Protein AF-Q2FW46-F1 (afdb_monomer_lite)

pLDDT: mean 72.94, std 15.77, range [39.5, 97.38]

Foldseek 3Di:
DPFFFAFEKEKEKDPWAFPVNLVVVLVVCVVVPDFDLFWKKFKWKFFDWDWDDDPLQWIWIARPVVRDIWIFRVNVVCCVPFVVPCLQLVPPDCDSQQWDWDDDPQKIWIFGGDPSQVSLVVLVVVFDDLVVLCCVQAVVVCCVLQVVDPVSVVLVVVPCPDPLVVVVVVVLVVVLVVCLVPDDDSLVSNVVSVVVVCVSSVPDDDPCVVSVVVSNVVVVVVCVVVVVVSVVSVSSSSNNVSCCPQQVPPQDDPDVNIGIRDMDGNCCCLWFPVRQVRIPDNPRSFIEMETADMDTQADPVRPGGNSRQVVVPPPLLVVCVVPPDPRIGIIMMTIRMDGDGDGDGPDDPDVSVVVVVVSVVDDDDPVLVSVQVRLQCCCQQVRNSPPPSVPDQQCRDPDPVSNVVLVVRQWYKYQQPSPGTAYWYHHPRDIDTVVLRIDIDTNDPVVVPDDPVVVVVVVVVVVVVVVD

Structure (mmCIF, N/CA/C/O backbone):
data_AF-Q2FW46-F1
#
_entry.id   AF-Q2FW46-F1
#
loop_
_atom_site.group_PDB
_atom_site.id
_atom_site.type_symbol
_atom_site.label_atom_id
_atom_site.label_alt_id
_atom_site.label_comp_id
_atom_site.label_asym_id
_atom_site.label_entity_id
_atom_site.label_seq_id
_atom_site.pdbx_PDB_ins_code
_atom_site.Cartn_x
_atom_site.Cartn_y
_atom_site.Cartn_z
_atom_site.occupancy
_atom_site.B_iso_or_equiv
_atom_site.auth_seq_id
_atom_site.auth_comp_id
_atom_site.auth_asym_id
_atom_site.auth_atom_id
_atom_site.pdbx_PDB_model_num
ATOM 1 N N . MET A 1 1 ? 21.355 32.956 -3.086 1.00 48.62 1 MET A N 1
ATOM 2 C CA . MET A 1 1 ? 21.110 31.818 -3.995 1.00 48.62 1 MET A CA 1
ATOM 3 C C . MET A 1 1 ? 21.136 32.332 -5.432 1.00 48.62 1 MET A C 1
ATOM 5 O O . MET A 1 1 ? 20.708 33.456 -5.668 1.00 48.62 1 MET A O 1
ATOM 9 N N . ASN A 1 2 ? 21.659 31.565 -6.387 1.00 55.03 2 ASN A N 1
ATOM 10 C CA . ASN A 1 2 ? 21.314 31.800 -7.791 1.00 55.03 2 ASN A CA 1
ATOM 11 C C . ASN A 1 2 ? 19.899 31.246 -8.007 1.00 55.03 2 ASN A C 1
ATOM 13 O O . ASN A 1 2 ? 19.581 30.172 -7.496 1.00 55.03 2 ASN A O 1
ATOM 17 N N . ASN A 1 3 ? 19.041 32.002 -8.694 1.00 60.53 3 ASN A N 1
ATOM 18 C CA . ASN A 1 3 ? 17.645 31.627 -8.936 1.00 60.53 3 ASN A CA 1
ATOM 19 C C . ASN A 1 3 ? 17.564 30.222 -9.537 1.00 60.53 3 ASN A C 1
ATOM 21 O O . ASN A 1 3 ? 18.096 30.024 -10.624 1.00 60.53 3 ASN A O 1
ATOM 25 N N . SER A 1 4 ? 16.887 29.292 -8.858 1.00 67.12 4 SER A N 1
ATOM 26 C CA . SER A 1 4 ? 16.686 27.923 -9.345 1.00 67.12 4 SER A CA 1
ATOM 27 C C . SER A 1 4 ? 15.192 27.590 -9.407 1.00 67.12 4 SER A C 1
ATOM 29 O O . SER A 1 4 ? 14.457 27.850 -8.460 1.00 67.12 4 SER A O 1
ATOM 31 N N . ASN A 1 5 ? 14.736 27.046 -10.528 1.00 73.56 5 ASN A N 1
ATOM 32 C CA . ASN A 1 5 ? 13.360 26.718 -10.859 1.00 73.56 5 ASN A CA 1
ATOM 33 C C . ASN A 1 5 ? 13.197 25.199 -10.971 1.00 73.56 5 ASN A C 1
ATOM 35 O O . ASN A 1 5 ? 13.668 24.596 -11.932 1.00 73.56 5 ASN A O 1
ATOM 39 N N . PHE A 1 6 ? 12.517 24.584 -10.010 1.00 77.50 6 PHE A N 1
ATOM 40 C CA . PHE A 1 6 ? 12.273 23.145 -10.018 1.00 77.50 6 PHE A CA 1
ATOM 41 C C . PHE A 1 6 ? 10.820 22.855 -10.369 1.00 77.50 6 PHE A C 1
ATOM 43 O O . PHE A 1 6 ? 9.907 23.440 -9.794 1.00 77.50 6 PHE A O 1
ATOM 50 N N . LEU A 1 7 ? 10.604 21.902 -11.271 1.00 80.81 7 LEU A N 1
ATOM 51 C CA . LEU A 1 7 ? 9.301 21.256 -11.393 1.00 80.81 7 LEU A CA 1
ATOM 52 C C . LEU A 1 7 ? 9.073 20.388 -10.155 1.00 80.81 7 LEU A C 1
ATOM 54 O O . LEU A 1 7 ? 10.030 19.865 -9.586 1.00 80.81 7 LEU A O 1
ATOM 58 N N . ASN A 1 8 ? 7.824 20.203 -9.745 1.00 81.00 8 ASN A N 1
ATOM 59 C CA . ASN A 1 8 ? 7.509 19.290 -8.657 1.00 81.00 8 ASN A CA 1
ATOM 60 C C . ASN A 1 8 ? 6.342 18.366 -9.018 1.00 81.00 8 ASN A C 1
ATOM 62 O O . ASN A 1 8 ? 5.413 18.723 -9.747 1.00 81.00 8 ASN A O 1
ATOM 66 N N . VAL A 1 9 ? 6.454 17.129 -8.554 1.00 85.38 9 VAL A N 1
ATOM 67 C CA . VAL A 1 9 ? 5.496 16.063 -8.807 1.00 85.38 9 VAL A CA 1
ATOM 68 C C . VAL A 1 9 ? 5.369 15.228 -7.550 1.00 85.38 9 VAL A C 1
ATOM 70 O O . VAL A 1 9 ? 6.363 14.739 -7.023 1.00 85.38 9 VAL A O 1
ATOM 73 N N . GLU A 1 10 ? 4.140 14.999 -7.111 1.00 85.62 10 GLU A N 1
ATOM 74 C CA . GLU A 1 10 ? 3.841 13.935 -6.169 1.00 85.62 10 GLU A CA 1
ATOM 75 C C . GLU A 1 10 ? 3.539 12.640 -6.936 1.00 85.62 10 GLU A C 1
ATOM 77 O O . GLU A 1 10 ? 2.654 12.578 -7.794 1.00 85.62 10 GLU A O 1
ATOM 82 N N . LEU A 1 11 ? 4.298 11.593 -6.628 1.00 86.88 11 LEU A N 1
ATOM 83 C CA . LEU A 1 11 ? 4.065 10.227 -7.065 1.00 86.88 11 LEU A CA 1
ATOM 84 C C . LEU A 1 11 ? 3.508 9.424 -5.896 1.00 86.88 11 LEU A C 1
ATOM 86 O O . LEU A 1 11 ? 4.218 9.133 -4.936 1.00 86.88 11 LEU A O 1
ATOM 90 N N . ILE A 1 12 ? 2.246 9.026 -6.002 1.00 85.06 12 ILE A N 1
ATOM 91 C CA . ILE A 1 12 ? 1.580 8.208 -4.990 1.00 85.06 12 ILE A CA 1
ATOM 92 C C . ILE A 1 12 ? 1.699 6.753 -5.425 1.00 85.06 12 ILE A C 1
ATOM 94 O O . ILE A 1 12 ? 1.102 6.356 -6.430 1.00 85.06 12 ILE A O 1
ATOM 98 N N . GLY A 1 13 ? 2.496 5.978 -4.691 1.00 84.56 13 GLY A N 1
ATOM 99 C CA . GLY A 1 13 ? 2.651 4.547 -4.928 1.00 84.56 13 GLY A CA 1
ATOM 100 C C . GLY A 1 13 ? 1.456 3.755 -4.398 1.00 84.56 13 GLY A C 1
ATOM 101 O O . GLY A 1 13 ? 0.916 4.064 -3.337 1.00 84.56 13 GLY A O 1
ATOM 102 N N . THR A 1 14 ? 1.050 2.712 -5.117 1.00 85.56 14 THR A N 1
ATOM 103 C CA . THR A 1 14 ? 0.140 1.696 -4.578 1.00 85.56 14 THR A CA 1
ATOM 104 C C . THR A 1 14 ? 0.854 0.820 -3.552 1.00 85.56 14 THR A C 1
ATOM 106 O O . THR A 1 14 ? 2.085 0.828 -3.450 1.00 85.56 14 THR A O 1
ATOM 109 N N . LYS A 1 15 ? 0.084 -0.017 -2.845 1.00 84.19 15 LYS A N 1
ATOM 110 C CA . LYS A 1 15 ? 0.647 -1.199 -2.188 1.00 84.19 15 LYS A CA 1
ATOM 111 C C . LYS A 1 15 ? 1.382 -2.090 -3.191 1.00 84.19 15 LYS A C 1
ATOM 113 O O . LYS A 1 15 ? 1.201 -1.954 -4.407 1.00 84.19 15 LYS A O 1
ATOM 118 N N . ILE A 1 16 ? 2.184 -3.006 -2.663 1.00 90.12 16 ILE A N 1
ATOM 119 C CA . ILE A 1 16 ? 2.774 -4.081 -3.455 1.00 90.12 16 ILE A CA 1
ATOM 120 C C . ILE A 1 16 ? 1.643 -4.930 -4.031 1.00 90.12 16 ILE A C 1
ATOM 122 O O . ILE A 1 16 ? 0.715 -5.312 -3.325 1.00 90.12 16 ILE A O 1
ATOM 126 N N . ILE A 1 17 ? 1.724 -5.206 -5.326 1.00 90.50 17 ILE A N 1
ATOM 127 C CA . ILE A 1 17 ? 0.765 -6.045 -6.036 1.00 90.50 17 ILE A CA 1
ATOM 128 C C . ILE A 1 17 ? 1.509 -7.295 -6.479 1.00 90.50 17 ILE A C 1
ATOM 130 O O . ILE A 1 17 ? 2.480 -7.219 -7.239 1.00 90.50 17 ILE A O 1
ATOM 134 N N . THR A 1 18 ? 1.077 -8.452 -5.984 1.00 90.75 18 THR A N 1
ATOM 135 C CA . THR A 1 18 ? 1.628 -9.730 -6.432 1.00 90.75 18 THR A CA 1
ATOM 136 C C . THR A 1 18 ? 1.185 -10.023 -7.865 1.00 90.75 18 THR A C 1
ATOM 138 O O . THR A 1 18 ? 0.214 -9.456 -8.370 1.00 90.75 18 THR A O 1
ATOM 141 N N . MET A 1 19 ? 1.881 -10.933 -8.546 1.00 91.12 19 MET A N 1
ATOM 142 C CA . MET A 1 19 ? 1.450 -11.351 -9.882 1.00 91.12 19 MET A CA 1
ATOM 143 C C . MET A 1 19 ? 0.062 -12.002 -9.871 1.00 91.12 19 MET A C 1
ATOM 145 O O . MET A 1 19 ? -0.709 -11.789 -10.802 1.00 91.12 19 MET A O 1
ATOM 149 N N . GLU A 1 20 ? -0.267 -12.753 -8.819 1.00 88.69 20 GLU A N 1
ATOM 150 C CA . GLU A 1 20 ? -1.589 -13.359 -8.637 1.00 88.69 20 GLU A CA 1
ATOM 151 C C . GLU A 1 20 ? -2.677 -12.284 -8.507 1.00 88.69 20 GLU A C 1
ATOM 153 O O . GLU A 1 20 ? -3.655 -12.305 -9.258 1.00 88.69 20 GLU A O 1
ATOM 158 N N . ASP A 1 21 ? -2.457 -11.286 -7.644 1.00 87.62 21 ASP A N 1
ATOM 159 C CA . ASP A 1 21 ? -3.390 -10.169 -7.466 1.00 87.62 21 ASP A CA 1
ATOM 160 C C . ASP A 1 21 ? -3.562 -9.368 -8.753 1.00 87.62 21 ASP A C 1
ATOM 162 O O . ASP A 1 21 ? -4.678 -9.007 -9.115 1.00 87.62 21 ASP A O 1
ATOM 166 N N . PHE A 1 22 ? -2.475 -9.124 -9.488 1.00 90.00 22 PHE A N 1
ATOM 167 C CA . PHE A 1 22 ? -2.538 -8.424 -10.765 1.00 90.00 22 PHE A CA 1
ATOM 168 C C . PHE A 1 22 ? -3.428 -9.150 -11.783 1.00 90.00 22 PHE A C 1
ATOM 170 O O . PHE A 1 22 ? -4.243 -8.515 -12.456 1.00 90.00 22 PHE A O 1
ATOM 177 N N . TYR A 1 23 ? -3.291 -10.472 -11.915 1.00 88.31 23 TYR A N 1
ATOM 178 C CA . TYR A 1 23 ? -4.117 -11.232 -12.855 1.00 88.31 23 TYR A CA 1
ATOM 179 C C . TYR A 1 23 ? -5.578 -11.297 -12.414 1.00 88.31 23 TYR A C 1
ATOM 181 O O . TYR A 1 23 ? -6.461 -11.172 -13.261 1.00 88.31 23 TYR A O 1
ATOM 189 N N . LYS A 1 24 ? -5.842 -11.366 -11.108 1.00 85.25 24 LYS A N 1
ATOM 190 C CA . LYS A 1 24 ? -7.198 -11.243 -10.571 1.00 85.25 24 LYS A CA 1
ATOM 191 C C . LYS A 1 24 ? -7.805 -9.864 -10.850 1.00 85.25 24 LYS A C 1
ATOM 193 O O . LYS A 1 24 ? -8.920 -9.776 -11.353 1.00 85.25 24 LYS A O 1
ATOM 198 N N . MET A 1 25 ? -7.049 -8.786 -10.627 1.00 83.25 25 MET A N 1
ATOM 199 C CA . MET A 1 25 ? -7.464 -7.423 -10.980 1.00 83.25 25 MET A CA 1
ATOM 200 C C . MET A 1 25 ? -7.760 -7.292 -12.474 1.00 83.25 25 MET A C 1
ATOM 202 O O . MET A 1 25 ? -8.692 -6.596 -12.851 1.00 83.25 25 MET A O 1
ATOM 206 N N . LYS A 1 26 ? -6.990 -7.958 -13.339 1.00 79.75 26 LYS A N 1
ATOM 207 C CA . LYS A 1 26 ? -7.230 -7.965 -14.787 1.00 79.75 26 LYS A CA 1
ATOM 208 C C . LYS A 1 26 ? -8.549 -8.652 -15.155 1.00 79.75 26 LYS A C 1
ATOM 210 O O . LYS A 1 26 ? -9.232 -8.194 -16.070 1.00 79.75 26 LYS A O 1
ATOM 215 N N . GLU A 1 27 ? -8.900 -9.739 -14.473 1.00 78.69 27 GLU A N 1
ATOM 216 C CA . GLU A 1 27 ? -10.193 -10.410 -14.645 1.00 78.69 27 GLU A CA 1
ATOM 217 C C . GLU A 1 27 ? -11.355 -9.546 -14.131 1.00 78.69 27 GLU A C 1
ATOM 219 O O . GLU A 1 27 ? -12.399 -9.479 -14.776 1.00 78.69 27 GLU A O 1
ATOM 224 N N . GLU A 1 28 ? -11.164 -8.834 -13.017 1.00 72.56 28 GLU A N 1
ATOM 225 C CA . GLU A 1 28 ? -12.172 -7.954 -12.410 1.00 72.56 28 GLU A CA 1
ATOM 226 C C . GLU A 1 28 ? -12.348 -6.617 -13.165 1.00 72.56 28 GLU A C 1
ATOM 228 O O . GLU A 1 28 ? -13.476 -6.177 -13.389 1.00 72.56 28 GLU A O 1
ATOM 233 N N . GLU A 1 29 ? -11.270 -5.968 -13.622 1.00 64.94 29 GLU A N 1
ATOM 234 C CA . GLU A 1 29 ? -11.326 -4.706 -14.385 1.00 64.94 29 GLU A CA 1
ATOM 235 C C . GLU A 1 29 ? -11.968 -4.905 -15.767 1.00 64.94 29 GLU A C 1
ATOM 237 O O . GLU A 1 29 ? -12.545 -3.965 -16.311 1.00 64.94 29 GLU A O 1
ATOM 242 N N . PHE A 1 30 ? -12.002 -6.135 -16.303 1.00 54.00 30 PHE A N 1
ATOM 243 C CA . PHE A 1 30 ? -12.842 -6.453 -17.466 1.00 54.00 30 PHE A CA 1
ATOM 244 C C . PHE A 1 30 ? -14.306 -6.000 -17.265 1.00 54.00 30 PHE A C 1
ATOM 246 O O . PHE A 1 30 ? -14.994 -5.673 -18.235 1.00 54.00 30 PHE A O 1
ATOM 253 N N . PHE A 1 31 ? -14.767 -5.901 -16.012 1.00 46.69 31 PHE A N 1
ATOM 254 C CA . PHE A 1 31 ? -16.094 -5.409 -15.646 1.00 46.69 31 PHE A CA 1
ATOM 255 C C . PHE A 1 31 ? -16.160 -3.894 -15.361 1.00 46.69 31 PHE A C 1
ATOM 257 O O . PHE A 1 31 ? -17.248 -3.316 -15.422 1.00 46.69 31 PHE A O 1
ATOM 264 N N . LEU A 1 32 ? -15.035 -3.212 -15.112 1.00 51.41 32 LEU A N 1
ATOM 265 C CA . LEU A 1 32 ? -14.975 -1.787 -14.756 1.00 51.41 32 LEU A CA 1
ATOM 266 C C . LEU A 1 32 ? -14.379 -0.957 -15.905 1.00 51.41 32 LEU A C 1
ATOM 268 O O . LEU A 1 32 ? -13.173 -0.839 -16.067 1.00 51.41 32 LEU A O 1
ATOM 272 N N . LYS A 1 33 ? -15.235 -0.295 -16.695 1.00 47.53 33 LYS A N 1
ATOM 273 C CA . LYS A 1 33 ? -14.821 0.547 -17.844 1.00 47.53 33 LYS A CA 1
ATOM 274 C C . LYS A 1 33 ? -14.035 1.826 -17.484 1.00 47.53 33 LYS A C 1
ATOM 276 O O . LYS A 1 33 ? -13.694 2.597 -18.383 1.00 47.53 33 LYS A O 1
ATOM 281 N N . SER A 1 34 ? -13.788 2.120 -16.209 1.00 55.03 34 SER A N 1
ATOM 282 C CA . SER A 1 34 ? -13.106 3.349 -15.786 1.00 55.03 34 SER A CA 1
ATOM 283 C C . SER A 1 34 ? -11.586 3.200 -15.857 1.00 55.03 34 SER A C 1
ATOM 285 O O . SER A 1 34 ? -11.022 2.337 -15.194 1.00 55.03 34 SER A O 1
ATOM 287 N N . LYS A 1 35 ? -10.901 4.091 -16.588 1.00 61.75 35 LYS A N 1
ATOM 288 C CA . LYS A 1 35 ? -9.431 4.170 -16.565 1.00 61.75 35 LYS A CA 1
ATOM 289 C C . LYS A 1 35 ? -8.961 4.579 -15.164 1.00 61.75 35 LYS A C 1
ATOM 291 O O . LYS A 1 35 ? -9.152 5.729 -14.770 1.00 61.75 35 LYS A O 1
ATOM 296 N N . LEU A 1 36 ? -8.322 3.666 -14.435 1.00 68.56 36 LEU A N 1
ATOM 297 C CA . LEU A 1 36 ? -7.626 4.002 -13.193 1.00 68.56 36 LEU A CA 1
ATOM 298 C C . LEU A 1 36 ? -6.498 5.016 -13.490 1.00 68.56 36 LEU A C 1
ATOM 300 O O . LEU A 1 36 ? -5.758 4.822 -14.460 1.00 68.56 36 LEU A O 1
ATOM 304 N N . PRO A 1 37 ? -6.326 6.086 -12.688 1.00 75.25 37 PRO A N 1
ATOM 305 C CA . PRO A 1 37 ? -5.307 7.120 -12.901 1.00 75.25 37 PRO A CA 1
ATOM 306 C C . PRO A 1 37 ? -3.907 6.648 -12.459 1.00 75.25 37 PRO A C 1
ATOM 308 O O . PRO A 1 37 ? -3.243 7.289 -11.645 1.00 75.25 37 PRO A O 1
ATOM 311 N N . LEU A 1 38 ? -3.472 5.501 -12.979 1.00 85.00 38 LEU A N 1
ATOM 312 C CA . LEU A 1 38 ? -2.159 4.900 -12.765 1.00 85.00 38 LEU A CA 1
ATOM 313 C C . LEU A 1 38 ? -1.325 5.162 -14.019 1.00 85.00 38 LEU A C 1
ATOM 315 O O . LEU A 1 38 ? -1.654 4.672 -15.098 1.00 85.00 38 LEU A O 1
ATOM 319 N N . TYR A 1 39 ? -0.283 5.985 -13.898 1.00 86.88 39 TYR A N 1
ATOM 320 C CA . TYR A 1 39 ? 0.458 6.494 -15.055 1.00 86.88 39 TYR A CA 1
ATOM 321 C C . TYR A 1 39 ? 1.838 5.879 -15.213 1.00 86.88 39 TYR A C 1
ATOM 323 O O . TYR A 1 39 ? 2.291 5.762 -16.346 1.00 86.88 39 TYR A O 1
ATOM 331 N N . LEU A 1 40 ? 2.472 5.428 -14.131 1.00 91.81 40 LEU A N 1
ATOM 332 C CA . LEU A 1 40 ? 3.725 4.670 -14.175 1.00 91.81 40 LEU A CA 1
ATOM 333 C C . LEU A 1 40 ? 3.558 3.353 -13.422 1.00 91.81 40 LEU A C 1
ATOM 335 O O . LEU A 1 40 ? 2.684 3.219 -12.564 1.00 91.81 40 LEU A O 1
ATOM 339 N N . TYR A 1 41 ? 4.427 2.400 -13.718 1.00 93.31 41 TYR A N 1
ATOM 340 C CA . TYR A 1 41 ? 4.562 1.158 -12.978 1.00 93.31 41 TYR A CA 1
ATOM 341 C C . TYR A 1 41 ? 6.029 0.785 -12.836 1.00 93.31 41 TYR A C 1
ATOM 343 O O . TYR A 1 41 ? 6.872 1.198 -13.634 1.00 93.31 41 TYR A O 1
ATOM 351 N N . SER A 1 42 ? 6.322 -0.037 -11.837 1.00 95.38 42 SER A N 1
ATOM 352 C CA . SER A 1 42 ? 7.613 -0.682 -11.691 1.00 95.38 42 SER A CA 1
ATOM 353 C C . SER A 1 42 ? 7.477 -2.184 -11.494 1.00 95.38 42 SER A C 1
ATOM 355 O O . SER A 1 42 ? 6.524 -2.662 -10.875 1.00 95.38 42 SER A O 1
ATOM 357 N N . PHE A 1 43 ? 8.446 -2.921 -12.034 1.00 97.06 43 PHE A N 1
ATOM 358 C CA . PHE A 1 43 ? 8.636 -4.341 -11.758 1.00 97.06 43 PHE A CA 1
ATOM 359 C C . PHE A 1 43 ? 9.780 -4.485 -10.781 1.00 97.06 43 PHE A C 1
ATOM 361 O O . PHE A 1 43 ? 10.831 -3.854 -10.936 1.00 97.06 43 PHE A O 1
ATOM 368 N N . ASN A 1 44 ? 9.561 -5.299 -9.762 1.00 97.38 44 ASN A N 1
ATOM 369 C CA . ASN A 1 44 ? 10.469 -5.380 -8.642 1.00 97.38 44 ASN A CA 1
ATOM 370 C C . ASN A 1 44 ? 10.602 -6.822 -8.170 1.00 97.38 44 ASN A C 1
ATOM 372 O O . ASN A 1 44 ? 9.675 -7.616 -8.319 1.00 97.38 44 ASN A O 1
ATOM 376 N N . TYR A 1 45 ? 11.723 -7.127 -7.526 1.00 97.25 45 TYR A N 1
ATOM 377 C CA . TYR A 1 45 ? 11.800 -8.274 -6.636 1.00 97.25 45 TYR A CA 1
ATOM 378 C C . TYR A 1 45 ? 11.629 -7.849 -5.192 1.00 97.25 45 TYR A C 1
ATOM 380 O O . TYR A 1 45 ? 12.256 -6.897 -4.741 1.00 97.25 45 TYR A O 1
ATOM 388 N N . VAL A 1 46 ? 10.870 -8.625 -4.441 1.00 95.75 46 VAL A N 1
ATOM 389 C CA . VAL A 1 46 ? 10.846 -8.574 -2.982 1.00 95.75 46 VAL A CA 1
ATOM 390 C C . VAL A 1 46 ? 11.352 -9.904 -2.437 1.00 95.75 46 VAL A C 1
ATOM 392 O O . VAL A 1 46 ? 11.229 -10.930 -3.108 1.00 95.75 46 VAL A O 1
ATOM 395 N N . ASP A 1 47 ? 11.965 -9.893 -1.257 1.00 94.75 47 ASP A N 1
ATOM 396 C CA . ASP A 1 47 ? 12.366 -11.133 -0.593 1.00 94.75 47 ASP A CA 1
ATOM 397 C C . ASP A 1 47 ? 11.128 -12.002 -0.308 1.00 94.75 47 ASP A C 1
ATOM 399 O O . ASP A 1 47 ? 10.029 -11.498 -0.044 1.00 94.75 47 ASP A O 1
ATOM 403 N N . GLU A 1 48 ? 11.293 -13.318 -0.411 1.00 94.19 48 GLU A N 1
ATOM 404 C CA . GLU A 1 48 ? 10.235 -14.261 -0.073 1.00 94.19 48 GLU A CA 1
ATOM 405 C C . GLU A 1 48 ? 10.167 -14.477 1.442 1.00 94.19 48 GLU A C 1
ATOM 407 O O . GLU A 1 48 ? 11.183 -14.584 2.135 1.00 94.19 48 GLU A O 1
ATOM 412 N N . TYR A 1 49 ? 8.938 -14.546 1.949 1.00 93.44 49 TYR A N 1
ATOM 413 C CA . TYR A 1 49 ? 8.656 -14.772 3.356 1.00 93.44 49 TYR A CA 1
ATOM 414 C C . TYR A 1 49 ? 7.768 -15.995 3.525 1.00 93.44 49 TYR A C 1
ATOM 416 O O . TYR A 1 49 ? 6.867 -16.248 2.724 1.00 93.44 49 TYR A O 1
ATOM 424 N N . THR A 1 50 ? 8.001 -16.728 4.607 1.00 93.88 50 THR A N 1
ATOM 425 C CA . THR A 1 50 ? 7.119 -17.809 5.050 1.00 93.88 50 THR A CA 1
ATOM 426 C C . THR A 1 50 ? 6.537 -17.457 6.407 1.00 93.88 50 THR A C 1
ATOM 428 O O . THR A 1 50 ? 7.211 -16.853 7.241 1.00 93.88 50 THR A O 1
ATOM 431 N N . MET A 1 51 ? 5.274 -17.819 6.618 1.00 95.31 51 MET A N 1
ATOM 432 C CA . MET A 1 51 ? 4.584 -17.591 7.881 1.00 95.31 51 MET A CA 1
ATOM 433 C C . MET A 1 51 ? 4.302 -18.917 8.572 1.00 95.31 51 MET A C 1
ATOM 435 O O . MET A 1 51 ? 3.873 -19.885 7.942 1.00 95.31 51 MET A O 1
ATOM 439 N N . LYS A 1 52 ? 4.486 -18.943 9.890 1.00 95.38 52 LYS A N 1
ATOM 440 C CA . LYS A 1 52 ? 4.090 -20.057 10.745 1.00 95.38 52 LYS A CA 1
ATOM 441 C C . LYS A 1 52 ? 3.261 -19.538 11.907 1.00 95.38 52 LYS A C 1
ATOM 443 O O . LYS A 1 52 ? 3.718 -18.693 12.675 1.00 95.38 52 LYS A O 1
ATOM 448 N N . LEU A 1 53 ? 2.058 -20.088 12.052 1.00 94.50 53 LEU A N 1
ATOM 449 C CA . LEU A 1 53 ? 1.214 -19.814 13.205 1.00 94.50 53 LEU A CA 1
ATOM 450 C C . LEU A 1 53 ? 1.862 -20.446 14.442 1.00 94.50 53 LEU A C 1
ATOM 452 O O . LEU A 1 53 ? 2.184 -21.638 14.446 1.00 94.50 53 LEU A O 1
ATOM 456 N N . LEU A 1 54 ? 2.092 -19.624 15.457 1.00 92.50 54 LEU A N 1
ATOM 457 C CA . LEU A 1 54 ? 2.525 -20.048 16.780 1.00 92.50 54 LEU A CA 1
ATOM 458 C C . LEU A 1 54 ? 1.277 -20.192 17.671 1.00 92.50 54 LEU A C 1
ATOM 460 O O . LEU A 1 54 ? 0.211 -20.595 17.212 1.00 92.50 54 LEU A O 1
ATOM 464 N N . ASP A 1 55 ? 1.395 -19.882 18.954 1.00 87.25 55 ASP A N 1
ATOM 465 C CA . ASP A 1 55 ? 0.295 -19.835 19.909 1.00 87.25 55 ASP A CA 1
ATOM 466 C C . ASP A 1 55 ? -0.344 -18.437 19.994 1.00 87.25 55 ASP A C 1
ATOM 468 O O . ASP A 1 55 ? 0.326 -17.415 19.828 1.00 87.25 55 ASP A O 1
ATOM 472 N N . ARG A 1 56 ? -1.651 -18.403 20.295 1.00 82.00 56 ARG A N 1
ATOM 473 C CA . ARG A 1 56 ? -2.416 -17.190 20.655 1.00 82.00 56 ARG A CA 1
ATOM 474 C C . ARG A 1 56 ? -2.314 -16.038 19.645 1.00 82.00 56 ARG A C 1
ATOM 476 O O . ARG A 1 56 ? -2.104 -14.891 20.019 1.00 82.00 56 ARG A O 1
ATOM 483 N N . GLY A 1 57 ? -2.414 -16.345 18.350 1.00 87.62 57 GLY A N 1
ATOM 484 C CA . GLY A 1 57 ? -2.335 -15.325 17.300 1.00 87.62 57 GLY A CA 1
ATOM 485 C C . GLY A 1 57 ? -0.951 -14.680 17.167 1.00 87.62 57 GLY A C 1
ATOM 486 O O . GLY A 1 57 ? -0.830 -13.589 16.623 1.00 87.62 57 GLY A O 1
ATOM 487 N N . ARG A 1 58 ? 0.114 -15.330 17.641 1.00 93.31 58 ARG A N 1
ATOM 488 C CA . ARG A 1 58 ? 1.481 -14.956 17.269 1.00 93.31 58 ARG A CA 1
ATOM 489 C C . ARG A 1 58 ? 1.880 -15.675 15.991 1.00 93.31 58 ARG A C 1
ATOM 491 O O . ARG A 1 58 ? 1.581 -16.856 15.810 1.00 93.31 58 ARG A O 1
ATOM 498 N N . ILE A 1 59 ? 2.570 -14.971 15.105 1.00 94.56 59 ILE A N 1
ATOM 499 C CA . ILE A 1 59 ? 3.004 -15.495 13.811 1.00 94.56 59 ILE A CA 1
ATOM 500 C C . ILE A 1 59 ? 4.500 -15.270 13.688 1.00 94.56 59 ILE A C 1
ATOM 502 O O . ILE A 1 59 ? 4.967 -14.142 13.807 1.00 94.56 59 ILE A O 1
ATOM 506 N N . SER A 1 60 ? 5.248 -16.340 13.441 1.00 94.12 60 SER A N 1
ATOM 507 C CA . SER A 1 60 ? 6.642 -16.232 13.018 1.00 94.12 60 SER A CA 1
ATOM 508 C C . SER A 1 60 ? 6.674 -15.961 11.517 1.00 94.12 60 SER A C 1
ATOM 510 O O . SER A 1 60 ? 6.061 -16.704 10.747 1.00 94.12 60 SER A O 1
ATOM 512 N N . ILE A 1 61 ? 7.361 -14.895 11.117 1.00 94.50 61 ILE A N 1
ATOM 513 C CA . ILE A 1 61 ? 7.586 -14.502 9.729 1.00 94.50 61 ILE A CA 1
ATOM 514 C C . ILE A 1 61 ? 9.082 -14.652 9.452 1.00 94.50 61 ILE A C 1
ATOM 516 O O . ILE A 1 61 ? 9.893 -13.918 10.011 1.00 94.50 61 ILE A O 1
ATOM 520 N N . LEU A 1 62 ? 9.450 -15.608 8.602 1.00 93.19 62 LEU A N 1
ATOM 521 C CA . LEU A 1 62 ? 10.836 -15.908 8.239 1.00 93.19 62 LEU A CA 1
ATOM 522 C C . LEU A 1 62 ? 11.139 -15.362 6.843 1.00 93.19 62 LEU A C 1
ATOM 524 O O . LEU A 1 62 ? 10.505 -15.782 5.874 1.00 93.19 62 LEU A O 1
ATOM 528 N N . ASN A 1 63 ? 12.141 -14.487 6.728 1.00 93.25 63 ASN A N 1
ATOM 529 C CA . ASN A 1 63 ? 12.727 -14.104 5.443 1.00 93.25 63 ASN A CA 1
ATOM 530 C C . ASN A 1 63 ? 13.606 -15.258 4.931 1.00 93.25 63 ASN A C 1
ATOM 532 O O . ASN A 1 63 ? 14.633 -15.581 5.534 1.00 93.25 63 ASN A O 1
ATOM 536 N N . THR A 1 64 ? 13.228 -15.873 3.811 1.00 93.31 64 THR A N 1
ATOM 537 C CA . THR A 1 64 ? 13.892 -17.084 3.295 1.00 93.31 64 THR A CA 1
ATOM 538 C C . THR A 1 64 ? 15.286 -16.814 2.732 1.00 93.31 64 THR A C 1
ATOM 540 O O . THR A 1 64 ? 16.120 -17.715 2.668 1.00 93.31 64 THR A O 1
ATOM 543 N N . LYS A 1 65 ? 15.578 -15.569 2.350 1.00 92.06 65 LYS A N 1
ATOM 544 C CA . LYS A 1 65 ? 16.877 -15.160 1.812 1.00 92.06 65 LYS A CA 1
ATOM 545 C C . LYS A 1 65 ? 17.893 -14.855 2.906 1.00 92.06 65 LYS A C 1
ATOM 547 O O . LYS A 1 65 ? 19.067 -15.175 2.740 1.00 92.06 65 LYS A O 1
ATOM 552 N N . THR A 1 66 ? 17.479 -14.193 3.984 1.00 91.38 66 THR A N 1
ATOM 553 C CA . THR A 1 66 ? 18.382 -13.810 5.086 1.00 91.38 66 THR A CA 1
ATOM 554 C C . THR A 1 66 ? 18.386 -14.818 6.230 1.00 91.38 66 THR A C 1
ATOM 556 O O . THR A 1 66 ? 19.273 -14.752 7.081 1.00 91.38 66 THR A O 1
ATOM 559 N N . ASN A 1 67 ? 17.417 -15.740 6.247 1.00 90.75 67 ASN A N 1
ATOM 560 C CA . ASN A 1 67 ? 17.163 -16.690 7.327 1.00 90.75 67 ASN A CA 1
ATOM 561 C C . ASN A 1 67 ? 16.958 -16.005 8.692 1.00 90.75 67 ASN A C 1
ATOM 563 O O . ASN A 1 67 ? 17.327 -16.544 9.735 1.00 90.75 67 ASN A O 1
ATOM 567 N N . LYS A 1 68 ? 16.408 -14.787 8.670 1.00 91.12 68 LYS A N 1
ATOM 568 C CA . LYS A 1 68 ? 16.020 -14.028 9.861 1.00 91.12 68 LYS A CA 1
ATOM 569 C C . LYS A 1 68 ? 14.517 -14.095 10.043 1.00 91.12 68 LYS A C 1
ATOM 571 O O . LYS A 1 68 ? 13.774 -13.929 9.073 1.00 91.12 68 LYS A O 1
ATOM 576 N N . ASP A 1 69 ? 14.087 -14.296 11.277 1.00 90.31 69 ASP A N 1
ATOM 577 C CA . ASP A 1 69 ? 12.686 -14.326 11.652 1.00 90.31 69 ASP A CA 1
ATOM 578 C C . ASP A 1 69 ? 12.296 -13.149 12.551 1.00 90.31 69 ASP A C 1
ATOM 580 O O . ASP A 1 69 ? 13.093 -12.589 13.308 1.00 90.31 69 ASP A O 1
ATOM 584 N N . CYS A 1 70 ? 11.027 -12.774 12.465 1.00 92.38 70 CYS A N 1
ATOM 585 C CA . CYS A 1 70 ? 10.379 -11.874 13.404 1.00 92.38 70 CYS A CA 1
ATOM 586 C C . CYS A 1 70 ? 9.043 -12.471 13.854 1.00 92.38 70 CYS A C 1
ATOM 588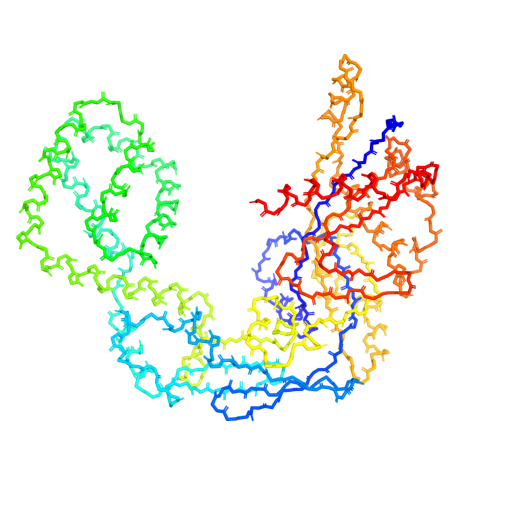 O O . CYS A 1 70 ? 8.472 -13.338 13.192 1.00 92.38 70 CYS A O 1
ATOM 590 N N . ILE A 1 71 ? 8.551 -12.027 15.010 1.00 93.88 71 ILE A N 1
ATOM 591 C CA . ILE A 1 71 ? 7.254 -12.454 15.537 1.00 93.88 71 ILE A CA 1
ATOM 592 C C . ILE A 1 71 ? 6.298 -11.272 15.459 1.00 93.88 71 ILE A C 1
ATOM 594 O O . ILE A 1 71 ? 6.572 -10.225 16.048 1.00 93.88 71 ILE A O 1
ATOM 598 N N . PHE A 1 72 ? 5.194 -11.463 14.743 1.00 94.19 72 PHE A N 1
ATOM 599 C CA . PHE A 1 72 ? 4.076 -10.535 14.631 1.00 94.19 72 PHE A CA 1
ATOM 600 C C . PHE A 1 72 ? 2.931 -10.991 15.542 1.00 94.19 72 PHE A C 1
ATOM 602 O O . PHE A 1 72 ? 2.452 -12.124 15.430 1.00 94.19 72 PHE A O 1
ATOM 609 N N . ASP A 1 73 ? 2.500 -10.123 16.453 1.00 93.69 73 ASP A N 1
ATOM 610 C CA . ASP A 1 73 ? 1.351 -10.349 17.330 1.00 93.69 73 ASP A CA 1
ATOM 611 C C . ASP A 1 73 ? 0.071 -9.833 16.659 1.00 93.69 73 ASP A C 1
ATOM 613 O O . ASP A 1 73 ? -0.355 -8.689 16.855 1.00 93.69 73 ASP A O 1
ATOM 617 N N . ILE A 1 74 ? -0.539 -10.688 15.830 1.00 92.56 74 ILE A N 1
ATOM 618 C CA . ILE A 1 74 ? -1.789 -10.334 15.157 1.00 92.56 74 ILE A CA 1
ATOM 619 C C . ILE A 1 74 ? -2.947 -10.249 16.152 1.00 92.56 74 ILE A C 1
ATOM 621 O O . ILE A 1 74 ? -3.855 -9.452 15.946 1.00 92.56 74 ILE A O 1
ATOM 625 N N . SER A 1 75 ? -2.922 -11.022 17.243 1.00 89.25 75 SER A N 1
ATOM 626 C CA . SER A 1 75 ? -3.977 -10.977 18.260 1.00 89.25 75 SER A CA 1
ATOM 627 C C . SER A 1 75 ? -4.079 -9.585 18.873 1.00 89.25 75 SER A C 1
ATOM 629 O O . SER A 1 75 ? -5.154 -8.984 18.875 1.00 89.25 75 SER A O 1
ATOM 631 N N . LYS A 1 76 ? -2.937 -9.019 19.278 1.00 88.75 76 LYS A N 1
ATOM 632 C CA . LYS A 1 76 ? -2.866 -7.653 19.792 1.00 88.75 76 LYS A CA 1
ATOM 633 C C . LYS A 1 76 ? -3.360 -6.625 18.768 1.00 88.75 76 LYS A C 1
ATOM 635 O O . LYS A 1 76 ? -4.160 -5.767 19.131 1.00 88.75 76 LYS A O 1
ATOM 640 N N . TYR A 1 77 ? -2.950 -6.734 17.500 1.00 89.38 77 TYR A N 1
ATOM 641 C CA . TYR A 1 77 ? -3.414 -5.829 16.437 1.00 89.38 77 TYR A CA 1
ATOM 642 C C . TYR A 1 77 ? -4.934 -5.877 16.253 1.00 89.38 77 TYR A C 1
ATOM 644 O O . TYR A 1 77 ? -5.592 -4.835 16.236 1.00 89.38 77 TYR A O 1
ATOM 652 N N . ILE A 1 78 ? -5.483 -7.086 16.129 1.00 86.38 78 ILE A N 1
ATOM 653 C CA . ILE A 1 78 ? -6.912 -7.338 15.930 1.00 86.38 78 ILE A CA 1
ATOM 654 C C . ILE A 1 78 ? -7.707 -6.813 17.115 1.00 86.38 78 ILE A C 1
ATOM 656 O O . ILE A 1 78 ? -8.721 -6.146 16.918 1.00 86.38 78 ILE A O 1
ATOM 660 N N . HIS A 1 79 ? -7.234 -7.080 18.332 1.00 80.62 79 HIS A N 1
ATOM 661 C CA . HIS A 1 79 ? -7.831 -6.537 19.534 1.00 80.62 79 HIS A CA 1
ATOM 662 C C . HIS A 1 79 ? -7.810 -5.008 19.449 1.00 80.62 79 HIS A C 1
ATOM 664 O O . HIS A 1 79 ? -8.860 -4.422 19.259 1.00 80.62 79 HIS A O 1
ATOM 670 N N . GLU A 1 80 ? -6.653 -4.350 19.446 1.00 82.12 80 GLU A N 1
ATOM 671 C CA . GLU A 1 80 ? -6.552 -2.885 19.549 1.00 82.12 80 GLU A CA 1
ATOM 672 C C . GLU A 1 80 ? -7.219 -2.097 18.404 1.00 82.12 80 GLU A C 1
ATOM 674 O O . GLU A 1 80 ? -7.737 -1.008 18.651 1.00 82.12 80 GLU A O 1
ATOM 679 N N . ASN A 1 81 ? -7.249 -2.629 17.175 1.00 79.94 81 ASN A N 1
ATOM 680 C CA . ASN A 1 81 ? -7.652 -1.857 15.989 1.00 79.94 81 ASN A CA 1
ATOM 681 C C . ASN A 1 81 ? -8.957 -2.310 15.333 1.00 79.94 81 ASN A C 1
ATOM 683 O O . ASN A 1 81 ? -9.545 -1.532 14.584 1.00 79.94 81 ASN A O 1
ATOM 687 N N . ILE A 1 82 ? -9.394 -3.554 15.555 1.00 75.88 82 ILE A N 1
ATOM 688 C CA . ILE A 1 82 ? -10.546 -4.126 14.839 1.00 75.88 82 ILE A CA 1
ATOM 689 C C . ILE A 1 82 ? -11.682 -4.443 15.807 1.00 75.88 82 ILE A C 1
ATOM 691 O O . ILE A 1 82 ? -12.812 -4.011 15.587 1.00 75.88 82 ILE A O 1
ATOM 695 N N . ILE A 1 83 ? -11.398 -5.173 16.888 1.00 69.94 83 ILE A N 1
ATOM 696 C CA . ILE A 1 83 ? -12.441 -5.719 17.768 1.00 69.94 83 ILE A CA 1
ATOM 697 C C . ILE A 1 83 ? -12.581 -4.922 19.068 1.00 69.94 83 ILE A C 1
ATOM 699 O O . ILE A 1 83 ? -13.651 -4.954 19.672 1.00 69.94 83 ILE A O 1
ATOM 703 N N . PHE A 1 84 ? -11.564 -4.168 19.509 1.00 59.44 84 PHE A N 1
ATOM 704 C CA . PHE A 1 84 ? -11.621 -3.389 20.751 1.00 59.44 84 PHE A CA 1
ATOM 705 C C . PHE A 1 84 ? -12.613 -2.228 20.642 1.00 59.44 84 PHE A C 1
ATOM 707 O O . PHE A 1 84 ? -12.292 -1.076 20.348 1.00 59.44 84 PHE A O 1
ATOM 714 N N . ARG A 1 85 ? -13.858 -2.583 20.936 1.00 60.88 85 ARG A N 1
ATOM 715 C CA . ARG A 1 85 ? -15.006 -1.739 21.235 1.00 60.88 85 ARG A CA 1
ATOM 716 C C . ARG A 1 85 ? -15.800 -2.454 22.326 1.00 60.88 85 ARG A C 1
ATOM 718 O O . ARG A 1 85 ? -16.861 -3.027 22.074 1.00 60.88 85 ARG A O 1
ATOM 725 N N . ARG A 1 86 ? -15.220 -2.491 23.536 1.00 52.25 86 ARG A N 1
ATOM 726 C CA . ARG A 1 86 ? -15.799 -3.137 24.737 1.00 52.25 86 ARG A CA 1
ATOM 727 C C . ARG A 1 86 ? -17.249 -2.711 24.987 1.00 52.25 86 ARG A C 1
ATOM 729 O O . ARG A 1 86 ? -18.059 -3.498 25.455 1.00 52.25 86 ARG A O 1
ATOM 736 N N . ASP A 1 87 ? -17.568 -1.470 24.640 1.00 56.06 87 ASP A N 1
ATOM 737 C CA . ASP A 1 87 ? -18.880 -0.850 24.770 1.00 56.06 87 ASP A CA 1
ATOM 738 C C . ASP A 1 87 ? -19.922 -1.359 23.759 1.00 56.06 87 ASP A C 1
ATOM 740 O O . ASP A 1 87 ? -21.115 -1.279 24.030 1.00 56.06 87 ASP A O 1
ATOM 744 N N . ILE A 1 88 ? -19.505 -1.894 22.609 1.00 59.06 88 ILE A N 1
ATOM 745 C CA . ILE A 1 88 ? -20.411 -2.234 21.499 1.00 59.06 88 ILE A CA 1
ATOM 746 C C . ILE A 1 88 ? -20.861 -3.690 21.547 1.00 59.06 88 ILE A C 1
ATOM 748 O O . ILE A 1 88 ? -22.049 -3.973 21.388 1.00 59.06 88 ILE A O 1
ATOM 752 N N . PHE A 1 89 ? -19.929 -4.617 21.765 1.00 60.41 89 PHE A N 1
ATOM 753 C CA . PHE A 1 89 ? -20.247 -6.048 21.787 1.00 60.41 89 PHE A CA 1
ATOM 754 C C . PHE A 1 89 ? -20.720 -6.548 23.149 1.00 60.41 89 PHE A C 1
ATOM 756 O O . PHE A 1 89 ? -21.089 -7.713 23.248 1.00 60.41 89 PHE A O 1
ATOM 763 N N . GLU A 1 90 ? -20.690 -5.701 24.188 1.00 58.38 90 GLU A N 1
ATOM 764 C CA . GLU A 1 90 ? -20.986 -6.092 25.579 1.00 58.38 90 GLU A CA 1
ATOM 765 C C . GLU A 1 90 ? -20.155 -7.303 26.050 1.00 58.38 90 GLU A C 1
ATOM 767 O O . GLU A 1 90 ? -20.488 -7.979 27.022 1.00 58.38 90 GLU A O 1
ATOM 772 N N . LEU A 1 91 ? -19.044 -7.583 25.362 1.00 55.47 91 LEU A N 1
ATOM 773 C CA . LEU A 1 91 ? -18.110 -8.624 25.742 1.00 55.47 91 LEU A CA 1
ATOM 774 C C . LEU A 1 91 ? -17.291 -8.107 26.918 1.00 55.47 91 LEU A C 1
ATOM 776 O O . LEU A 1 91 ? -16.527 -7.150 26.778 1.00 55.47 91 LEU A O 1
ATOM 780 N N . ASN A 1 92 ? -17.449 -8.760 28.073 1.00 56.56 92 ASN A N 1
ATOM 781 C CA . ASN A 1 92 ? -16.660 -8.456 29.268 1.00 56.56 92 ASN A CA 1
ATOM 782 C C . ASN A 1 92 ? -15.155 -8.566 28.981 1.00 56.56 92 ASN A C 1
ATOM 784 O O . ASN A 1 92 ? -14.401 -7.732 29.463 1.00 56.56 92 ASN A O 1
ATOM 788 N N . ASP A 1 93 ? -14.758 -9.538 28.151 1.00 62.28 93 ASP A N 1
ATOM 789 C CA . ASP A 1 93 ? -13.445 -9.662 27.515 1.00 62.28 93 ASP A CA 1
ATOM 790 C C . ASP A 1 93 ? -13.581 -10.540 26.255 1.00 62.28 93 ASP A C 1
ATOM 792 O O . ASP A 1 93 ? -14.344 -11.509 26.261 1.00 62.28 93 ASP A O 1
ATOM 796 N N . ILE A 1 94 ? -12.839 -10.222 25.188 1.00 65.94 94 ILE A N 1
ATOM 797 C CA . ILE A 1 94 ? -12.667 -11.123 24.034 1.00 65.94 94 ILE A CA 1
ATOM 798 C C . ILE A 1 94 ? -11.716 -12.236 24.476 1.00 65.94 94 ILE A C 1
ATOM 800 O O . ILE A 1 94 ? -10.621 -11.949 24.965 1.00 65.94 94 ILE A O 1
ATOM 804 N N . ARG A 1 95 ? -12.124 -13.497 24.333 1.00 71.88 95 ARG A N 1
ATOM 805 C CA . ARG A 1 95 ? -11.308 -14.656 24.713 1.00 71.88 95 ARG A CA 1
ATOM 806 C C . ARG A 1 95 ? -10.454 -15.122 23.540 1.00 71.88 95 ARG A C 1
ATOM 808 O O . ARG A 1 95 ? -10.813 -14.930 22.385 1.00 71.88 95 ARG A O 1
ATOM 815 N N . ASP A 1 96 ? -9.362 -15.824 23.837 1.00 69.50 96 ASP A N 1
ATOM 816 C CA . ASP A 1 96 ? -8.503 -16.429 22.806 1.00 69.50 96 ASP A CA 1
ATOM 817 C C . ASP A 1 96 ? -9.295 -17.361 21.858 1.00 69.50 96 ASP A C 1
ATOM 819 O O . ASP A 1 96 ? -9.016 -17.405 20.663 1.00 69.50 96 ASP A O 1
ATOM 823 N N . ASP A 1 97 ? -10.318 -18.061 22.369 1.00 79.88 97 ASP A N 1
ATOM 824 C CA . ASP A 1 97 ? -11.189 -18.956 21.586 1.00 79.88 97 ASP A CA 1
ATOM 825 C C . ASP A 1 97 ? -12.190 -18.214 20.675 1.00 79.88 97 ASP A C 1
ATOM 827 O O . ASP A 1 97 ? -12.840 -18.835 19.826 1.00 79.88 97 ASP A O 1
ATOM 831 N N . ASP A 1 98 ? -12.335 -16.896 20.828 1.00 85.81 98 ASP A N 1
ATOM 832 C CA . ASP A 1 98 ? -13.216 -16.075 19.990 1.00 85.81 98 ASP A CA 1
ATOM 833 C C . ASP A 1 98 ? -12.578 -15.712 18.643 1.00 85.81 98 ASP A C 1
ATOM 835 O O . ASP A 1 98 ? -13.252 -15.155 17.771 1.00 85.81 98 ASP A O 1
ATOM 839 N N . LEU A 1 99 ? -11.294 -16.040 18.451 1.00 88.56 99 LEU A N 1
ATOM 840 C CA . LEU A 1 99 ? -10.565 -15.802 17.212 1.00 88.56 99 LEU A CA 1
ATOM 841 C C . LEU A 1 99 ? -9.916 -17.073 16.676 1.00 88.56 99 LEU A C 1
ATOM 843 O O . LEU A 1 99 ? -9.211 -17.808 17.366 1.00 88.56 99 LEU A O 1
ATOM 847 N N . LYS A 1 100 ? -10.083 -17.283 15.372 1.00 90.62 100 LYS A N 1
ATOM 848 C CA . LYS A 1 100 ? -9.434 -18.355 14.628 1.00 90.62 100 LYS A CA 1
ATOM 849 C C . LYS A 1 100 ? -8.508 -17.777 13.572 1.00 90.62 100 LYS A C 1
ATOM 851 O O . LYS A 1 100 ? -8.931 -17.023 12.702 1.00 90.62 100 LYS A O 1
ATOM 856 N N . TYR A 1 101 ? -7.257 -18.211 13.604 1.00 91.62 101 TYR A N 1
ATOM 857 C CA . TYR A 1 101 ? -6.209 -17.764 12.691 1.00 91.62 101 TYR A CA 1
ATOM 858 C C . TYR A 1 101 ? -5.924 -18.846 11.647 1.00 91.62 101 TYR A C 1
ATOM 860 O O . TYR A 1 101 ? -5.804 -20.027 11.987 1.00 91.62 101 TYR A O 1
ATOM 868 N N . LYS A 1 102 ? -5.804 -18.464 10.374 1.00 92.31 102 LYS A N 1
ATOM 869 C CA . LYS A 1 102 ? -5.413 -19.362 9.279 1.00 92.31 102 LYS A CA 1
ATOM 870 C C . LYS A 1 102 ? -4.393 -18.685 8.377 1.00 92.31 102 LYS A C 1
ATOM 872 O O . LYS A 1 102 ? -4.592 -17.551 7.964 1.00 92.31 102 LYS A O 1
ATOM 877 N N . ILE A 1 103 ? -3.340 -19.412 8.023 1.00 94.00 103 ILE A N 1
ATOM 878 C CA . ILE A 1 103 ? -2.391 -18.989 6.991 1.00 94.00 103 ILE A CA 1
ATOM 879 C C . ILE A 1 103 ? -2.803 -19.655 5.680 1.00 94.00 103 ILE A C 1
ATOM 881 O O . ILE A 1 103 ? -2.923 -20.880 5.627 1.00 94.00 103 ILE A O 1
ATOM 885 N N . ASN A 1 104 ? -3.020 -18.853 4.642 1.00 89.69 104 ASN A N 1
ATOM 886 C CA . ASN A 1 104 ? -3.326 -19.311 3.293 1.00 89.69 104 ASN A CA 1
ATOM 887 C C . ASN A 1 104 ? -2.313 -18.712 2.308 1.00 89.69 104 ASN A C 1
ATOM 889 O O . ASN A 1 104 ? -2.420 -17.549 1.916 1.00 89.69 104 ASN A O 1
ATOM 893 N N . GLY A 1 105 ? -1.294 -19.494 1.945 1.00 88.75 105 GLY A N 1
ATOM 894 C CA . GLY A 1 105 ? -0.169 -19.000 1.150 1.00 88.75 105 GLY A CA 1
ATOM 895 C C . GLY A 1 105 ? 0.544 -17.846 1.860 1.00 88.75 105 GLY A C 1
ATOM 896 O O . GLY 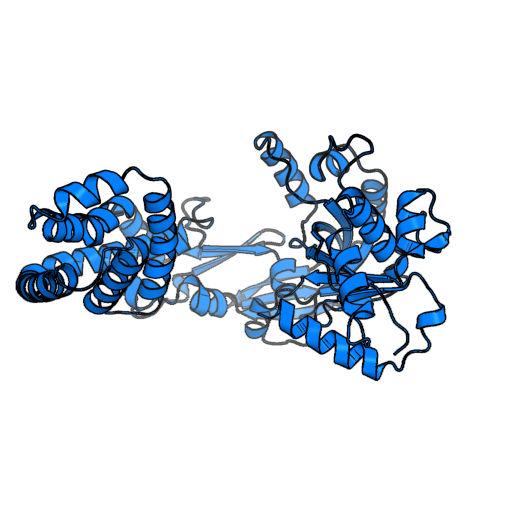A 1 105 ? 1.038 -18.010 2.975 1.00 88.75 105 GLY A O 1
ATOM 897 N N . TYR A 1 106 ? 0.566 -16.676 1.221 1.00 91.62 106 TYR A N 1
ATOM 898 C CA . TYR A 1 106 ? 1.166 -15.452 1.765 1.00 91.62 106 TYR A CA 1
ATOM 899 C C . TYR A 1 106 ? 0.207 -14.614 2.614 1.00 91.62 106 TYR A C 1
ATOM 901 O O . TYR A 1 106 ? 0.628 -13.591 3.143 1.00 91.62 106 TYR A O 1
ATOM 909 N N . ASN A 1 107 ? -1.054 -15.029 2.754 1.00 92.50 107 ASN A N 1
ATOM 910 C CA . ASN A 1 107 ? -2.058 -14.301 3.518 1.00 92.50 107 ASN A CA 1
ATOM 911 C C . ASN A 1 107 ? -2.229 -14.892 4.914 1.00 92.50 107 ASN A C 1
ATOM 913 O O . ASN A 1 107 ? -2.322 -16.112 5.084 1.00 92.50 107 ASN A O 1
ATOM 917 N N . ILE A 1 108 ? -2.332 -14.016 5.908 1.00 93.62 108 ILE A N 1
ATOM 918 C CA . ILE A 1 108 ? -2.913 -14.358 7.201 1.00 93.62 108 ILE A CA 1
ATOM 919 C C . ILE A 1 108 ? -4.366 -13.907 7.212 1.00 93.62 108 ILE A C 1
ATOM 921 O O . ILE A 1 108 ? -4.692 -12.771 6.878 1.00 93.62 108 ILE A O 1
ATOM 925 N N . GLU A 1 109 ? -5.236 -14.812 7.630 1.00 91.88 109 GLU A N 1
ATOM 926 C CA . GLU A 1 109 ? -6.662 -14.581 7.749 1.00 91.88 109 GLU A CA 1
ATOM 927 C C . GLU A 1 109 ? -7.092 -14.806 9.196 1.00 91.88 109 GLU A C 1
ATOM 929 O O . GLU A 1 109 ? -6.734 -15.811 9.823 1.00 91.88 109 GLU A O 1
ATOM 934 N N . VAL A 1 110 ? -7.882 -13.875 9.722 1.00 90.50 110 VAL A N 1
ATOM 935 C CA . VAL A 1 110 ? -8.478 -13.975 11.056 1.00 90.50 110 VAL A CA 1
ATOM 936 C C . VAL A 1 110 ? -9.977 -14.081 10.897 1.00 90.50 110 VAL A C 1
ATOM 938 O O . VAL A 1 110 ? -10.575 -13.343 10.117 1.00 90.50 110 VAL A O 1
ATOM 941 N N . TYR A 1 111 ? -10.574 -14.996 11.643 1.00 88.50 111 TYR A N 1
ATOM 942 C CA . TYR A 1 111 ? -11.999 -15.263 11.648 1.00 88.50 111 TYR A CA 1
ATOM 943 C C . TYR A 1 111 ? -12.543 -15.151 13.065 1.00 88.50 111 TYR A C 1
ATOM 945 O O . TYR A 1 111 ? -11.843 -15.494 14.018 1.00 88.50 111 TYR A O 1
ATOM 953 N N . LEU A 1 112 ? -13.800 -14.736 13.192 1.00 86.38 112 LEU A N 1
ATOM 954 C CA . LEU A 1 112 ? -14.527 -14.882 14.448 1.00 86.38 112 LEU A CA 1
ATOM 955 C C . LEU A 1 112 ? -14.823 -16.356 14.709 1.00 86.38 112 LEU A C 1
ATOM 957 O O . LEU A 1 112 ? -15.161 -17.106 13.788 1.00 86.38 112 LEU A O 1
ATOM 961 N N . SER A 1 113 ? -14.734 -16.738 15.973 1.00 88.06 113 SER A N 1
ATOM 962 C CA . SER A 1 113 ? -15.169 -18.025 16.501 1.00 88.06 113 SER A CA 1
ATOM 963 C C . SER A 1 113 ? -15.861 -17.841 17.854 1.00 88.06 113 SER A C 1
ATOM 965 O O . SER A 1 113 ? -16.084 -16.720 18.314 1.00 88.06 113 SER A O 1
ATOM 967 N N . GLY A 1 114 ? -16.261 -18.948 18.477 1.00 86.44 114 GLY A N 1
ATOM 968 C CA . GLY A 1 114 ? -16.692 -18.941 19.871 1.00 86.44 114 GLY A CA 1
ATOM 969 C C . GLY A 1 114 ? -18.001 -18.190 20.125 1.00 86.44 114 GLY A C 1
ATOM 970 O O . GLY A 1 114 ? -19.006 -18.390 19.435 1.00 86.44 114 GLY A O 1
ATOM 971 N N . GLU A 1 115 ? -18.012 -17.399 21.194 1.00 83.06 115 GLU A N 1
ATOM 972 C CA . GLU A 1 115 ? -19.172 -16.615 21.625 1.00 83.06 115 GLU A CA 1
ATOM 973 C C . GLU A 1 115 ? -19.329 -15.363 20.759 1.00 83.06 115 GLU A C 1
ATOM 975 O O . GLU A 1 115 ? -20.443 -15.033 20.343 1.00 83.06 115 GLU A O 1
ATOM 980 N N . LEU A 1 116 ? -18.207 -14.738 20.395 1.00 81.06 116 LEU A N 1
ATOM 981 C CA . LEU A 1 116 ? -18.182 -13.554 19.542 1.00 81.06 116 LEU A CA 1
ATOM 982 C C . LEU A 1 116 ? -18.802 -13.821 18.162 1.00 81.06 116 LEU A C 1
ATOM 984 O O . LEU A 1 116 ? -19.624 -13.031 17.700 1.00 81.06 116 LEU A O 1
ATOM 988 N N . GLU A 1 117 ? -18.491 -14.955 17.524 1.00 84.19 117 GLU A N 1
ATOM 989 C CA . GLU A 1 117 ? -19.117 -15.340 16.249 1.00 84.19 117 GLU A CA 1
ATOM 990 C C . GLU A 1 117 ? -20.648 -15.417 16.361 1.00 84.19 117 GLU A C 1
ATOM 992 O O . GLU A 1 117 ? -21.360 -14.939 15.477 1.00 84.19 117 GLU A O 1
ATOM 997 N N . LYS A 1 118 ? -21.167 -15.987 17.457 1.00 83.44 118 LYS A N 1
ATOM 998 C CA . LYS A 1 118 ? -22.614 -16.123 17.689 1.00 83.44 118 LYS A CA 1
ATOM 999 C C . LYS A 1 118 ? -23.282 -14.769 17.901 1.00 83.44 118 LYS A C 1
ATOM 1001 O O . LYS A 1 118 ? -24.327 -14.523 17.304 1.00 83.44 118 LYS A O 1
ATOM 1006 N N . ILE A 1 119 ? -22.679 -13.901 18.717 1.00 78.06 119 ILE A N 1
ATOM 1007 C CA . ILE A 1 119 ? -23.182 -12.544 18.971 1.00 78.06 119 ILE A CA 1
ATOM 1008 C C . ILE A 1 119 ? -23.232 -11.759 17.665 1.00 78.06 119 ILE A C 1
ATOM 1010 O O . ILE A 1 119 ? -24.261 -11.176 17.336 1.00 78.06 119 ILE A O 1
ATOM 1014 N N . VAL A 1 120 ? -22.151 -11.788 16.885 1.00 76.94 120 VAL A N 1
ATOM 1015 C CA . VAL A 1 120 ? -22.083 -11.058 15.619 1.00 76.94 120 VAL A CA 1
ATOM 1016 C C . VAL A 1 120 ? -23.107 -11.602 14.622 1.00 76.94 120 VAL A C 1
ATOM 1018 O O . VAL A 1 120 ? -23.859 -10.809 14.061 1.00 76.94 120 VAL A O 1
ATOM 1021 N N . LYS A 1 121 ? -23.228 -12.929 14.451 1.00 78.81 121 LYS A N 1
ATOM 1022 C CA . LYS A 1 121 ? -24.282 -13.534 13.609 1.00 78.81 121 LYS A CA 1
ATOM 1023 C C . LYS A 1 121 ? -25.683 -13.087 14.033 1.00 78.81 121 LYS A C 1
ATOM 1025 O O . LYS A 1 121 ? -26.461 -12.662 13.185 1.00 78.81 121 LYS A O 1
ATOM 1030 N N . HIS A 1 122 ? -25.973 -13.102 15.332 1.00 77.25 122 HIS A N 1
ATOM 1031 C CA . HIS A 1 122 ? -27.256 -12.645 15.862 1.00 77.25 122 HIS A CA 1
ATOM 1032 C C . HIS A 1 122 ? -27.516 -11.156 15.587 1.00 77.25 122 HIS A C 1
ATOM 1034 O O . HIS A 1 122 ? -28.626 -10.786 15.209 1.00 77.25 122 HIS A O 1
ATOM 1040 N N . LEU A 1 123 ? -26.509 -10.292 15.751 1.00 71.75 123 LEU A N 1
ATOM 1041 C CA . LEU A 1 123 ? -26.644 -8.866 15.451 1.00 71.75 123 LEU A CA 1
ATOM 1042 C C . LEU A 1 123 ? -26.889 -8.616 13.957 1.00 71.75 123 LEU A C 1
ATOM 1044 O O . LEU A 1 123 ? -27.694 -7.753 13.620 1.00 71.75 123 LEU A O 1
ATOM 1048 N N . PHE A 1 124 ? -26.258 -9.394 13.072 1.00 69.69 124 PHE A N 1
ATOM 1049 C CA . PHE A 1 124 ? -26.515 -9.331 11.630 1.00 69.69 124 PHE A CA 1
ATOM 1050 C C . PHE A 1 124 ? -27.928 -9.792 11.260 1.00 69.69 124 PHE A C 1
ATOM 1052 O O . PHE A 1 124 ? -28.589 -9.137 10.458 1.00 69.69 124 PHE A O 1
ATOM 1059 N N . GLU A 1 125 ? -28.419 -10.883 11.854 1.00 70.06 125 GLU A N 1
ATOM 1060 C CA . GLU A 1 125 ? -29.798 -11.353 11.649 1.00 70.06 125 GLU A CA 1
ATOM 1061 C C . GLU A 1 125 ? -30.838 -10.328 12.131 1.00 70.06 125 GLU A C 1
ATOM 1063 O O . GLU A 1 125 ? -31.913 -10.215 11.546 1.00 70.06 125 GLU A O 1
ATOM 1068 N N . ASN A 1 126 ? -30.504 -9.547 13.163 1.00 65.75 126 ASN A N 1
ATOM 1069 C CA . ASN A 1 126 ? -31.351 -8.494 13.728 1.00 65.75 126 ASN A CA 1
ATOM 1070 C C . ASN A 1 126 ? -30.898 -7.085 13.315 1.00 65.75 126 ASN A C 1
ATOM 1072 O O . ASN A 1 126 ? -31.127 -6.117 14.052 1.00 65.75 126 ASN A O 1
ATOM 1076 N N . LYS A 1 127 ? -30.233 -6.962 12.157 1.00 62.03 127 LYS A N 1
ATOM 1077 C CA . LYS A 1 127 ? -29.712 -5.685 11.672 1.00 62.03 127 LYS A CA 1
ATOM 1078 C C . LYS A 1 127 ? -30.850 -4.672 11.564 1.00 62.03 127 LYS A C 1
ATOM 1080 O O . LYS A 1 127 ? -31.812 -4.857 10.821 1.00 62.03 127 LYS A O 1
ATOM 1085 N N . PHE A 1 128 ? -30.718 -3.576 12.303 1.00 59.53 128 PHE A N 1
ATOM 1086 C CA . PHE A 1 128 ? -31.528 -2.388 12.079 1.00 59.53 128 PHE A CA 1
ATOM 1087 C C . PHE A 1 128 ? -30.959 -1.673 10.858 1.00 59.53 128 PHE A C 1
ATOM 1089 O O . PHE A 1 128 ? -29.742 -1.498 10.759 1.00 59.53 128 PHE A O 1
ATOM 1096 N N . ASP A 1 129 ? -31.821 -1.275 9.931 1.00 62.97 129 ASP A N 1
ATOM 1097 C CA . ASP A 1 129 ? -31.408 -0.481 8.780 1.00 62.97 129 ASP A CA 1
ATOM 1098 C C . ASP A 1 129 ? -30.774 0.833 9.278 1.00 62.97 129 ASP A C 1
ATOM 1100 O O . ASP A 1 129 ? -31.397 1.608 10.007 1.00 62.97 129 ASP A O 1
ATOM 1104 N N . VAL A 1 130 ? -29.499 1.044 8.938 1.00 63.00 130 VAL A N 1
ATOM 1105 C CA . VAL A 1 130 ? -28.727 2.220 9.352 1.00 63.00 130 VAL A CA 1
ATOM 1106 C C . VAL A 1 130 ? -29.314 3.483 8.721 1.00 63.00 130 VAL A C 1
ATOM 1108 O O . VAL A 1 130 ? -29.464 4.487 9.411 1.00 63.00 130 VAL A O 1
ATOM 1111 N N . GLU A 1 131 ? -29.738 3.450 7.458 1.00 59.53 131 GLU A N 1
ATOM 1112 C CA . GLU A 1 131 ? -30.382 4.606 6.823 1.00 59.53 131 GLU A CA 1
ATOM 1113 C C . GLU A 1 131 ? -31.694 4.947 7.537 1.00 59.53 131 GLU A C 1
ATOM 1115 O O . GLU A 1 131 ? -31.962 6.106 7.872 1.00 59.53 131 GLU A O 1
ATOM 1120 N N . TYR A 1 132 ? -32.483 3.920 7.856 1.00 61.41 132 TYR A N 1
ATOM 1121 C CA . TYR A 1 132 ? -33.724 4.079 8.608 1.00 61.41 132 TYR A CA 1
ATOM 1122 C C . TYR A 1 132 ? -33.486 4.602 10.031 1.00 61.41 132 TYR A C 1
ATOM 1124 O O . TYR A 1 132 ? -34.213 5.474 10.518 1.00 61.41 132 TYR A O 1
ATOM 1132 N N . GLY A 1 133 ? -32.450 4.106 10.704 1.00 63.97 133 GLY A N 1
ATOM 1133 C CA . GLY A 1 133 ? -32.074 4.550 12.036 1.00 63.97 133 GLY A CA 1
ATOM 1134 C C . GLY A 1 133 ? -31.596 5.987 12.069 1.00 63.97 133 GLY A C 1
ATOM 1135 O O . GLY A 1 133 ? -32.049 6.759 12.914 1.00 63.97 133 GLY A O 1
ATOM 1136 N N . PHE A 1 134 ? -30.765 6.373 11.105 1.00 65.00 134 PHE A N 1
ATOM 1137 C CA . PHE A 1 134 ? -30.352 7.755 10.921 1.00 65.00 134 PHE A CA 1
ATOM 1138 C C . PHE A 1 134 ? -31.567 8.662 10.693 1.00 65.00 134 PHE A C 1
ATOM 1140 O O . PHE A 1 134 ? -31.707 9.711 11.332 1.00 65.00 134 PHE A O 1
ATOM 1147 N N . TYR A 1 135 ? -32.497 8.220 9.843 1.00 59.78 135 TYR A N 1
ATOM 1148 C CA . TYR A 1 135 ? -33.735 8.939 9.595 1.00 59.78 135 TYR A CA 1
ATOM 1149 C C . TYR A 1 135 ? -34.557 9.140 10.877 1.00 59.78 135 TYR A C 1
ATOM 1151 O O . TYR A 1 135 ? -34.951 10.266 11.171 1.00 59.78 135 TYR A O 1
ATOM 1159 N N . ILE A 1 136 ? -34.792 8.094 11.676 1.00 62.09 136 ILE A N 1
ATOM 1160 C CA . ILE A 1 136 ? -35.575 8.201 12.921 1.00 62.09 136 ILE A CA 1
ATOM 1161 C C . ILE A 1 136 ? -34.872 9.051 13.981 1.00 62.09 136 ILE A C 1
ATOM 1163 O O . ILE A 1 136 ? -35.543 9.791 14.698 1.00 62.09 136 ILE A O 1
ATOM 1167 N N . LEU A 1 137 ? -33.554 8.916 14.128 1.00 64.81 137 LEU A N 1
ATOM 1168 C CA . LEU A 1 137 ? -32.805 9.526 15.229 1.00 64.81 137 LEU A CA 1
ATOM 1169 C C . LEU A 1 137 ? -32.449 10.991 14.971 1.00 64.81 137 LEU A C 1
ATOM 1171 O O . LEU A 1 137 ? -32.420 11.790 15.907 1.00 64.81 137 LEU A O 1
ATOM 1175 N N . PHE A 1 138 ? -32.174 11.350 13.718 1.00 65.00 138 PHE A N 1
ATOM 1176 C CA . PHE A 1 138 ? -31.604 12.654 13.382 1.00 65.00 138 PHE A CA 1
ATOM 1177 C C . PHE A 1 138 ? -32.505 13.460 12.456 1.00 65.00 138 PHE A C 1
ATOM 1179 O O . PHE A 1 138 ? -32.770 14.629 12.730 1.00 65.00 138 PHE A O 1
ATOM 1186 N N . ILE A 1 139 ? -33.032 12.842 11.398 1.00 60.72 139 ILE A N 1
ATOM 1187 C CA . ILE A 1 139 ? -33.817 13.564 10.391 1.00 60.72 139 ILE A CA 1
ATOM 1188 C C . ILE A 1 139 ? -35.230 13.851 10.891 1.00 60.72 139 ILE A C 1
ATOM 1190 O O . ILE A 1 139 ? -35.636 15.008 10.957 1.00 60.72 139 ILE A O 1
ATOM 1194 N N . LYS A 1 140 ? -35.981 12.831 11.300 1.00 62.12 140 LYS A N 1
ATOM 1195 C CA . LYS A 1 140 ? -37.373 12.970 11.736 1.00 62.12 140 LYS A CA 1
ATOM 1196 C C . LYS A 1 140 ? -37.536 13.978 12.890 1.00 62.12 140 LYS A C 1
ATOM 1198 O O . LYS A 1 140 ? -38.390 14.851 12.746 1.00 62.12 140 LYS A O 1
ATOM 1203 N N . PRO A 1 141 ? -36.715 13.972 13.961 1.00 61.56 141 PRO A N 1
ATOM 1204 C CA . PRO A 1 141 ? -36.798 14.973 15.026 1.00 61.56 141 PRO A CA 1
ATOM 1205 C C . PRO A 1 141 ? -36.537 16.396 14.531 1.00 61.56 141 PRO A C 1
ATOM 1207 O O . PRO A 1 141 ? -37.242 17.322 14.924 1.00 61.56 141 PRO A O 1
ATOM 1210 N N . ILE A 1 142 ? -35.563 16.584 13.631 1.00 60.50 142 ILE A N 1
ATOM 1211 C CA . ILE A 1 142 ? -35.305 17.892 13.016 1.00 60.50 142 ILE A CA 1
ATOM 1212 C C . ILE A 1 142 ? -36.508 18.345 12.213 1.00 60.50 142 ILE A C 1
ATOM 1214 O O . ILE A 1 142 ? -36.925 19.488 12.359 1.00 60.50 142 ILE A O 1
ATOM 1218 N N . PHE A 1 143 ? -37.085 17.464 11.398 1.00 57.34 143 PHE A N 1
ATOM 1219 C CA . PHE A 1 143 ? -38.293 17.780 10.651 1.00 57.34 143 PHE A CA 1
ATOM 1220 C C . PHE A 1 143 ? -39.436 18.154 11.611 1.00 57.34 143 PHE A C 1
ATOM 1222 O O . PHE A 1 143 ? -40.059 19.199 11.450 1.00 57.34 143 PHE A O 1
ATOM 1229 N N . GLU A 1 144 ? -39.680 17.388 12.669 1.00 59.16 144 GLU A N 1
ATOM 1230 C CA . GLU A 1 144 ? -40.720 17.717 13.651 1.00 59.16 144 GLU A CA 1
ATOM 1231 C C . GLU A 1 144 ? -40.495 19.092 14.311 1.00 59.16 144 GLU A C 1
ATOM 1233 O O . GLU A 1 144 ? -41.439 19.872 14.452 1.00 59.16 144 GLU A O 1
ATOM 1238 N N . ILE A 1 145 ? -39.248 19.440 14.639 1.00 54.81 145 ILE A N 1
ATOM 1239 C CA . ILE A 1 145 ? -38.878 20.741 15.218 1.00 54.81 145 ILE A CA 1
ATOM 1240 C C . ILE A 1 145 ? -39.034 21.871 14.199 1.00 54.81 145 ILE A C 1
ATOM 1242 O O . ILE A 1 145 ? -39.666 22.888 14.485 1.00 54.81 145 ILE A O 1
ATOM 1246 N N . VAL A 1 146 ? -38.479 21.702 13.004 1.00 51.66 146 VAL A N 1
ATOM 1247 C CA . VAL A 1 146 ? -38.446 22.711 11.943 1.00 51.66 146 VAL A CA 1
ATOM 1248 C C . VAL A 1 146 ? -39.857 23.007 11.431 1.00 51.66 146 VAL A C 1
ATOM 1250 O O . VAL A 1 146 ? -40.267 24.171 11.376 1.00 51.66 146 VAL A O 1
ATOM 1253 N N . PHE A 1 147 ? -40.631 21.962 11.130 1.00 52.50 147 PHE A N 1
ATOM 1254 C CA . PHE A 1 147 ? -41.979 22.068 10.570 1.00 52.50 147 PHE A CA 1
ATOM 1255 C C . PHE A 1 147 ? -43.061 22.362 11.617 1.00 52.50 147 PHE A C 1
ATOM 1257 O O . PHE A 1 147 ? -44.179 22.704 11.235 1.00 52.50 147 PHE A O 1
ATOM 1264 N N . SER A 1 148 ? -42.743 22.328 12.919 1.00 54.62 148 SER A N 1
ATOM 1265 C CA . SER A 1 148 ? -43.601 22.948 13.943 1.00 54.62 148 SER A CA 1
ATOM 1266 C C . SER A 1 148 ? -43.684 24.475 13.793 1.00 54.62 148 SER A C 1
ATOM 1268 O O . SER A 1 148 ? -44.605 25.112 14.309 1.00 54.62 148 SER A O 1
ATOM 1270 N N . SER A 1 149 ? -42.751 25.078 13.047 1.00 54.38 149 SER A N 1
ATOM 1271 C CA . SER A 1 149 ? -42.777 26.493 12.701 1.00 54.38 149 SER A CA 1
ATOM 1272 C C . SER A 1 149 ? -43.211 26.694 11.242 1.00 54.38 149 SER A C 1
ATOM 1274 O O . SER A 1 149 ? -42.537 26.275 10.302 1.00 54.38 149 SER A O 1
ATOM 1276 N N . ASN A 1 150 ? -44.333 27.389 11.032 1.00 54.09 150 ASN A N 1
ATOM 1277 C CA . ASN A 1 150 ? -44.834 27.684 9.681 1.00 54.09 150 ASN A CA 1
ATOM 1278 C C . ASN A 1 150 ? -43.831 28.477 8.821 1.00 54.09 150 ASN A C 1
ATOM 1280 O O . ASN A 1 150 ? -43.848 28.349 7.606 1.00 54.09 150 ASN A O 1
ATOM 1284 N N . TYR A 1 151 ? -42.949 29.266 9.445 1.00 51.78 151 TYR A N 1
ATOM 1285 C CA . TYR A 1 151 ? -41.968 30.109 8.753 1.00 51.78 151 TYR A CA 1
ATOM 1286 C C . TYR A 1 151 ? -40.811 29.309 8.131 1.00 51.78 151 TYR A C 1
ATOM 1288 O O . TYR A 1 151 ? -40.374 29.621 7.032 1.00 51.78 151 TYR A O 1
ATOM 1296 N N . VAL A 1 152 ? -40.317 28.259 8.799 1.00 51.00 152 VAL A N 1
ATOM 1297 C CA . VAL A 1 152 ? -39.162 27.494 8.290 1.00 51.00 152 VAL A CA 1
ATOM 1298 C C . VAL A 1 152 ? -39.594 26.461 7.239 1.00 51.00 152 VAL A C 1
ATOM 1300 O O . VAL A 1 152 ? -38.815 26.118 6.357 1.00 51.00 152 VAL A O 1
ATOM 1303 N N . LYS A 1 153 ? -40.862 26.027 7.261 1.00 50.56 153 LYS A N 1
ATOM 1304 C CA . LYS A 1 153 ? -41.445 25.082 6.292 1.00 50.56 153 LYS A CA 1
ATOM 1305 C C . LYS A 1 153 ? -41.278 25.518 4.828 1.00 50.56 153 LYS A C 1
ATOM 1307 O O . LYS A 1 153 ? -40.984 24.671 3.989 1.00 50.56 153 LYS A O 1
ATOM 1312 N N . GLU A 1 154 ? -41.445 26.806 4.519 1.00 54.09 154 GLU A N 1
ATOM 1313 C CA . GLU A 1 154 ? -41.300 27.318 3.146 1.00 54.09 154 GLU A CA 1
ATOM 1314 C C . GLU A 1 154 ? -39.836 27.353 2.684 1.00 54.09 154 GLU A C 1
ATOM 1316 O O . GLU A 1 154 ? -39.529 26.840 1.612 1.00 54.09 154 GLU A O 1
ATOM 1321 N N . GLU A 1 155 ? -38.922 27.877 3.506 1.00 52.44 155 GLU A N 1
ATOM 1322 C CA . GLU A 1 155 ? -37.499 28.010 3.150 1.00 52.44 155 GLU A CA 1
ATOM 1323 C C . GLU A 1 155 ? -36.773 26.647 3.088 1.00 52.44 155 GLU A C 1
ATOM 1325 O O . GLU A 1 155 ? -35.864 26.437 2.279 1.00 52.44 155 GLU A O 1
ATOM 1330 N N . PHE A 1 156 ? -37.187 25.694 3.930 1.00 49.78 156 PHE A N 1
ATOM 1331 C CA . PHE A 1 156 ? -36.570 24.370 4.039 1.00 49.78 156 PHE A CA 1
ATOM 1332 C C . PHE A 1 156 ? -37.007 23.423 2.909 1.00 49.78 156 PHE A C 1
ATOM 1334 O O . PHE A 1 156 ? -36.166 22.722 2.343 1.00 49.78 156 PHE A O 1
ATOM 1341 N N . ASN A 1 157 ? -38.286 23.454 2.506 1.00 52.41 157 ASN A N 1
ATOM 1342 C CA . ASN A 1 157 ? -38.792 22.656 1.380 1.00 52.41 157 ASN A CA 1
ATOM 1343 C C . ASN A 1 157 ? -38.068 22.977 0.064 1.00 52.41 157 ASN A C 1
ATOM 1345 O O . ASN A 1 157 ? -37.813 22.074 -0.724 1.00 52.41 157 ASN A O 1
ATOM 1349 N N . THR A 1 158 ? -37.678 24.236 -0.156 1.00 54.66 158 THR A N 1
ATOM 1350 C CA . THR A 1 158 ? -36.923 24.630 -1.355 1.00 54.66 158 THR A CA 1
ATOM 1351 C C . THR A 1 158 ? -35.473 24.140 -1.380 1.00 54.66 158 THR A C 1
ATOM 1353 O O . THR A 1 158 ? -34.880 24.093 -2.453 1.00 54.66 158 THR A O 1
ATOM 1356 N N . LYS A 1 159 ? -34.880 23.783 -0.230 1.00 54.69 159 LYS A N 1
ATOM 1357 C CA . LYS A 1 159 ? -33.453 23.418 -0.126 1.00 54.69 159 LYS A CA 1
ATOM 1358 C C . LYS A 1 159 ? -33.190 21.910 -0.031 1.00 54.69 159 LYS A C 1
ATOM 1360 O O . LYS A 1 159 ? -32.124 21.489 -0.451 1.00 54.69 159 LYS A O 1
ATOM 1365 N N . ILE A 1 160 ? -34.118 21.089 0.476 1.00 48.19 160 ILE A N 1
ATOM 1366 C CA . ILE A 1 160 ? -33.896 19.629 0.625 1.00 48.19 160 ILE A CA 1
ATOM 1367 C C . ILE A 1 160 ? -33.626 18.933 -0.719 1.00 48.19 160 ILE A C 1
ATOM 1369 O O . ILE A 1 160 ? -32.853 17.978 -0.776 1.00 48.19 160 ILE A O 1
ATOM 1373 N N . GLU A 1 161 ? -34.246 19.399 -1.804 1.00 50.72 161 GLU A N 1
ATOM 1374 C CA . GLU A 1 161 ? -34.047 18.812 -3.136 1.00 50.72 161 GLU A CA 1
ATOM 1375 C C . GLU A 1 161 ? -32.744 19.261 -3.819 1.00 50.72 161 GLU A C 1
ATOM 1377 O O . GLU A 1 161 ? -32.418 18.765 -4.899 1.00 50.72 161 GLU A O 1
ATOM 1382 N N . SER A 1 162 ? -31.970 20.173 -3.219 1.00 53.84 162 SER A N 1
ATOM 1383 C CA . SER A 1 162 ? -30.726 20.644 -3.822 1.00 53.84 162 SER A CA 1
ATOM 1384 C C . SER A 1 162 ? -29.587 19.631 -3.652 1.00 53.84 162 SER A C 1
ATOM 1386 O O . SER A 1 162 ? -29.485 18.912 -2.654 1.00 53.84 162 SER A O 1
ATOM 1388 N N . SER A 1 163 ? -28.677 19.592 -4.630 1.00 49.31 163 SER A N 1
ATOM 1389 C CA . SER A 1 163 ? -27.429 18.822 -4.538 1.00 49.31 163 SER A CA 1
ATOM 1390 C C . SER A 1 163 ? -26.586 19.234 -3.327 1.00 49.31 163 SER A C 1
ATOM 1392 O O . SER A 1 163 ? -25.978 18.378 -2.690 1.00 49.31 163 SER A O 1
ATOM 1394 N N . GLU A 1 164 ? -26.624 20.519 -2.957 1.00 49.94 164 GLU A N 1
ATOM 1395 C CA . GLU A 1 164 ? -25.938 21.065 -1.779 1.00 49.94 164 GLU A CA 1
ATOM 1396 C C . GLU A 1 164 ? -26.404 20.393 -0.477 1.00 49.94 164 GLU A C 1
ATOM 1398 O O . GLU A 1 164 ? -25.593 20.152 0.415 1.00 49.94 164 GLU A O 1
ATOM 1403 N N . TYR A 1 165 ? -27.692 20.035 -0.357 1.00 49.62 165 TYR A N 1
ATOM 1404 C CA . TYR A 1 165 ? -28.201 19.325 0.818 1.00 49.62 165 TYR A CA 1
ATOM 1405 C C . TYR A 1 165 ? -27.680 17.882 0.895 1.00 49.62 165 TYR A C 1
ATOM 1407 O O . TYR A 1 165 ? -27.285 17.440 1.976 1.00 49.62 165 TYR A O 1
ATOM 1415 N N . ARG A 1 166 ? -27.603 17.159 -0.232 1.00 50.19 166 ARG A N 1
ATOM 1416 C CA . ARG A 1 166 ? -27.041 15.793 -0.267 1.00 50.19 166 ARG A CA 1
ATOM 1417 C C . ARG A 1 166 ? -25.549 15.769 0.065 1.00 50.19 166 ARG A C 1
ATOM 1419 O O . ARG A 1 166 ? -25.143 15.000 0.927 1.00 50.19 166 ARG A O 1
ATOM 1426 N N . GLU A 1 167 ? -24.757 16.661 -0.527 1.00 50.41 167 GLU A N 1
ATOM 1427 C CA . GLU A 1 167 ? -23.334 16.805 -0.170 1.00 50.41 167 GLU A CA 1
ATOM 1428 C C . GLU A 1 167 ? -23.159 17.184 1.304 1.00 50.41 167 GLU A C 1
ATOM 1430 O O . GLU A 1 167 ? -22.225 16.738 1.979 1.00 50.41 167 GLU A O 1
ATOM 1435 N N . SER A 1 168 ? -24.083 17.995 1.835 1.00 52.75 168 SER A N 1
ATOM 1436 C CA . SER A 1 168 ? -24.089 18.307 3.255 1.00 52.75 168 SER A CA 1
ATOM 1437 C C . SER A 1 168 ? -24.269 17.038 4.088 1.00 52.75 168 SER A C 1
ATOM 1439 O O . SER A 1 168 ? -23.461 16.841 4.991 1.00 52.75 168 SER A O 1
ATOM 1441 N N . LEU A 1 169 ? -25.241 16.178 3.745 1.00 50.28 169 LEU A N 1
ATOM 1442 C CA . LEU A 1 169 ? -25.551 14.903 4.405 1.00 50.28 169 LEU A CA 1
ATOM 1443 C C . LEU A 1 169 ? -24.364 13.936 4.418 1.00 50.28 169 LEU A C 1
ATOM 1445 O O . LEU A 1 169 ? -24.068 13.391 5.475 1.00 50.28 169 LEU A O 1
ATOM 1449 N N . ASP A 1 170 ? -23.644 13.775 3.307 1.00 53.22 170 ASP A N 1
ATOM 1450 C CA . ASP A 1 170 ? -22.467 12.893 3.251 1.00 53.22 170 ASP A CA 1
ATOM 1451 C C . ASP A 1 170 ? -21.335 13.403 4.152 1.00 53.22 170 ASP A C 1
ATOM 1453 O O . ASP A 1 170 ? -20.819 12.676 5.002 1.00 53.22 170 ASP A O 1
ATOM 1457 N N . SER A 1 171 ? -21.023 14.700 4.063 1.00 55.22 171 SER A N 1
ATOM 1458 C CA . SER A 1 171 ? -20.078 15.351 4.979 1.00 55.22 171 SER A CA 1
ATOM 1459 C C . SER A 1 171 ? -20.562 15.305 6.439 1.00 55.22 171 SER A C 1
ATOM 1461 O O . SER A 1 171 ? -19.755 15.306 7.368 1.00 55.22 171 SER A O 1
ATOM 1463 N N . PHE A 1 172 ? -21.876 15.249 6.674 1.00 54.84 172 PHE A N 1
ATOM 1464 C CA . PHE A 1 172 ? -22.447 15.086 8.008 1.00 54.84 172 PHE A CA 1
ATOM 1465 C C . PHE A 1 172 ? -22.352 13.658 8.519 1.00 54.84 172 PHE A C 1
ATOM 1467 O O . PHE A 1 172 ? -22.098 13.495 9.709 1.00 54.84 172 PHE A O 1
ATOM 1474 N N . ASN A 1 173 ? -22.505 12.648 7.660 1.00 55.72 173 ASN A N 1
ATOM 1475 C CA . ASN A 1 173 ? -22.230 11.263 8.014 1.00 55.72 173 ASN A CA 1
ATOM 1476 C C . ASN A 1 173 ? -20.787 11.152 8.511 1.00 55.72 173 ASN A C 1
ATOM 1478 O O . ASN A 1 173 ? -20.570 10.622 9.591 1.00 55.72 173 ASN A O 1
ATOM 1482 N N . GLU A 1 174 ? -19.809 11.764 7.839 1.00 58.62 174 GLU A N 1
ATOM 1483 C CA . GLU A 1 174 ? -18.421 11.791 8.328 1.00 58.62 174 GLU A CA 1
ATOM 1484 C C . GLU A 1 174 ? -18.275 12.434 9.722 1.00 58.62 174 GLU A C 1
ATOM 1486 O O . GLU A 1 174 ? -17.594 11.887 10.595 1.00 58.62 174 GLU A O 1
ATOM 1491 N N . ILE A 1 175 ? -18.933 13.575 9.963 1.00 56.59 175 ILE A N 1
ATOM 1492 C CA . ILE A 1 175 ? -18.901 14.283 11.255 1.00 56.59 175 ILE A CA 1
ATOM 1493 C C . ILE A 1 175 ? -19.582 13.459 12.356 1.00 56.59 175 ILE A C 1
ATOM 1495 O O . ILE A 1 175 ? -19.024 13.297 13.442 1.00 56.59 175 ILE A O 1
ATOM 1499 N N . LEU A 1 176 ? -20.776 12.927 12.083 1.00 57.47 176 LEU A N 1
ATOM 1500 C CA . LEU A 1 176 ? -21.522 12.080 13.006 1.00 57.47 176 LEU A CA 1
ATOM 1501 C C . LEU A 1 176 ? -20.705 10.836 13.352 1.00 57.47 176 LEU A C 1
ATOM 1503 O O . LEU A 1 176 ? -20.598 10.496 14.523 1.00 57.47 176 LEU A O 1
ATOM 1507 N N . MET A 1 177 ? -20.074 10.207 12.360 1.00 58.28 177 MET A N 1
ATOM 1508 C CA . MET A 1 177 ? -19.200 9.051 12.555 1.00 58.28 177 MET A CA 1
ATOM 1509 C C . MET A 1 177 ? -18.003 9.385 13.442 1.00 58.28 177 MET A C 1
ATOM 1511 O O . MET A 1 177 ? -17.715 8.643 14.378 1.00 58.28 177 MET A O 1
ATOM 1515 N N . LYS A 1 178 ? -17.357 10.535 13.223 1.00 60.47 178 LYS A N 1
ATOM 1516 C CA . LYS A 1 178 ? -16.265 11.016 14.080 1.00 60.47 178 LYS A CA 1
ATOM 1517 C C . LYS A 1 178 ? -16.704 11.193 15.537 1.00 60.47 178 LYS A C 1
ATOM 1519 O O . LYS A 1 178 ? -15.911 10.943 16.446 1.00 60.47 178 LYS A O 1
ATOM 1524 N N . TYR A 1 179 ? -17.944 11.627 15.766 1.00 57.34 179 TYR A N 1
ATOM 1525 C CA . TYR A 1 179 ? -18.498 11.751 17.112 1.00 57.34 179 TYR A CA 1
ATOM 1526 C C . TYR A 1 179 ? -18.933 10.404 17.694 1.00 57.34 179 TYR A C 1
ATOM 1528 O O . TYR A 1 179 ? -18.594 10.128 18.834 1.00 57.34 179 TYR A O 1
ATOM 1536 N N . LEU A 1 180 ? -19.583 9.526 16.928 1.00 55.31 180 LEU A N 1
ATOM 1537 C CA . LEU A 1 180 ? -19.945 8.172 17.375 1.00 55.31 180 LEU A CA 1
ATOM 1538 C C . LEU A 1 180 ? -18.721 7.334 17.777 1.00 55.31 180 LEU A C 1
ATOM 1540 O O . LEU A 1 180 ? -18.824 6.480 18.655 1.00 55.31 180 LEU A O 1
ATOM 1544 N N . GLU A 1 181 ? -17.564 7.581 17.159 1.00 53.97 181 GLU A N 1
ATOM 1545 C CA . GLU A 1 181 ? -16.296 6.932 17.507 1.00 53.97 181 GLU A CA 1
ATOM 1546 C C . GLU A 1 181 ? -15.691 7.407 18.835 1.00 53.97 181 GLU A C 1
ATOM 1548 O O . GLU A 1 181 ? -14.927 6.654 19.435 1.00 53.97 181 GLU A O 1
ATOM 1553 N N . ASN A 1 182 ? -16.006 8.627 19.288 1.00 54.97 182 ASN A N 1
ATOM 1554 C CA . ASN A 1 182 ? -15.306 9.288 20.398 1.00 54.97 182 ASN A CA 1
ATOM 1555 C C . ASN A 1 182 ? -16.224 9.786 21.533 1.00 54.97 182 ASN A C 1
ATOM 1557 O O . ASN A 1 182 ? -15.724 10.150 22.596 1.00 54.97 182 ASN A O 1
ATOM 1561 N N . GLU A 1 183 ? -17.543 9.841 21.334 1.00 51.53 183 GLU A N 1
ATOM 1562 C CA . GLU A 1 183 ? -18.492 10.512 22.229 1.00 51.53 183 GLU A CA 1
ATOM 1563 C C . GLU A 1 183 ? -19.684 9.617 22.585 1.00 51.53 183 GLU A C 1
ATOM 1565 O O . GLU A 1 183 ? -20.343 9.025 21.732 1.00 51.53 183 GLU A O 1
ATOM 1570 N N . ILE A 1 184 ? -19.962 9.533 23.889 1.00 54.62 184 ILE A N 1
ATOM 1571 C CA . ILE A 1 184 ? -20.918 8.585 24.486 1.00 54.62 184 ILE A CA 1
ATOM 1572 C C . ILE A 1 184 ? -22.331 9.186 24.578 1.00 54.62 184 ILE A C 1
ATOM 1574 O O . ILE A 1 184 ? -23.315 8.460 24.685 1.00 54.62 184 ILE A O 1
ATOM 1578 N N . ASN A 1 185 ? -22.469 10.514 24.538 1.00 62.72 185 ASN A N 1
ATOM 1579 C CA . ASN A 1 185 ? -23.735 11.163 24.857 1.00 62.72 185 ASN A CA 1
ATOM 1580 C C . ASN A 1 185 ? -24.496 11.609 23.601 1.00 62.72 185 ASN A C 1
ATOM 1582 O O . ASN A 1 185 ? -24.126 12.604 22.975 1.00 62.72 185 ASN A O 1
ATOM 1586 N N . PHE A 1 186 ? -25.619 10.939 23.302 1.00 58.19 186 PHE A N 1
ATOM 1587 C CA . PHE A 1 186 ? -26.561 11.325 22.240 1.00 58.19 186 PHE A CA 1
ATOM 1588 C C . PHE A 1 186 ? -26.849 12.832 22.233 1.00 58.19 186 PHE A C 1
ATOM 1590 O O . PHE A 1 186 ? -26.851 13.449 21.174 1.00 58.19 186 PHE A O 1
ATOM 1597 N N . LYS A 1 187 ? -27.011 13.451 23.410 1.00 59.59 187 LYS A N 1
ATOM 1598 C CA . LYS A 1 187 ? -27.301 14.882 23.539 1.00 59.59 187 LYS A CA 1
ATOM 1599 C C . LYS A 1 187 ? -26.182 15.773 22.991 1.00 59.59 187 LYS A C 1
ATOM 1601 O O . LYS A 1 187 ? -26.470 16.782 22.351 1.00 59.59 187 LYS A O 1
ATOM 1606 N N . GLU A 1 188 ? -24.919 15.428 23.235 1.00 63.03 188 GLU A N 1
ATOM 1607 C CA . GLU A 1 188 ? -23.775 16.212 22.748 1.00 63.03 188 GLU A CA 1
ATOM 1608 C C . GLU A 1 188 ? -23.606 16.074 21.238 1.00 63.03 188 GLU A C 1
ATOM 1610 O O . GLU A 1 188 ? -23.453 17.082 20.543 1.00 63.03 188 GLU A O 1
ATOM 1615 N N . VAL A 1 189 ? -23.716 14.842 20.735 1.00 63.56 189 VAL A N 1
ATOM 1616 C CA . VAL A 1 189 ? -23.680 14.537 19.301 1.00 63.56 189 VAL A CA 1
ATOM 1617 C C . VAL A 1 189 ? -24.794 15.285 18.572 1.00 63.56 189 VAL A C 1
ATOM 1619 O O . VAL A 1 189 ? -24.549 15.967 17.578 1.00 63.56 189 VAL A O 1
ATOM 1622 N N . TRP A 1 190 ? -26.015 15.216 19.105 1.00 60.84 190 TRP A N 1
ATOM 1623 C CA . TRP A 1 190 ? -27.186 15.861 18.529 1.00 60.84 190 TRP A CA 1
ATOM 1624 C C . TRP A 1 190 ? -27.049 17.388 18.531 1.00 60.84 190 TRP A C 1
ATOM 1626 O O . TRP A 1 190 ? -27.278 18.020 17.505 1.00 60.84 190 TRP A O 1
ATOM 1636 N N . LYS A 1 191 ? -26.569 17.995 19.627 1.00 64.62 191 LYS A N 1
ATOM 1637 C CA . LYS A 1 191 ? -26.299 19.441 19.682 1.00 64.62 191 LYS A CA 1
ATOM 1638 C C . LYS A 1 191 ? -25.296 19.885 18.610 1.00 64.62 191 LYS A C 1
ATOM 1640 O O . LYS A 1 191 ? -25.560 20.847 17.895 1.00 64.62 191 LYS A O 1
ATOM 1645 N N . LYS A 1 192 ? -24.173 19.174 18.464 1.00 66.44 192 LYS A N 1
ATOM 1646 C CA . LYS A 1 192 ? -23.146 19.494 17.455 1.00 66.44 192 LYS A CA 1
ATOM 1647 C C . LYS A 1 192 ? -23.665 19.321 16.030 1.00 66.44 192 LYS A C 1
ATOM 1649 O O . LYS A 1 192 ? -23.389 20.161 15.176 1.00 66.44 192 LYS A O 1
ATOM 1654 N N . TYR A 1 193 ? -24.442 18.265 15.786 1.00 65.56 193 TYR A N 1
ATOM 1655 C CA . TYR A 1 193 ? -25.098 18.025 14.502 1.00 65.56 193 TYR A CA 1
ATOM 1656 C C . TYR A 1 193 ? -26.026 19.184 14.117 1.00 65.56 193 TYR A C 1
ATOM 1658 O O . TYR A 1 193 ? -25.938 19.711 13.009 1.00 65.56 193 TYR A O 1
ATOM 1666 N N . ILE A 1 194 ? -26.857 19.634 15.058 1.00 62.72 194 ILE A N 1
ATOM 1667 C CA . ILE A 1 194 ? -27.766 20.766 14.875 1.00 62.72 194 ILE A CA 1
ATOM 1668 C C . ILE A 1 194 ? -26.996 22.069 14.592 1.00 62.72 194 ILE A C 1
ATOM 1670 O O . ILE A 1 194 ? -27.337 22.791 13.651 1.00 62.72 194 ILE A O 1
ATOM 1674 N N . ASP A 1 195 ? -25.939 22.357 15.358 1.00 64.94 195 ASP A N 1
ATOM 1675 C CA . ASP A 1 195 ? -25.116 23.561 15.184 1.00 64.94 195 ASP A CA 1
ATOM 1676 C C . ASP A 1 195 ? -24.471 23.627 13.787 1.00 64.94 195 ASP A C 1
ATOM 1678 O O . ASP A 1 195 ? -24.495 24.675 13.133 1.00 64.94 195 ASP A O 1
ATOM 1682 N N . GLU A 1 196 ? -23.914 22.518 13.296 1.00 65.06 196 GLU A N 1
ATOM 1683 C CA . GLU A 1 196 ? -23.295 22.458 11.968 1.00 65.06 196 GLU A CA 1
ATOM 1684 C C . GLU A 1 196 ? -24.330 22.479 10.826 1.00 65.06 196 GLU A C 1
ATOM 1686 O O . GLU A 1 196 ? -24.112 23.155 9.815 1.00 65.06 196 GLU A O 1
ATOM 1691 N N . LEU A 1 197 ? -25.490 21.826 10.992 1.00 63.00 197 LEU A N 1
ATOM 1692 C CA . LEU A 1 197 ? -26.605 21.908 10.038 1.00 63.00 197 LEU A CA 1
ATOM 1693 C C . LEU A 1 197 ? -27.059 23.363 9.845 1.00 63.00 197 LEU A C 1
ATOM 1695 O O . LEU A 1 197 ? -27.222 23.819 8.710 1.00 63.00 197 LEU A O 1
ATOM 1699 N N . PHE A 1 198 ? -27.182 24.135 10.931 1.00 61.97 198 PHE A N 1
ATOM 1700 C CA . PHE A 1 198 ? -27.542 25.553 10.839 1.00 61.97 198 PHE A CA 1
ATOM 1701 C C . PHE A 1 198 ? -26.471 26.418 10.183 1.00 61.97 198 PHE A C 1
ATOM 1703 O O . PHE A 1 198 ? -26.822 27.321 9.419 1.00 61.97 198 PHE A O 1
ATOM 1710 N N . LYS A 1 199 ? -25.184 26.148 10.441 1.00 62.25 199 LYS A N 1
ATOM 1711 C CA . LYS A 1 199 ? -24.088 26.843 9.749 1.00 62.25 199 LYS A CA 1
ATOM 1712 C C . LYS A 1 199 ? -24.158 26.617 8.240 1.00 62.25 199 LYS A C 1
ATOM 1714 O O . LYS A 1 199 ? -24.078 27.590 7.493 1.00 62.25 199 LYS A O 1
ATOM 1719 N N . LYS A 1 200 ? -24.340 25.367 7.791 1.00 58.56 200 LYS A N 1
ATOM 1720 C CA . LYS A 1 200 ? -24.382 25.031 6.355 1.00 58.56 200 LYS A CA 1
ATOM 1721 C C . LYS A 1 200 ? -25.620 25.576 5.643 1.00 58.56 200 LYS A C 1
ATOM 1723 O O . LYS A 1 200 ? -25.505 26.056 4.523 1.00 58.56 200 LYS A O 1
ATOM 1728 N N . LEU A 1 201 ? -26.791 25.566 6.284 1.00 57.00 201 LEU A N 1
ATOM 1729 C CA . LEU A 1 201 ? -28.031 26.062 5.667 1.00 57.00 201 LEU A CA 1
ATOM 1730 C C . LEU A 1 201 ? -28.075 27.591 5.472 1.00 57.00 201 LEU A C 1
ATOM 1732 O O . LEU A 1 201 ? -29.015 28.092 4.844 1.00 57.00 201 LEU A O 1
ATOM 1736 N N . ASN A 1 202 ? -27.078 28.327 5.985 1.00 56.34 202 ASN A N 1
ATOM 1737 C CA . ASN A 1 202 ? -26.974 29.788 5.928 1.00 56.34 202 ASN A CA 1
ATOM 1738 C C . ASN A 1 202 ? -28.260 30.496 6.405 1.00 56.34 202 ASN A C 1
ATOM 1740 O O . ASN A 1 202 ? -28.676 31.515 5.853 1.00 56.34 202 ASN A O 1
ATOM 1744 N N . VAL A 1 203 ? -28.928 29.920 7.413 1.00 53.56 203 VAL A N 1
ATOM 1745 C CA . VAL A 1 203 ? -30.176 30.460 7.966 1.00 53.56 203 VAL A CA 1
ATOM 1746 C C . VAL A 1 203 ? -29.847 31.765 8.687 1.00 53.56 203 VAL A C 1
ATOM 1748 O O . VAL A 1 203 ? -29.057 31.787 9.634 1.00 53.56 203 VAL A O 1
ATOM 1751 N N . GLN A 1 204 ? -30.424 32.876 8.228 1.00 44.88 204 GLN A N 1
ATOM 1752 C CA . GLN A 1 204 ? -30.126 34.201 8.763 1.00 44.88 204 GLN A CA 1
ATOM 1753 C C . GLN A 1 204 ? -30.387 34.284 10.283 1.00 44.88 204 GLN A C 1
ATOM 1755 O O . GLN A 1 204 ? -31.476 34.032 10.800 1.00 44.88 204 GLN A O 1
ATOM 1760 N N . LYS A 1 205 ? -29.306 34.642 10.982 1.00 42.16 205 LYS A N 1
ATOM 1761 C CA . LYS A 1 205 ? -29.114 34.866 12.422 1.00 42.16 205 LYS A CA 1
ATOM 1762 C C . LYS A 1 205 ? -30.264 35.618 13.118 1.00 42.16 205 LYS A C 1
ATOM 1764 O O . LYS A 1 205 ? -30.531 36.764 12.787 1.00 42.16 205 LYS A O 1
ATOM 1769 N N . LEU A 1 206 ? -30.850 34.980 14.142 1.00 43.59 206 LEU A N 1
ATOM 1770 C CA . LEU A 1 206 ? -31.152 35.448 15.523 1.00 43.59 206 LEU A CA 1
ATOM 1771 C C . LEU A 1 206 ? -32.512 34.944 16.036 1.00 43.59 206 LEU A C 1
ATOM 1773 O O . LEU A 1 206 ? -32.598 34.413 17.142 1.00 43.59 206 LEU A O 1
ATOM 1777 N N . LEU A 1 207 ? -33.577 35.111 15.248 1.00 45.16 207 LEU A N 1
ATOM 1778 C CA . LEU A 1 207 ? -34.949 34.781 15.670 1.00 45.16 207 LEU A CA 1
ATOM 1779 C C . LEU A 1 207 ? -35.207 33.275 15.678 1.00 45.16 207 LEU A C 1
ATOM 1781 O O . LEU A 1 207 ? -35.847 32.757 16.594 1.00 45.16 207 LEU A O 1
ATOM 1785 N N . ILE A 1 208 ? -34.647 32.581 14.689 1.00 46.88 208 ILE A N 1
ATOM 1786 C CA . ILE A 1 208 ? -34.694 31.126 14.607 1.00 46.88 208 ILE A CA 1
ATOM 1787 C C . ILE A 1 208 ? -33.857 30.529 15.738 1.00 46.88 208 ILE A C 1
ATOM 1789 O O . ILE A 1 208 ? -34.370 29.681 16.443 1.00 46.88 208 ILE A O 1
ATOM 1793 N N . HIS A 1 209 ? -32.657 31.042 16.034 1.00 45.44 209 HIS A N 1
ATOM 1794 C CA . HIS A 1 209 ? -31.807 30.482 17.094 1.00 45.44 209 HIS A CA 1
ATOM 1795 C C . HIS A 1 209 ? -32.467 30.513 18.481 1.00 45.44 209 HIS A C 1
ATOM 1797 O O . HIS A 1 209 ? -32.429 29.504 19.158 1.00 45.44 209 HIS A O 1
ATOM 1803 N N . LYS A 1 210 ? -33.168 31.587 18.885 1.00 50.50 210 LYS A N 1
ATOM 1804 C CA . LYS A 1 210 ? -33.875 31.613 20.188 1.00 50.50 210 LYS A CA 1
ATOM 1805 C C . LYS A 1 210 ? -35.106 30.710 20.238 1.00 50.50 210 LYS A C 1
ATOM 1807 O O . LYS A 1 210 ? -35.343 30.053 21.248 1.00 50.50 210 LYS A O 1
ATOM 1812 N N . LYS A 1 211 ? -35.911 30.682 19.167 1.00 49.84 211 LYS A N 1
ATOM 1813 C CA . LYS A 1 211 ? -37.053 29.757 19.075 1.00 49.84 211 LYS A CA 1
ATOM 1814 C C . LYS A 1 211 ? -36.582 28.315 19.004 1.00 49.84 211 LYS A C 1
ATOM 1816 O O . LYS A 1 211 ? -37.231 27.461 19.581 1.00 49.84 211 LYS A O 1
ATOM 1821 N N . ILE A 1 212 ? -35.463 28.064 18.335 1.00 46.91 212 ILE A N 1
ATOM 1822 C CA . ILE A 1 212 ? -34.824 26.762 18.241 1.00 46.91 212 ILE A CA 1
ATOM 1823 C C . ILE A 1 212 ? -34.137 26.395 19.544 1.00 46.91 212 ILE A C 1
ATOM 1825 O O . ILE A 1 212 ? -34.282 25.266 19.941 1.00 46.91 212 ILE A O 1
ATOM 1829 N N . GLU A 1 213 ? -33.502 27.296 20.284 1.00 51.03 213 GLU A N 1
ATOM 1830 C CA . GLU A 1 213 ? -33.009 27.019 21.637 1.00 51.03 213 GLU A CA 1
ATOM 1831 C C . GLU A 1 213 ? -34.164 26.709 22.586 1.00 51.03 213 GLU A C 1
ATOM 1833 O O . GLU A 1 213 ? -34.052 25.789 23.390 1.00 51.03 213 GLU A O 1
ATOM 1838 N N . SER A 1 214 ? -35.293 27.424 22.494 1.00 54.53 214 SER A N 1
ATOM 1839 C CA . SER A 1 214 ? -36.472 27.119 23.311 1.00 54.53 214 SER A CA 1
ATOM 1840 C C . SER A 1 214 ? -37.168 25.839 22.845 1.00 54.53 214 SER A C 1
ATOM 1842 O O . SER A 1 214 ? -37.667 25.101 23.688 1.00 54.53 214 SER A O 1
ATOM 1844 N N . LEU A 1 215 ? -37.167 25.542 21.540 1.00 48.59 215 LEU A N 1
ATOM 1845 C CA . LEU A 1 215 ? -37.613 24.268 20.976 1.00 48.59 215 LEU A CA 1
ATOM 1846 C C . LEU A 1 215 ? -36.688 23.146 21.424 1.00 48.59 215 LEU A C 1
ATOM 1848 O O . LEU A 1 215 ? -37.200 22.245 22.049 1.00 48.59 215 LEU A O 1
ATOM 1852 N N . ILE A 1 216 ? -35.372 23.233 21.239 1.00 48.62 216 ILE A N 1
ATOM 1853 C CA . ILE A 1 216 ? -34.333 22.334 21.766 1.00 48.62 216 ILE A CA 1
ATOM 1854 C C . ILE A 1 216 ? -34.484 22.188 23.271 1.00 48.62 216 ILE A C 1
ATOM 1856 O O . ILE A 1 216 ? -34.350 21.083 23.746 1.00 48.62 216 ILE A O 1
ATOM 1860 N N . SER A 1 217 ? -34.821 23.232 24.029 1.00 56.75 217 SER A N 1
ATOM 1861 C CA . SER A 1 217 ? -35.057 23.123 25.478 1.00 56.75 217 SER A CA 1
ATOM 1862 C C . SER A 1 217 ? -36.373 22.402 25.794 1.00 56.75 217 SER A C 1
ATOM 1864 O O . SER A 1 217 ? -36.445 21.589 26.711 1.00 56.75 217 SER A O 1
ATOM 1866 N N . SER A 1 218 ? -37.439 22.678 25.037 1.00 53.06 218 SER A N 1
ATOM 1867 C CA . SER A 1 218 ? -38.732 21.990 25.164 1.00 53.06 218 SER A CA 1
ATOM 1868 C C . SER A 1 218 ? -38.665 20.543 24.673 1.00 53.06 218 SER A C 1
ATOM 1870 O O . SER A 1 218 ? -39.344 19.673 25.206 1.00 53.06 218 SER A O 1
ATOM 1872 N N . TYR A 1 219 ? -37.800 20.290 23.698 1.00 46.91 219 TYR A N 1
ATOM 1873 C CA . TYR A 1 219 ? -37.519 19.012 23.081 1.00 46.91 219 TYR A CA 1
ATOM 1874 C C . TYR A 1 219 ? -36.511 18.250 23.935 1.00 46.91 219 TYR A C 1
ATOM 1876 O O . TYR A 1 219 ? -36.709 17.072 24.106 1.00 46.91 219 TYR A O 1
ATOM 1884 N N . ASP A 1 220 ? -35.555 18.894 24.605 1.00 45.97 220 ASP A N 1
ATOM 1885 C CA . ASP A 1 220 ? -34.728 18.341 25.692 1.00 45.97 220 ASP A CA 1
ATOM 1886 C C . ASP A 1 220 ? -35.631 17.836 26.819 1.00 45.97 220 ASP A C 1
ATOM 1888 O O . ASP A 1 220 ? -35.390 16.780 27.398 1.00 45.97 220 ASP A O 1
ATOM 1892 N N . LYS A 1 221 ? -36.700 18.583 27.119 1.00 50.62 221 LYS A N 1
ATOM 1893 C CA . LYS A 1 221 ? -37.690 18.206 28.129 1.00 50.62 221 LYS A CA 1
ATOM 1894 C C . LYS A 1 221 ? -38.614 17.076 27.659 1.00 50.62 221 LYS A C 1
ATOM 1896 O O . LYS A 1 221 ? -38.995 16.244 28.466 1.00 50.62 221 LYS A O 1
ATOM 1901 N N . LYS A 1 222 ? -38.947 17.017 26.366 1.00 48.88 222 LYS A N 1
ATOM 1902 C CA . LYS A 1 222 ? -39.748 15.934 25.766 1.00 48.88 222 LYS A CA 1
ATOM 1903 C C . LYS A 1 222 ? -38.919 14.655 25.552 1.00 48.88 222 LYS A C 1
ATOM 1905 O O . LYS A 1 222 ? -39.384 13.559 25.832 1.00 48.88 222 LYS A O 1
ATOM 1910 N N . ILE A 1 223 ? -37.660 14.814 25.145 1.00 42.69 223 ILE A N 1
ATOM 1911 C CA . ILE A 1 223 ? -36.621 13.786 25.065 1.00 42.69 223 ILE A CA 1
ATOM 1912 C C . ILE A 1 223 ? -36.329 13.252 26.459 1.00 42.69 223 ILE A C 1
ATOM 1914 O O . ILE A 1 223 ? -36.177 12.056 26.569 1.00 42.69 223 ILE A O 1
ATOM 1918 N N . SER A 1 224 ? -36.294 14.061 27.523 1.00 48.97 224 SER A N 1
ATOM 1919 C CA . SER A 1 224 ? -36.146 13.554 28.902 1.00 48.97 224 SER A CA 1
ATOM 1920 C C . SER A 1 224 ? -37.111 12.401 29.206 1.00 48.97 224 SER A C 1
ATOM 1922 O O . SER A 1 224 ? -36.697 11.397 29.785 1.00 48.97 224 SER A O 1
ATOM 1924 N N . ASP A 1 225 ? -38.359 12.509 28.747 1.00 49.47 225 ASP A N 1
ATOM 1925 C CA . ASP A 1 225 ? -39.407 11.535 29.049 1.00 49.47 225 ASP A CA 1
ATOM 1926 C C . ASP A 1 225 ? -39.425 10.365 28.034 1.00 49.47 225 ASP A C 1
ATOM 1928 O O . ASP A 1 225 ? -39.579 9.210 28.432 1.00 49.47 225 ASP A O 1
ATOM 1932 N N . ASP A 1 226 ? -39.148 10.622 26.746 1.00 48.41 226 ASP A N 1
ATOM 1933 C CA . ASP A 1 226 ? -39.036 9.595 25.682 1.00 48.41 226 ASP A CA 1
ATOM 1934 C C . ASP A 1 226 ? -37.610 9.002 25.522 1.00 48.41 226 ASP A C 1
ATOM 1936 O O . ASP A 1 226 ? -37.358 8.134 24.677 1.00 48.41 226 ASP A O 1
ATOM 1940 N N . CYS A 1 227 ? -36.656 9.441 26.350 1.00 42.47 227 CYS A N 1
ATOM 1941 C CA . CYS A 1 227 ? -35.217 9.167 26.234 1.00 42.47 227 CYS A CA 1
ATOM 1942 C C . CYS A 1 227 ? -34.911 7.678 26.280 1.00 42.47 227 CYS A C 1
ATOM 1944 O O . CYS A 1 227 ? -33.978 7.219 25.633 1.00 42.47 227 CYS A O 1
ATOM 1946 N N . SER A 1 228 ? -35.699 6.904 27.027 1.00 53.78 228 SER A N 1
ATOM 1947 C CA . SER A 1 228 ? -35.476 5.463 27.149 1.00 53.78 228 SER A CA 1
ATOM 1948 C C . SER A 1 228 ? -35.655 4.725 25.817 1.00 53.78 228 SER A C 1
ATOM 1950 O O . SER A 1 228 ? -34.922 3.773 25.546 1.00 53.78 228 SER A O 1
ATOM 1952 N N . MET A 1 229 ? -36.583 5.175 24.964 1.00 54.50 229 MET A N 1
ATOM 1953 C CA . MET A 1 229 ? -36.813 4.577 23.650 1.00 54.50 229 MET A CA 1
ATOM 1954 C C . MET A 1 229 ? -35.723 5.008 22.668 1.00 54.50 229 MET A C 1
ATOM 1956 O O . MET A 1 229 ? -35.092 4.152 22.051 1.00 54.50 229 MET A O 1
ATOM 1960 N N . TYR A 1 230 ? -35.448 6.314 22.568 1.00 58.81 230 TYR A N 1
ATOM 1961 C CA . TYR A 1 230 ? -34.412 6.827 21.667 1.00 58.81 230 TYR A CA 1
ATOM 1962 C C . TYR A 1 230 ? -33.013 6.365 22.061 1.00 58.81 230 TYR A C 1
ATOM 1964 O O . TYR A 1 230 ? -32.235 6.042 21.178 1.00 58.81 230 TYR A O 1
ATOM 1972 N N . SER A 1 231 ? -32.705 6.258 23.356 1.00 62.00 231 SER A N 1
ATOM 1973 C CA . SER A 1 231 ? -31.427 5.727 23.833 1.00 62.00 231 SER A CA 1
ATOM 1974 C C . SER A 1 231 ? -31.244 4.272 23.409 1.00 62.00 231 SER A C 1
ATOM 1976 O O . SER A 1 231 ? -30.205 3.948 22.851 1.00 62.00 231 SER A O 1
ATOM 1978 N N . LYS A 1 232 ? -32.260 3.408 23.549 1.00 66.12 232 LYS A N 1
ATOM 1979 C CA . LYS A 1 232 ? -32.177 2.016 23.065 1.00 66.12 232 LYS A CA 1
ATOM 1980 C C . LYS A 1 232 ? -32.003 1.930 21.550 1.00 66.12 232 LYS A C 1
ATOM 1982 O O . LYS A 1 232 ? -31.184 1.148 21.076 1.00 66.12 232 LYS A O 1
ATOM 1987 N N . VAL A 1 233 ? -32.762 2.727 20.794 1.00 65.38 233 VAL A N 1
ATOM 1988 C CA . VAL A 1 233 ? -32.635 2.787 19.327 1.00 65.38 233 VAL A CA 1
ATOM 1989 C C . VAL A 1 233 ? -31.264 3.334 18.928 1.00 65.38 233 VAL A C 1
ATOM 1991 O O . VAL A 1 233 ? -30.668 2.821 17.990 1.00 65.38 233 VAL A O 1
ATOM 1994 N N . PHE A 1 234 ? -30.737 4.323 19.651 1.00 65.88 234 PHE A N 1
ATOM 1995 C CA . PHE A 1 234 ? -29.416 4.905 19.430 1.00 65.88 234 PHE A CA 1
ATOM 1996 C C . PHE A 1 234 ? -28.289 3.917 19.739 1.00 65.88 234 PHE A C 1
ATOM 1998 O O . PHE A 1 234 ? -27.379 3.787 18.928 1.00 65.88 234 PHE A O 1
ATOM 2005 N N . GLU A 1 235 ? -28.370 3.167 20.841 1.00 68.44 235 GLU A N 1
ATOM 2006 C CA . GLU A 1 235 ? -27.413 2.097 21.148 1.00 68.44 235 GLU A CA 1
ATOM 2007 C C . GLU A 1 235 ? -27.438 1.009 20.067 1.00 68.44 235 GLU A C 1
ATOM 2009 O O . GLU A 1 235 ? -26.391 0.619 19.549 1.00 68.44 235 GLU A O 1
ATOM 2014 N N . GLN A 1 236 ? -28.628 0.565 19.643 1.00 67.69 236 GLN A N 1
ATOM 2015 C CA . GLN A 1 236 ? -28.760 -0.404 18.552 1.00 67.69 236 GLN A CA 1
ATOM 2016 C C . GLN A 1 236 ? -28.225 0.154 17.224 1.00 67.69 236 GLN A C 1
ATOM 2018 O O . GLN A 1 236 ? -27.534 -0.544 16.484 1.00 67.69 236 GLN A O 1
ATOM 2023 N N . TYR A 1 237 ? -28.504 1.422 16.922 1.00 67.12 237 TYR A N 1
ATOM 2024 C CA . TYR A 1 237 ? -27.984 2.121 15.750 1.00 67.12 237 TYR A CA 1
ATOM 2025 C C . TYR A 1 237 ? -26.454 2.215 15.781 1.00 67.12 237 TYR A C 1
ATOM 2027 O O . TYR A 1 237 ? -25.816 1.867 14.793 1.00 67.12 237 TYR A O 1
ATOM 2035 N N . LYS A 1 238 ? -25.850 2.584 16.918 1.00 67.50 238 LYS A N 1
ATOM 2036 C CA . LYS A 1 238 ? -24.392 2.623 17.111 1.00 67.50 238 LYS A CA 1
ATOM 2037 C C . LYS A 1 238 ? -23.760 1.256 16.847 1.00 67.50 238 LYS A C 1
ATOM 2039 O O . LYS A 1 238 ? -22.779 1.176 16.108 1.00 67.50 238 LYS A O 1
ATOM 2044 N N . LYS A 1 239 ? -24.343 0.181 17.395 1.00 68.19 239 LYS A N 1
ATOM 2045 C CA . LYS A 1 239 ? -23.891 -1.195 17.133 1.00 68.19 239 LYS A CA 1
ATOM 2046 C C . LYS A 1 239 ? -23.930 -1.520 15.640 1.00 68.19 239 LYS A C 1
ATOM 2048 O O . LYS A 1 239 ? -22.934 -1.992 15.103 1.00 68.19 239 LYS A O 1
ATOM 2053 N N . ASN A 1 240 ? -25.027 -1.200 14.953 1.00 67.38 240 ASN A N 1
ATOM 2054 C CA . ASN A 1 240 ? -25.187 -1.496 13.525 1.00 67.38 240 ASN A CA 1
ATOM 2055 C C . ASN A 1 240 ? -24.299 -0.649 12.615 1.00 67.38 240 ASN A C 1
ATOM 2057 O O . ASN A 1 240 ? -23.755 -1.171 11.653 1.00 67.38 240 ASN A O 1
ATOM 2061 N N . VAL A 1 241 ? -24.083 0.623 12.939 1.00 66.38 241 VAL A N 1
ATOM 2062 C CA . VAL A 1 241 ? -23.128 1.489 12.237 1.00 66.38 241 VAL A CA 1
ATOM 2063 C C . VAL A 1 241 ? -21.711 0.924 12.320 1.00 66.38 241 VAL A C 1
ATOM 2065 O O . VAL A 1 241 ? -20.979 0.929 11.331 1.00 66.38 241 VAL A O 1
ATOM 2068 N N . VAL A 1 242 ? -21.310 0.420 13.490 1.00 63.84 242 VAL A N 1
ATOM 2069 C CA . VAL A 1 242 ? -19.995 -0.209 13.653 1.00 63.84 242 VAL A CA 1
ATOM 2070 C C . VAL A 1 242 ? -19.923 -1.557 12.950 1.00 63.84 242 VAL A C 1
ATOM 2072 O O . VAL A 1 242 ? -18.914 -1.823 12.301 1.00 63.84 242 VAL A O 1
ATOM 2075 N N . LEU A 1 243 ? -20.980 -2.370 13.003 1.00 63.88 243 LEU A N 1
ATOM 2076 C CA . LEU A 1 243 ? -21.075 -3.587 12.191 1.00 63.88 243 LEU A CA 1
ATOM 2077 C C . LEU A 1 243 ? -20.916 -3.268 10.701 1.00 63.88 243 LEU A C 1
ATOM 2079 O O . LEU A 1 243 ? -20.110 -3.900 10.024 1.00 63.88 243 LEU A O 1
ATOM 2083 N N . ASP A 1 244 ? -21.586 -2.229 10.209 1.00 63.72 244 ASP A N 1
ATOM 2084 C CA . ASP A 1 244 ? -21.493 -1.819 8.811 1.00 63.72 244 ASP A CA 1
ATOM 2085 C C . ASP A 1 244 ? -20.098 -1.290 8.454 1.00 63.72 244 ASP A C 1
ATOM 2087 O O . ASP A 1 244 ? -19.493 -1.729 7.478 1.00 63.72 244 ASP A O 1
ATOM 2091 N N . LYS A 1 245 ? -19.509 -0.408 9.266 1.00 60.94 245 LYS A N 1
ATOM 2092 C CA . LYS A 1 245 ? -18.189 0.160 8.956 1.00 60.94 245 LYS A CA 1
ATOM 2093 C C . LYS A 1 245 ? -17.058 -0.865 9.074 1.00 60.94 245 LYS A C 1
ATOM 2095 O O . LYS A 1 245 ? -16.218 -0.958 8.176 1.00 60.94 245 LYS A O 1
ATOM 2100 N N . VAL A 1 246 ? -17.016 -1.595 10.189 1.00 58.38 246 VAL A N 1
ATOM 2101 C CA . VAL A 1 246 ? -15.905 -2.498 10.528 1.00 58.38 246 VAL A CA 1
ATOM 2102 C C . VAL A 1 246 ? -16.045 -3.838 9.814 1.00 58.38 246 VAL A C 1
ATOM 2104 O O . VAL A 1 246 ? -15.046 -4.377 9.349 1.00 58.38 246 VAL A O 1
ATOM 2107 N N . TYR A 1 247 ? -17.263 -4.371 9.688 1.00 59.75 247 TYR A N 1
ATOM 2108 C CA . TYR A 1 247 ? -17.468 -5.738 9.204 1.00 59.75 247 TYR A CA 1
ATOM 2109 C C . TYR A 1 247 ? -18.063 -5.813 7.790 1.00 59.75 247 TYR A C 1
ATOM 2111 O O . TYR A 1 247 ? -17.873 -6.836 7.136 1.00 59.75 247 TYR A O 1
ATOM 2119 N N . TYR A 1 248 ? -18.728 -4.769 7.275 1.00 55.72 248 TYR A N 1
ATOM 2120 C CA . TYR A 1 248 ? -19.382 -4.816 5.954 1.00 55.72 248 TYR A CA 1
ATOM 2121 C C . TYR A 1 248 ? -18.525 -4.268 4.800 1.00 55.72 248 TYR A C 1
ATOM 2123 O O . TYR A 1 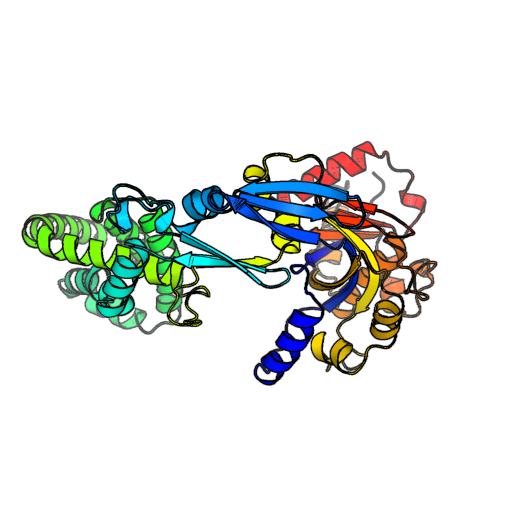248 ? -18.790 -4.614 3.652 1.00 55.72 248 TYR A O 1
ATOM 2131 N N . SER A 1 249 ? -17.489 -3.457 5.063 1.00 47.34 249 SER A N 1
ATOM 2132 C CA . SER A 1 249 ? -16.741 -2.785 3.983 1.00 47.34 249 SER A CA 1
ATOM 2133 C C . SER A 1 249 ? -15.936 -3.740 3.086 1.00 47.34 249 SER A C 1
ATOM 2135 O O . SER A 1 249 ? -16.035 -3.628 1.872 1.00 47.34 249 SER A O 1
ATOM 2137 N N . GLU A 1 250 ? -15.217 -4.726 3.629 1.00 45.94 250 GLU A N 1
ATOM 2138 C CA . GLU A 1 250 ? -14.552 -5.787 2.826 1.00 45.94 250 GLU A CA 1
ATOM 2139 C C . GLU A 1 250 ? -14.464 -7.146 3.539 1.00 45.94 250 GLU A C 1
ATOM 2141 O O . GLU A 1 250 ? -14.027 -8.160 2.989 1.00 45.94 250 GLU A O 1
ATOM 2146 N N . VAL A 1 251 ? -14.881 -7.161 4.797 1.00 49.62 251 VAL A N 1
ATOM 2147 C CA . VAL A 1 251 ? -14.551 -8.190 5.773 1.00 49.62 251 VAL A CA 1
ATOM 2148 C C . VAL A 1 251 ? -15.532 -9.374 5.696 1.00 49.62 251 VAL A C 1
ATOM 2150 O O . VAL A 1 251 ? -15.146 -10.537 5.836 1.00 49.62 251 VAL A O 1
ATOM 2153 N N . TYR A 1 252 ? -16.786 -9.105 5.329 1.00 50.34 252 TYR A N 1
ATOM 2154 C CA . TYR A 1 252 ? -17.825 -10.113 5.144 1.00 50.34 252 TYR A CA 1
ATOM 2155 C C . TYR A 1 252 ? -17.746 -10.814 3.776 1.00 50.34 252 TYR A C 1
ATOM 2157 O O . TYR A 1 252 ? -18.501 -10.540 2.846 1.00 50.34 252 TYR A O 1
ATOM 2165 N N . LYS A 1 253 ? -16.863 -11.808 3.662 1.00 53.03 253 LYS A N 1
ATOM 2166 C CA . LYS A 1 253 ? -17.107 -12.952 2.771 1.00 53.03 253 LYS A CA 1
ATOM 2167 C C . LYS A 1 253 ? -17.389 -14.162 3.643 1.00 53.03 253 LYS A C 1
ATOM 2169 O O . LYS A 1 253 ? -16.506 -14.596 4.379 1.00 53.03 253 LYS A O 1
ATOM 2174 N N . TYR A 1 254 ? -18.590 -14.731 3.536 1.00 51.84 254 TYR A N 1
ATOM 2175 C CA . TYR A 1 254 ? -18.811 -16.096 4.002 1.00 51.84 254 TYR A CA 1
ATOM 2176 C C . TYR A 1 254 ? -17.933 -17.020 3.155 1.00 51.84 254 TYR A C 1
ATOM 2178 O O . TYR A 1 254 ? -18.294 -17.394 2.043 1.00 51.84 254 TYR A O 1
ATOM 2186 N N . SER A 1 255 ? -16.760 -17.371 3.668 1.00 54.81 255 SER A N 1
ATOM 2187 C CA . SER A 1 255 ? -16.044 -18.567 3.238 1.00 54.81 255 SER A CA 1
ATOM 2188 C C . SER A 1 255 ? -16.328 -19.643 4.278 1.00 54.81 255 SER A C 1
ATOM 2190 O O . SER A 1 255 ? -16.013 -19.451 5.454 1.00 54.81 255 SER A O 1
ATOM 2192 N N . ASP A 1 256 ? -16.954 -20.744 3.870 1.00 61.25 256 ASP A N 1
ATOM 2193 C CA . ASP A 1 256 ? -17.219 -21.902 4.734 1.00 61.25 256 ASP A CA 1
ATOM 2194 C C . ASP A 1 256 ? -17.979 -21.572 6.040 1.00 61.25 256 ASP A C 1
ATOM 2196 O O . ASP A 1 256 ? -17.663 -22.112 7.099 1.00 61.25 256 ASP A O 1
ATOM 2200 N N . ASN A 1 257 ? -18.973 -20.672 5.993 1.00 70.00 257 ASN A N 1
ATOM 2201 C CA . ASN A 1 257 ? -19.768 -20.208 7.150 1.00 70.00 257 ASN A CA 1
ATOM 2202 C C . ASN A 1 257 ? -18.994 -19.470 8.263 1.00 70.00 257 ASN A C 1
ATOM 2204 O O . ASN A 1 257 ? -19.577 -19.191 9.318 1.00 70.00 257 ASN A O 1
ATOM 2208 N N . LEU A 1 258 ? -17.723 -19.125 8.038 1.00 77.31 258 LEU A N 1
ATOM 2209 C CA . LEU A 1 258 ? -16.904 -18.346 8.966 1.00 77.31 258 LEU A CA 1
ATOM 2210 C C . LEU A 1 258 ? -16.969 -16.852 8.627 1.00 77.31 258 LEU A C 1
ATOM 2212 O O . LEU A 1 258 ? -16.973 -16.476 7.454 1.00 77.31 258 LEU A O 1
ATOM 2216 N N . ILE A 1 259 ? -16.971 -16.004 9.657 1.00 80.06 259 ILE A N 1
ATOM 2217 C CA . ILE A 1 259 ? -16.870 -14.548 9.499 1.00 80.06 259 ILE A CA 1
ATOM 2218 C C . ILE A 1 259 ? -15.391 -14.185 9.498 1.00 80.06 259 ILE A C 1
ATOM 2220 O O . ILE A 1 259 ? -14.761 -14.201 10.554 1.00 80.06 259 ILE A O 1
ATOM 2224 N N . LYS A 1 260 ? -14.822 -13.880 8.330 1.00 84.56 260 LYS A N 1
ATOM 2225 C CA . LYS A 1 260 ? -13.478 -13.291 8.256 1.00 84.56 260 LYS A CA 1
ATOM 2226 C C . LYS A 1 260 ? -13.543 -11.882 8.847 1.00 84.56 260 LYS A C 1
ATOM 2228 O O . LYS A 1 260 ? -14.540 -11.211 8.642 1.00 84.56 260 LYS A O 1
ATOM 2233 N N . VAL A 1 261 ? -12.529 -11.466 9.605 1.00 80.81 261 VAL A N 1
ATOM 2234 C CA . VAL A 1 261 ? -12.389 -10.114 10.195 1.00 80.81 261 VAL A CA 1
ATOM 2235 C C . VAL A 1 261 ? -11.154 -9.368 9.727 1.00 80.81 261 VAL A C 1
ATOM 2237 O O . VAL A 1 261 ? -11.087 -8.147 9.809 1.00 80.81 261 VAL A O 1
ATOM 2240 N N . PHE A 1 262 ? -10.175 -10.106 9.218 1.00 86.81 262 PHE A N 1
ATOM 2241 C CA . PHE A 1 262 ? -8.928 -9.551 8.732 1.00 86.81 262 PHE A CA 1
ATOM 2242 C C . PHE A 1 262 ? -8.319 -10.483 7.696 1.00 86.81 262 PHE A C 1
ATOM 2244 O O . PHE A 1 262 ? -8.399 -11.707 7.828 1.00 86.81 262 PHE A O 1
ATOM 2251 N N . SER A 1 263 ? -7.705 -9.893 6.679 1.00 89.00 263 SER A N 1
ATOM 2252 C CA . SER A 1 263 ? -6.909 -10.584 5.675 1.00 89.00 263 SER A CA 1
ATOM 2253 C C . SER A 1 263 ? -5.810 -9.643 5.234 1.00 89.00 263 SER A C 1
ATOM 2255 O O . SER A 1 263 ? -6.110 -8.541 4.787 1.00 89.00 263 SER A O 1
ATOM 2257 N N . GLU A 1 264 ? -4.561 -10.068 5.331 1.00 90.69 264 GLU A N 1
ATOM 2258 C CA . GLU A 1 264 ? -3.435 -9.252 4.886 1.00 90.69 264 GLU A CA 1
ATOM 2259 C C . GLU A 1 264 ? -2.305 -10.158 4.408 1.00 90.69 264 GLU A C 1
ATOM 2261 O O . GLU A 1 264 ? -2.065 -11.224 4.989 1.00 90.69 264 GLU A O 1
ATOM 2266 N N . ASP A 1 265 ? -1.620 -9.741 3.346 1.00 91.75 265 ASP A N 1
ATOM 2267 C CA . ASP A 1 265 ? -0.450 -10.456 2.857 1.00 91.75 265 ASP A CA 1
ATOM 2268 C C . ASP A 1 265 ? 0.801 -10.106 3.675 1.00 91.75 265 ASP A C 1
ATOM 2270 O O . ASP A 1 265 ? 0.923 -9.043 4.294 1.00 91.75 265 ASP A O 1
ATOM 2274 N N . VAL A 1 266 ? 1.758 -11.029 3.673 1.00 93.50 266 VAL A N 1
ATOM 2275 C CA . VAL A 1 266 ? 2.997 -10.909 4.443 1.00 93.50 266 VAL A CA 1
ATOM 2276 C C . VAL A 1 266 ? 3.802 -9.657 4.082 1.00 93.50 266 VAL A C 1
ATOM 2278 O O . VAL A 1 266 ? 4.430 -9.068 4.960 1.00 93.50 266 VAL A O 1
ATOM 2281 N N . TRP A 1 267 ? 3.771 -9.196 2.828 1.00 92.75 267 TRP A N 1
ATOM 2282 C CA . TRP A 1 267 ? 4.526 -8.016 2.405 1.00 92.75 267 TRP A CA 1
ATOM 2283 C C . TRP A 1 267 ? 3.872 -6.721 2.866 1.00 92.75 267 TRP A C 1
ATOM 2285 O O . TRP A 1 267 ? 4.587 -5.788 3.217 1.00 92.75 267 TRP A O 1
ATOM 2295 N N . ASN A 1 268 ? 2.545 -6.659 2.945 1.00 90.56 268 ASN A N 1
ATOM 2296 C CA . ASN A 1 268 ? 1.850 -5.543 3.579 1.00 90.56 268 ASN A CA 1
ATOM 2297 C C . ASN A 1 268 ? 2.126 -5.515 5.088 1.00 90.56 268 ASN A C 1
ATOM 2299 O O . ASN A 1 268 ? 2.419 -4.447 5.628 1.00 90.56 268 ASN A O 1
ATOM 2303 N N . ILE A 1 269 ? 2.135 -6.669 5.763 1.00 92.56 269 ILE A N 1
ATOM 2304 C CA . ILE A 1 269 ? 2.490 -6.750 7.192 1.00 92.56 269 ILE A CA 1
ATOM 2305 C C . ILE A 1 269 ? 3.920 -6.260 7.441 1.00 92.56 269 ILE A C 1
ATOM 2307 O O . ILE A 1 269 ? 4.143 -5.410 8.300 1.00 92.56 269 ILE A O 1
ATOM 2311 N N . MET A 1 270 ? 4.883 -6.740 6.652 1.00 91.00 270 MET A N 1
ATOM 2312 C CA . MET A 1 270 ? 6.284 -6.303 6.719 1.00 91.00 270 MET A CA 1
ATOM 2313 C C . MET A 1 270 ? 6.498 -4.878 6.191 1.00 91.00 270 MET A C 1
ATOM 2315 O O . MET A 1 270 ? 7.538 -4.268 6.422 1.00 91.00 270 MET A O 1
ATOM 2319 N N . GLY A 1 271 ? 5.544 -4.371 5.418 1.00 89.81 271 GLY A N 1
ATOM 2320 C CA . GLY A 1 271 ? 5.682 -3.174 4.612 1.00 89.81 271 GLY A CA 1
ATOM 2321 C C . GLY A 1 271 ? 5.060 -1.933 5.220 1.00 89.81 271 GLY A C 1
ATOM 2322 O O . GLY A 1 271 ? 5.569 -0.844 4.979 1.00 89.81 271 GLY A O 1
ATOM 2323 N N . TYR A 1 272 ? 3.981 -2.051 5.991 1.00 89.88 272 TYR A N 1
ATOM 2324 C CA . TYR A 1 272 ? 3.289 -0.898 6.561 1.00 89.88 272 TYR A CA 1
ATOM 2325 C C . TYR A 1 272 ? 3.780 -0.555 7.967 1.00 89.88 272 TYR A C 1
ATOM 2327 O O . TYR A 1 272 ? 3.776 -1.382 8.876 1.00 89.88 272 TYR A O 1
ATOM 2335 N N . LYS A 1 273 ? 4.076 0.730 8.188 1.00 89.12 273 LYS A N 1
ATOM 2336 C CA . LYS A 1 273 ? 4.524 1.266 9.481 1.00 89.12 273 LYS A CA 1
ATOM 2337 C C . LYS A 1 273 ? 3.523 1.022 10.607 1.00 89.12 273 LYS A C 1
ATOM 2339 O O . LYS A 1 273 ? 3.952 0.855 11.746 1.00 89.12 273 LYS A O 1
ATOM 2344 N N . LYS A 1 274 ? 2.217 0.972 10.300 1.00 89.25 274 LYS A N 1
ATOM 2345 C CA . LYS A 1 274 ? 1.162 0.689 11.292 1.00 89.25 274 LYS A CA 1
ATOM 2346 C C . LYS A 1 274 ? 1.372 -0.652 12.002 1.00 89.25 274 LYS A C 1
ATOM 2348 O O . LYS A 1 274 ? 0.940 -0.794 13.132 1.00 89.25 274 LYS A O 1
ATOM 2353 N N . TYR A 1 275 ? 2.062 -1.614 11.382 1.00 92.25 275 TYR A N 1
ATOM 2354 C CA . TYR A 1 275 ? 2.308 -2.923 11.989 1.00 92.25 275 TYR A CA 1
ATOM 2355 C C . TYR A 1 275 ? 3.563 -2.979 12.871 1.00 92.25 275 TYR A C 1
ATOM 2357 O O . TYR A 1 275 ? 3.714 -3.911 13.659 1.00 92.25 275 TYR A O 1
ATOM 2365 N N . ASN A 1 276 ? 4.447 -1.977 12.801 1.00 90.88 276 ASN A N 1
ATOM 2366 C CA . ASN A 1 276 ? 5.756 -1.997 13.466 1.00 90.88 276 ASN A CA 1
ATOM 2367 C C . ASN A 1 276 ? 5.679 -2.180 14.992 1.00 90.88 276 ASN A C 1
ATOM 2369 O O . ASN A 1 276 ? 6.596 -2.733 15.601 1.00 90.88 276 ASN A O 1
ATOM 2373 N N . GLU A 1 277 ? 4.607 -1.706 15.628 1.00 91.62 277 GLU A N 1
ATOM 2374 C CA . GLU A 1 277 ? 4.421 -1.814 17.080 1.00 91.62 277 GLU A CA 1
ATOM 2375 C C . GLU A 1 277 ? 3.955 -3.200 17.556 1.00 91.62 277 GLU A C 1
ATOM 2377 O O . GLU A 1 277 ? 4.035 -3.487 18.752 1.00 91.62 277 GLU A O 1
ATOM 2382 N N . TYR A 1 278 ? 3.535 -4.065 16.630 1.00 93.50 278 TYR A N 1
ATOM 2383 C CA . TYR A 1 278 ? 3.078 -5.432 16.899 1.00 93.50 278 TYR A CA 1
ATOM 2384 C C . TYR A 1 278 ? 4.170 -6.478 16.638 1.00 93.50 278 TYR A C 1
ATOM 2386 O O . TYR A 1 278 ? 3.944 -7.671 16.830 1.00 93.50 278 TYR A O 1
ATOM 2394 N N . PHE A 1 279 ? 5.368 -6.049 16.228 1.00 93.31 279 PHE A N 1
ATOM 2395 C CA . PHE A 1 279 ? 6.540 -6.914 16.140 1.00 93.31 279 PHE A CA 1
ATOM 2396 C C . PHE A 1 279 ? 7.335 -6.917 17.447 1.00 93.31 279 PHE A C 1
ATOM 2398 O O . PHE A 1 279 ? 7.667 -5.855 17.982 1.00 93.31 279 PHE A O 1
ATOM 2405 N N . THR A 1 280 ? 7.715 -8.103 17.931 1.00 85.44 280 THR A N 1
ATOM 2406 C CA . THR A 1 280 ? 8.558 -8.227 19.137 1.00 85.44 280 THR A CA 1
ATOM 2407 C C . THR A 1 280 ? 10.034 -7.928 18.857 1.00 85.44 280 THR A C 1
ATOM 2409 O O . THR A 1 280 ? 10.710 -7.368 19.715 1.00 85.44 280 THR A O 1
ATOM 2412 N N . ASN A 1 281 ? 10.522 -8.251 17.651 1.00 77.56 281 ASN A N 1
ATOM 2413 C CA . ASN A 1 281 ? 11.898 -8.012 17.201 1.00 77.56 281 ASN A CA 1
ATOM 2414 C C . ASN A 1 281 ? 11.872 -7.090 15.973 1.00 77.56 281 ASN A C 1
ATOM 2416 O O . ASN A 1 281 ? 11.501 -7.518 14.881 1.00 77.56 281 ASN A O 1
ATOM 2420 N N . ARG A 1 282 ? 12.240 -5.815 16.150 1.00 70.62 282 ARG A N 1
ATOM 2421 C CA . ARG A 1 282 ? 12.085 -4.770 15.115 1.00 70.62 282 ARG A CA 1
ATOM 2422 C C . ARG A 1 282 ? 13.215 -4.713 14.084 1.00 70.62 282 ARG A C 1
ATOM 2424 O O . ARG A 1 282 ? 13.069 -4.002 13.089 1.00 70.62 282 ARG A O 1
ATOM 2431 N N . ASP A 1 283 ? 14.302 -5.449 14.314 1.00 67.44 283 ASP A N 1
ATOM 2432 C CA . ASP A 1 283 ? 15.588 -5.288 13.620 1.00 67.44 283 ASP A CA 1
ATOM 2433 C C . ASP A 1 283 ? 15.541 -5.533 12.095 1.00 67.44 283 ASP A C 1
ATOM 2435 O O . ASP A 1 283 ? 16.497 -5.188 11.402 1.00 67.44 283 ASP A O 1
ATOM 2439 N N . ASP A 1 284 ? 14.444 -6.081 11.552 1.00 70.50 284 ASP A N 1
ATOM 2440 C CA . ASP A 1 284 ? 14.259 -6.310 10.106 1.00 70.50 284 ASP A CA 1
ATOM 2441 C C . ASP A 1 284 ? 12.824 -6.008 9.615 1.00 70.50 284 ASP A C 1
ATOM 2443 O O . ASP A 1 284 ? 12.273 -6.707 8.769 1.00 70.50 284 ASP A O 1
ATOM 2447 N N . THR A 1 285 ? 12.188 -4.960 10.154 1.00 77.56 285 THR A N 1
ATOM 2448 C CA . THR A 1 285 ? 10.832 -4.514 9.738 1.00 77.56 285 THR A CA 1
ATOM 2449 C C . THR A 1 285 ? 10.828 -3.609 8.499 1.00 77.56 285 THR A C 1
ATOM 2451 O O . THR A 1 285 ? 9.802 -3.032 8.148 1.00 77.56 285 THR A O 1
ATOM 2454 N N . THR A 1 286 ? 11.974 -3.435 7.833 1.00 87.38 286 THR A N 1
ATOM 2455 C CA . THR A 1 286 ? 12.071 -2.667 6.584 1.00 87.38 286 THR A CA 1
ATOM 2456 C C . THR A 1 286 ? 12.005 -3.609 5.400 1.00 87.38 286 THR A C 1
ATOM 2458 O O . THR A 1 286 ? 12.893 -4.441 5.206 1.00 87.38 286 THR A O 1
ATOM 2461 N N . LEU A 1 287 ? 10.990 -3.436 4.560 1.00 92.00 287 LEU A N 1
ATOM 2462 C CA . LEU A 1 287 ? 10.817 -4.278 3.392 1.00 92.00 287 LEU A CA 1
ATOM 2463 C C . LEU A 1 287 ? 11.761 -3.846 2.264 1.00 92.00 287 LEU A C 1
ATOM 2465 O O . LEU A 1 287 ? 11.685 -2.725 1.752 1.00 92.00 287 LEU A O 1
ATOM 2469 N N . LYS A 1 288 ? 12.660 -4.751 1.872 1.00 93.06 288 LYS A N 1
ATOM 2470 C CA . LYS A 1 288 ? 13.639 -4.527 0.802 1.00 93.06 288 LYS A CA 1
ATOM 2471 C C . LYS A 1 288 ? 13.058 -4.935 -0.540 1.00 93.06 288 LYS A C 1
ATOM 2473 O O . LYS A 1 288 ? 12.686 -6.088 -0.740 1.00 93.06 288 LYS A O 1
ATOM 2478 N N . ILE A 1 289 ? 13.037 -3.991 -1.469 1.00 95.25 289 ILE A N 1
ATOM 2479 C CA . ILE A 1 289 ? 12.429 -4.146 -2.786 1.00 95.25 289 ILE A CA 1
ATOM 2480 C C . ILE A 1 289 ? 13.486 -3.777 -3.820 1.00 95.25 289 ILE A C 1
ATOM 2482 O O . ILE A 1 289 ? 13.953 -2.648 -3.859 1.00 95.25 289 ILE A O 1
ATOM 2486 N N . THR A 1 290 ? 13.902 -4.728 -4.646 1.00 96.69 290 THR A N 1
ATOM 2487 C CA . THR A 1 290 ? 14.832 -4.478 -5.750 1.00 96.69 290 THR A CA 1
ATOM 2488 C C . THR A 1 290 ? 14.056 -3.991 -6.964 1.00 96.69 290 THR A C 1
ATOM 2490 O O . THR A 1 290 ? 13.265 -4.752 -7.511 1.00 96.69 290 THR A O 1
ATOM 2493 N N . ASN A 1 291 ? 14.276 -2.756 -7.392 1.00 95.75 291 ASN A N 1
ATOM 2494 C CA . ASN A 1 291 ? 13.676 -2.193 -8.589 1.00 95.75 291 ASN A CA 1
ATOM 2495 C C . ASN A 1 291 ? 14.411 -2.686 -9.843 1.00 95.75 291 ASN A C 1
ATOM 2497 O O . ASN A 1 291 ? 15.623 -2.534 -9.958 1.00 95.75 291 ASN A O 1
ATOM 2501 N N . LEU A 1 292 ? 13.672 -3.307 -10.763 1.00 96.38 292 LEU A N 1
ATOM 2502 C CA . LEU A 1 292 ? 14.228 -3.956 -11.958 1.00 96.38 292 LEU A CA 1
ATOM 2503 C C . LEU A 1 292 ? 13.834 -3.237 -13.240 1.00 96.38 292 LEU A C 1
ATOM 2505 O O . LEU A 1 292 ? 14.596 -3.230 -14.203 1.00 96.38 292 LEU A O 1
ATOM 2509 N N . TYR A 1 293 ? 12.634 -2.660 -13.260 1.00 95.75 293 TYR A N 1
ATOM 2510 C CA . TYR A 1 293 ? 12.094 -1.967 -14.418 1.00 95.75 293 TYR A CA 1
ATOM 2511 C C . TYR A 1 293 ? 11.121 -0.870 -13.995 1.00 95.75 293 TYR A C 1
ATOM 2513 O O . TYR A 1 293 ? 10.394 -1.027 -13.014 1.00 95.75 293 TYR A O 1
ATOM 2521 N N . ILE A 1 294 ? 11.063 0.204 -14.774 1.00 94.31 294 ILE A N 1
ATOM 2522 C CA . ILE A 1 294 ? 10.097 1.298 -14.676 1.00 94.31 294 ILE A CA 1
ATOM 2523 C C . ILE A 1 294 ? 9.547 1.574 -16.076 1.00 94.31 294 ILE A C 1
ATOM 2525 O O . ILE A 1 294 ? 10.311 1.610 -17.044 1.00 94.31 294 ILE A O 1
ATOM 2529 N N . GLY A 1 295 ? 8.231 1.763 -16.185 1.00 91.62 295 GLY A N 1
ATOM 2530 C CA . GLY A 1 295 ? 7.570 2.066 -17.452 1.00 91.62 295 GLY A CA 1
ATOM 2531 C C . GLY A 1 295 ? 6.304 2.909 -17.303 1.00 91.62 295 GLY A C 1
ATOM 2532 O O . GLY A 1 295 ? 5.672 2.930 -16.245 1.0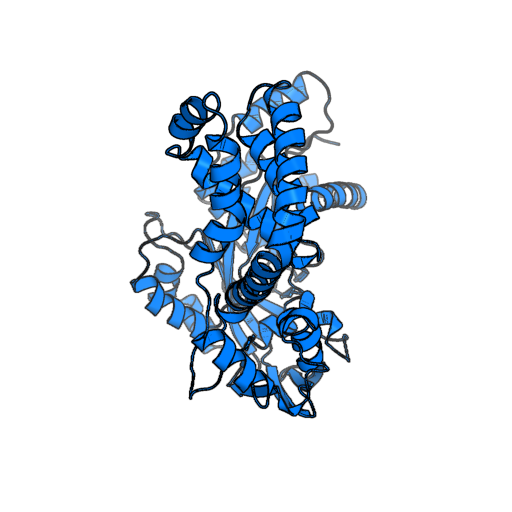0 91.62 295 GLY A O 1
ATOM 2533 N N . GLN A 1 296 ? 5.899 3.584 -18.381 1.00 89.38 296 GLN A N 1
ATOM 2534 C CA . GLN A 1 296 ? 4.606 4.284 -18.443 1.00 89.38 296 GLN A CA 1
ATOM 2535 C C . GLN A 1 296 ? 3.433 3.349 -18.685 1.00 89.38 296 GLN A C 1
ATOM 2537 O O . GLN A 1 296 ? 3.524 2.432 -19.482 1.00 89.38 296 GLN A O 1
ATOM 2542 N N . SER A 1 297 ? 2.267 3.660 -18.140 1.00 82.44 297 SER A N 1
ATOM 2543 C CA . SER A 1 297 ? 1.036 2.888 -18.338 1.00 82.44 297 SER A CA 1
ATOM 2544 C C . SER A 1 297 ? 0.363 3.154 -19.691 1.00 82.44 297 SER A C 1
ATOM 2546 O O . SER A 1 297 ? -0.246 2.254 -20.265 1.00 82.44 297 SER A O 1
ATOM 2548 N N . PHE A 1 298 ? 0.523 4.357 -20.253 1.00 71.81 298 PHE A N 1
ATOM 2549 C CA . PHE A 1 298 ? -0.137 4.770 -21.496 1.00 71.81 298 PHE A CA 1
ATOM 2550 C C . PHE A 1 298 ? 0.734 4.498 -22.729 1.00 71.81 298 PHE A C 1
ATOM 2552 O O . PHE A 1 298 ? 1.944 4.712 -22.717 1.00 71.81 298 PHE A O 1
ATOM 2559 N N . GLY A 1 299 ? 0.120 4.005 -23.809 1.00 63.34 299 GLY A N 1
ATOM 2560 C CA . GLY A 1 299 ? 0.757 3.929 -25.131 1.00 63.34 299 GLY A CA 1
ATOM 2561 C C . GLY A 1 299 ? 0.746 5.277 -25.865 1.00 63.34 299 GLY A C 1
ATOM 2562 O O . GLY A 1 299 ? 0.160 6.244 -25.382 1.00 63.34 299 GLY A O 1
ATOM 2563 N N . THR A 1 300 ? 1.320 5.321 -27.071 1.00 54.22 300 THR A N 1
ATOM 2564 C CA . THR A 1 300 ? 1.383 6.522 -27.933 1.00 54.22 300 THR A CA 1
ATOM 2565 C C . THR A 1 300 ? 0.023 7.186 -28.178 1.00 54.22 300 THR A C 1
ATOM 2567 O O . THR A 1 300 ? -0.047 8.407 -28.254 1.00 54.22 300 THR A O 1
ATOM 2570 N N . GLU A 1 301 ? -1.056 6.402 -28.251 1.00 55.06 301 GLU A N 1
ATOM 2571 C CA . GLU A 1 301 ? -2.424 6.894 -28.477 1.00 55.06 301 GLU A CA 1
ATOM 2572 C C . GLU A 1 301 ? -3.216 7.194 -27.185 1.00 55.06 301 GLU A C 1
ATOM 2574 O O . GLU A 1 301 ? -4.392 7.533 -27.257 1.00 55.06 301 GLU A O 1
ATOM 2579 N N . GLY A 1 302 ? -2.642 7.016 -25.985 1.00 59.66 302 GLY A N 1
ATOM 2580 C CA . GLY A 1 302 ? -3.341 7.271 -24.707 1.00 59.66 302 GLY A CA 1
ATOM 2581 C C . GLY A 1 302 ? -4.526 6.332 -24.394 1.00 59.66 302 GLY A C 1
ATOM 2582 O O . GLY A 1 302 ? -5.237 6.504 -23.398 1.00 59.66 302 GLY A O 1
ATOM 2583 N N . ASN A 1 303 ? -4.751 5.318 -25.233 1.00 60.19 303 ASN A N 1
ATOM 2584 C CA . ASN A 1 303 ? -5.931 4.453 -25.169 1.00 60.19 303 ASN A CA 1
ATOM 2585 C C . ASN A 1 303 ? -5.800 3.257 -24.217 1.00 60.19 303 ASN A C 1
ATOM 2587 O O . ASN A 1 303 ? -6.822 2.696 -23.840 1.00 60.19 303 ASN A O 1
ATOM 2591 N N . ARG A 1 304 ? -4.582 2.891 -23.803 1.00 66.81 304 ARG A N 1
ATOM 2592 C CA . ARG A 1 304 ? -4.318 1.739 -22.920 1.00 66.81 304 ARG A CA 1
ATOM 2593 C C . ARG A 1 304 ? -4.072 2.196 -21.486 1.00 66.81 304 ARG A C 1
ATOM 2595 O O . ARG A 1 304 ? -3.371 3.189 -21.295 1.00 66.81 304 ARG A O 1
ATOM 2602 N N . ASN A 1 305 ? -4.631 1.478 -20.516 1.00 77.31 305 ASN A N 1
ATOM 2603 C CA . ASN A 1 305 ? -4.300 1.619 -19.096 1.00 77.31 305 ASN A CA 1
ATOM 2604 C C . ASN A 1 305 ? -3.146 0.661 -18.709 1.00 77.31 305 ASN A C 1
ATOM 2606 O O . ASN A 1 305 ? -2.623 -0.090 -19.541 1.00 77.31 305 ASN A O 1
ATOM 2610 N N . VAL A 1 306 ? -2.745 0.684 -17.434 1.00 81.88 306 VAL A N 1
ATOM 2611 C CA . VAL A 1 306 ? -1.660 -0.163 -16.906 1.00 81.88 306 VAL A CA 1
ATOM 2612 C C . VAL A 1 306 ? -1.953 -1.663 -17.050 1.00 81.88 306 VAL A C 1
ATOM 2614 O O . VAL A 1 306 ? -1.067 -2.437 -17.419 1.00 81.88 306 VAL A O 1
ATOM 2617 N N . ILE A 1 307 ? -3.208 -2.068 -16.839 1.00 82.88 307 ILE A N 1
ATOM 2618 C CA . ILE A 1 307 ? -3.650 -3.463 -16.895 1.00 82.88 307 ILE A CA 1
ATOM 2619 C C . ILE A 1 307 ? -3.595 -3.996 -18.331 1.00 82.88 307 ILE A C 1
ATOM 2621 O O . ILE A 1 307 ? -3.032 -5.064 -18.568 1.00 82.88 307 ILE A O 1
ATOM 2625 N N . ASP A 1 308 ? -4.083 -3.231 -19.311 1.00 80.75 308 ASP A N 1
ATOM 2626 C CA . ASP A 1 308 ? -3.970 -3.528 -20.743 1.00 80.75 308 ASP A CA 1
ATOM 2627 C C . ASP A 1 308 ? -2.515 -3.698 -21.177 1.00 80.75 308 ASP A C 1
ATOM 2629 O O . ASP A 1 308 ? -2.187 -4.575 -21.982 1.00 80.75 308 ASP A O 1
ATOM 2633 N N . ARG A 1 309 ? -1.642 -2.809 -20.690 1.00 81.75 309 ARG A N 1
ATOM 2634 C CA . ARG A 1 309 ? -0.239 -2.762 -21.096 1.00 81.75 309 ARG A CA 1
ATOM 2635 C C . ARG A 1 309 ? 0.547 -3.952 -20.566 1.00 81.75 309 ARG A C 1
ATOM 2637 O O . ARG A 1 309 ? 1.309 -4.550 -21.320 1.00 81.75 309 ARG A O 1
ATOM 2644 N N . ILE A 1 310 ? 0.356 -4.302 -19.299 1.00 87.06 310 ILE A N 1
ATOM 2645 C CA . ILE A 1 310 ? 1.061 -5.427 -18.678 1.00 87.06 310 ILE A CA 1
ATOM 2646 C C . ILE A 1 310 ? 0.407 -6.760 -19.079 1.00 87.06 310 ILE A C 1
ATOM 2648 O O . ILE A 1 310 ? 1.085 -7.714 -19.465 1.00 87.06 310 ILE A O 1
ATOM 2652 N N . GLY A 1 311 ? -0.926 -6.811 -19.060 1.00 82.44 311 GLY A N 1
ATOM 2653 C CA . GLY A 1 311 ? -1.718 -8.025 -19.229 1.00 82.44 311 GLY A CA 1
ATOM 2654 C C . GLY A 1 311 ? -1.687 -8.643 -20.627 1.00 82.44 311 GLY A C 1
ATOM 2655 O O . GLY A 1 311 ? -2.044 -9.814 -20.756 1.00 82.44 311 GLY A O 1
ATOM 2656 N N . LYS A 1 312 ? -1.265 -7.910 -21.665 1.00 77.88 312 LYS A N 1
ATOM 2657 C CA . LYS A 1 312 ? -1.126 -8.417 -23.048 1.00 77.88 312 LYS A CA 1
ATOM 2658 C C . LYS A 1 312 ? 0.222 -9.100 -23.329 1.00 77.88 312 LYS A C 1
ATOM 2660 O O . LYS A 1 312 ? 0.539 -9.341 -24.488 1.00 77.88 312 LYS A O 1
ATOM 2665 N N . GLY A 1 313 ? 0.992 -9.429 -22.289 1.00 74.69 313 GLY A N 1
ATOM 2666 C CA . GLY A 1 313 ? 2.274 -10.127 -22.418 1.00 74.69 313 GLY A CA 1
ATOM 2667 C C . GLY A 1 313 ? 3.451 -9.161 -22.511 1.00 74.69 313 GLY A C 1
ATOM 2668 O O . GLY A 1 313 ? 4.125 -9.084 -23.533 1.00 74.69 313 GLY A O 1
ATOM 2669 N N . HIS A 1 314 ? 3.697 -8.405 -21.441 1.00 84.44 314 HIS A N 1
ATOM 2670 C CA . HIS A 1 314 ? 4.831 -7.487 -21.377 1.00 84.44 314 HIS A CA 1
ATOM 2671 C C . HIS A 1 314 ? 6.169 -8.246 -21.415 1.00 84.44 314 HIS A C 1
ATOM 2673 O O . HIS A 1 314 ? 6.528 -8.912 -20.447 1.00 84.44 314 HIS A O 1
ATOM 2679 N N . GLU A 1 315 ? 6.936 -8.100 -22.498 1.00 89.50 315 GLU A N 1
ATOM 2680 C CA . GLU A 1 315 ? 8.188 -8.841 -22.743 1.00 89.50 315 GLU A CA 1
ATOM 2681 C C . GLU A 1 315 ? 9.160 -8.781 -21.552 1.00 89.50 315 GLU A C 1
ATOM 2683 O O . GLU A 1 315 ? 9.579 -9.814 -21.042 1.00 89.50 315 GLU A O 1
ATOM 2688 N N . LYS A 1 316 ? 9.439 -7.576 -21.029 1.00 92.38 316 LYS A N 1
ATOM 2689 C CA . LYS A 1 316 ? 10.340 -7.405 -19.871 1.00 92.38 316 LYS A CA 1
ATOM 2690 C C . LYS A 1 316 ? 9.836 -8.073 -18.595 1.00 92.38 316 LYS A C 1
ATOM 2692 O O . LYS A 1 316 ? 10.643 -8.526 -17.797 1.00 92.38 316 LYS A O 1
ATOM 2697 N N . LEU A 1 317 ? 8.519 -8.139 -18.397 1.00 94.00 317 LEU A N 1
ATOM 2698 C CA . LEU A 1 317 ? 7.958 -8.808 -17.227 1.00 94.00 317 LEU A CA 1
ATOM 2699 C C . LEU A 1 317 ? 8.155 -10.320 -17.340 1.00 94.00 317 LEU A C 1
ATOM 2701 O O . LEU A 1 317 ? 8.525 -10.952 -16.362 1.00 94.00 317 LEU A O 1
ATOM 2705 N N . GLN A 1 318 ? 7.954 -10.884 -18.534 1.00 92.56 318 GLN A N 1
ATOM 2706 C CA . GLN A 1 318 ? 8.195 -12.306 -18.786 1.00 92.56 318 GLN A CA 1
ATOM 2707 C C . GLN A 1 318 ? 9.671 -12.664 -18.596 1.00 92.56 318 GLN A C 1
ATOM 2709 O O . GLN A 1 318 ? 9.983 -13.680 -17.981 1.00 92.56 318 GLN A O 1
ATOM 2714 N N . GLU A 1 319 ? 10.575 -11.806 -19.069 1.00 93.75 319 GLU A N 1
ATOM 2715 C CA . GLU A 1 319 ? 12.017 -11.954 -18.861 1.00 93.75 319 GLU A CA 1
ATOM 2716 C C . GLU A 1 319 ? 12.364 -11.965 -17.363 1.00 93.75 319 GLU A C 1
ATOM 2718 O O . GLU A 1 319 ? 12.976 -12.915 -16.885 1.00 93.75 319 GLU A O 1
ATOM 2723 N N . ILE A 1 320 ? 11.883 -10.975 -16.602 1.00 94.88 320 ILE A N 1
ATOM 2724 C CA . ILE A 1 320 ? 12.067 -10.899 -15.144 1.00 94.88 320 ILE A CA 1
ATOM 2725 C C . ILE A 1 320 ? 11.512 -12.150 -14.454 1.00 94.88 320 ILE A C 1
ATOM 2727 O O . ILE A 1 320 ? 12.216 -12.800 -13.692 1.00 94.88 320 ILE A O 1
ATOM 2731 N N . MET A 1 321 ? 10.276 -12.550 -14.755 1.00 94.00 321 MET A N 1
ATOM 2732 C CA . MET A 1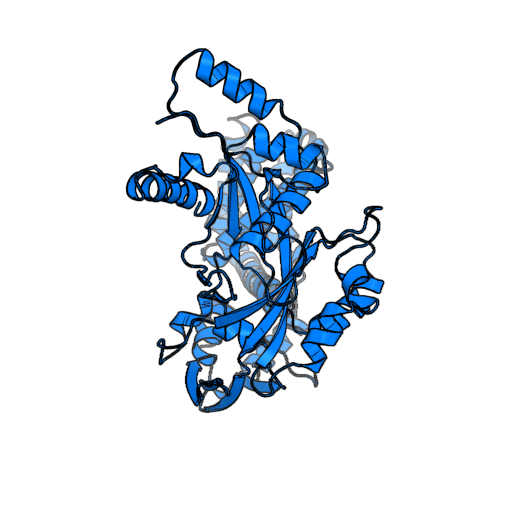 321 ? 9.671 -13.737 -14.144 1.00 94.00 321 MET A CA 1
ATOM 2733 C C . MET A 1 321 ? 10.436 -15.028 -14.473 1.00 94.00 321 MET A C 1
ATOM 2735 O O . MET A 1 321 ? 10.483 -15.930 -13.642 1.00 94.00 321 MET A O 1
ATOM 2739 N N . THR A 1 322 ? 11.060 -15.111 -15.653 1.00 94.38 322 THR A N 1
ATOM 2740 C CA . THR A 1 322 ? 11.874 -16.266 -16.070 1.00 94.38 322 THR A CA 1
ATOM 2741 C C . THR A 1 322 ? 13.158 -16.386 -15.250 1.00 94.38 322 THR A C 1
ATOM 2743 O O . THR A 1 322 ? 13.569 -17.495 -14.917 1.00 94.38 322 THR A O 1
ATOM 2746 N N . TYR A 1 323 ? 13.782 -15.259 -14.900 1.00 94.31 323 TYR A N 1
ATOM 2747 C CA . TYR A 1 323 ? 15.026 -15.212 -14.123 1.00 94.31 323 TYR A CA 1
ATOM 2748 C C . TYR A 1 323 ? 14.803 -14.922 -12.632 1.00 94.31 323 TYR A C 1
ATOM 2750 O O . TYR A 1 323 ? 15.739 -14.534 -11.929 1.00 94.31 323 TYR A O 1
ATOM 2758 N N . GLN A 1 324 ? 13.574 -15.091 -12.137 1.00 95.38 324 GLN A N 1
ATOM 2759 C CA . GLN A 1 324 ? 13.244 -14.847 -10.739 1.00 95.38 324 GLN A CA 1
ATOM 2760 C C . GLN A 1 324 ? 14.021 -15.810 -9.820 1.00 95.38 324 GLN A C 1
ATOM 2762 O O . GLN A 1 324 ? 13.858 -17.025 -9.941 1.00 95.38 324 GLN A O 1
ATOM 2767 N N . PRO A 1 325 ? 14.827 -15.302 -8.866 1.00 94.62 325 PRO A N 1
ATOM 2768 C CA . PRO A 1 325 ? 15.496 -16.151 -7.882 1.00 94.62 325 PRO A CA 1
ATOM 2769 C C . PRO A 1 325 ? 14.496 -16.882 -6.978 1.00 94.62 325 PRO A C 1
ATOM 2771 O O . PRO A 1 325 ? 13.466 -16.317 -6.619 1.00 94.62 325 PRO A O 1
ATOM 2774 N N . GLU A 1 326 ? 14.834 -18.095 -6.531 1.00 91.94 326 GLU A N 1
ATOM 2775 C CA . GLU A 1 326 ? 13.948 -18.931 -5.696 1.00 91.94 326 GLU A CA 1
ATOM 2776 C C . GLU A 1 326 ? 13.527 -18.280 -4.372 1.00 91.94 326 GLU A C 1
ATOM 2778 O O . GLU A 1 326 ? 12.480 -18.608 -3.840 1.00 91.94 326 GLU A O 1
ATOM 2783 N N . ASN A 1 327 ? 14.334 -17.366 -3.832 1.00 94.44 327 ASN A N 1
ATOM 2784 C CA . ASN A 1 327 ? 14.093 -16.693 -2.553 1.00 94.44 327 ASN A CA 1
ATOM 2785 C C . ASN A 1 327 ? 13.512 -15.280 -2.709 1.00 94.44 327 ASN A C 1
ATOM 2787 O O . ASN A 1 327 ? 13.608 -14.453 -1.795 1.00 94.44 327 ASN A O 1
ATOM 2791 N N . ARG A 1 328 ? 12.972 -14.967 -3.888 1.00 95.38 328 ARG A N 1
ATOM 2792 C CA . ARG A 1 328 ? 12.378 -13.672 -4.207 1.00 95.38 328 ARG A CA 1
ATOM 2793 C C . ARG A 1 328 ? 11.107 -13.848 -5.024 1.00 95.38 328 ARG A C 1
ATOM 2795 O O . ARG A 1 328 ? 10.935 -14.824 -5.749 1.00 95.38 328 ARG A O 1
ATOM 2802 N N . LYS A 1 329 ? 10.232 -12.850 -4.958 1.00 95.00 329 LYS A N 1
ATOM 2803 C CA . LYS A 1 329 ? 9.009 -12.781 -5.761 1.00 95.00 329 LYS A CA 1
ATOM 2804 C C . LYS A 1 329 ? 8.988 -11.535 -6.618 1.00 95.00 329 LYS A C 1
ATOM 2806 O O . LYS A 1 329 ? 9.355 -10.455 -6.161 1.00 95.00 329 LYS A O 1
ATOM 2811 N N . THR A 1 330 ? 8.531 -11.701 -7.853 1.00 96.31 330 THR A N 1
ATOM 2812 C CA . THR A 1 330 ? 8.196 -10.594 -8.744 1.00 96.31 330 THR A CA 1
ATOM 2813 C C . THR A 1 330 ? 6.935 -9.920 -8.233 1.00 96.31 330 THR A C 1
ATOM 2815 O O . THR A 1 330 ? 5.907 -10.572 -8.043 1.00 96.31 330 THR A O 1
ATOM 2818 N N . VAL A 1 331 ? 7.019 -8.612 -8.025 1.00 95.25 331 VAL A N 1
ATOM 2819 C CA . VAL A 1 331 ? 5.905 -7.778 -7.585 1.00 95.25 331 VAL A CA 1
ATOM 2820 C C . VAL A 1 331 ? 5.866 -6.462 -8.348 1.00 95.25 331 VAL A C 1
ATOM 2822 O O . VAL A 1 331 ? 6.879 -5.972 -8.859 1.00 95.25 331 VAL A O 1
ATOM 2825 N N . LEU A 1 332 ? 4.676 -5.878 -8.409 1.00 94.88 332 LEU A N 1
ATOM 2826 C CA . LEU A 1 332 ? 4.392 -4.639 -9.112 1.00 94.88 332 LEU A CA 1
ATOM 2827 C C . LEU A 1 332 ? 4.119 -3.518 -8.107 1.00 94.88 332 LEU A C 1
ATOM 2829 O O . LEU A 1 332 ? 3.509 -3.740 -7.062 1.00 94.88 332 LEU A O 1
ATOM 2833 N N . ILE A 1 333 ? 4.539 -2.303 -8.449 1.00 92.81 333 ILE A N 1
ATOM 2834 C CA . ILE A 1 333 ? 4.074 -1.074 -7.796 1.00 92.81 333 ILE A CA 1
ATOM 2835 C C . ILE A 1 333 ? 3.567 -0.154 -8.899 1.00 92.81 333 ILE A C 1
ATOM 2837 O O . ILE A 1 333 ? 4.264 0.073 -9.890 1.00 92.81 333 ILE A O 1
ATOM 2841 N N . PHE A 1 334 ? 2.356 0.370 -8.744 1.00 91.25 334 PHE A N 1
ATOM 2842 C CA . PHE A 1 334 ? 1.798 1.366 -9.651 1.00 91.25 334 PHE A CA 1
ATOM 2843 C C . PHE A 1 334 ? 1.886 2.752 -9.031 1.00 91.25 334 PHE A C 1
ATOM 2845 O O . PHE A 1 334 ? 1.870 2.900 -7.812 1.00 91.25 334 PHE A O 1
ATOM 2852 N N . TYR A 1 335 ? 1.966 3.775 -9.876 1.00 89.88 335 TYR A N 1
ATOM 2853 C CA . TYR A 1 335 ? 2.100 5.155 -9.430 1.00 89.88 335 TYR A CA 1
ATOM 2854 C C . TYR A 1 335 ? 1.031 6.031 -10.067 1.00 89.88 335 TYR A C 1
ATOM 2856 O O . TYR A 1 335 ? 0.921 6.132 -11.297 1.00 89.88 335 TYR A O 1
ATOM 2864 N N . LYS A 1 336 ? 0.279 6.719 -9.212 1.00 85.38 336 LYS A N 1
ATOM 2865 C CA . LYS A 1 336 ? -0.486 7.900 -9.601 1.00 85.38 336 LYS A CA 1
ATOM 2866 C C . LYS A 1 336 ? 0.453 9.103 -9.609 1.00 85.38 336 LYS A C 1
ATOM 2868 O O . LYS A 1 336 ? 1.315 9.224 -8.746 1.00 85.38 336 LYS A O 1
ATOM 2873 N N . ILE A 1 337 ? 0.251 9.997 -10.570 1.00 84.31 337 ILE A N 1
ATOM 2874 C CA . ILE A 1 337 ? 0.976 11.262 -10.668 1.00 84.31 337 ILE A CA 1
ATOM 2875 C C . ILE A 1 337 ? 0.015 12.386 -10.332 1.00 84.31 337 ILE A C 1
ATOM 2877 O O . ILE A 1 337 ? -1.067 12.480 -10.918 1.00 84.31 337 ILE A O 1
ATOM 2881 N N . GLN A 1 338 ? 0.438 13.245 -9.419 1.00 80.81 338 GLN A N 1
ATOM 2882 C CA . GLN A 1 338 ? -0.179 14.526 -9.151 1.00 80.81 338 GLN A CA 1
ATOM 2883 C C . GLN A 1 338 ? 0.879 15.614 -9.359 1.00 80.81 338 GLN A C 1
ATOM 2885 O O . GLN A 1 338 ? 1.749 15.802 -8.507 1.00 80.81 338 GLN A O 1
ATOM 2890 N N . PRO A 1 339 ? 0.855 16.318 -10.502 1.00 77.38 339 PRO A N 1
ATOM 2891 C CA . PRO A 1 339 ? 1.674 17.507 -10.672 1.00 77.38 339 PRO A CA 1
ATOM 2892 C C . PRO A 1 339 ? 1.357 18.522 -9.570 1.00 77.38 339 PRO A C 1
ATOM 2894 O O . PRO A 1 339 ? 0.186 18.783 -9.287 1.00 77.38 339 PRO A O 1
ATOM 2897 N N . ASP A 1 340 ? 2.388 19.097 -8.960 1.00 68.69 340 ASP A N 1
ATOM 2898 C CA . ASP A 1 340 ? 2.245 20.162 -7.968 1.00 68.69 340 ASP A CA 1
ATOM 2899 C C . ASP A 1 340 ? 3.328 21.204 -8.234 1.00 68.69 340 ASP A C 1
ATOM 2901 O O . ASP A 1 340 ? 4.513 20.894 -8.211 1.00 68.69 340 ASP A O 1
ATOM 2905 N N . ASN A 1 341 ? 2.948 22.446 -8.513 1.00 61.25 341 ASN A N 1
ATOM 2906 C CA . ASN A 1 341 ? 3.917 23.474 -8.875 1.00 61.25 341 ASN A CA 1
ATOM 2907 C C . ASN A 1 341 ? 4.522 24.090 -7.607 1.00 61.25 341 ASN A C 1
ATOM 2909 O O . ASN A 1 341 ? 3.850 24.813 -6.872 1.00 61.25 341 ASN A O 1
ATOM 2913 N N . ILE A 1 342 ? 5.812 23.842 -7.367 1.00 57.69 342 ILE A N 1
ATOM 2914 C CA . ILE A 1 342 ? 6.589 24.516 -6.321 1.00 57.69 342 ILE A CA 1
ATOM 2915 C C . ILE A 1 342 ? 7.540 25.503 -6.996 1.00 57.69 342 ILE A C 1
ATOM 2917 O O . ILE A 1 342 ? 8.465 25.104 -7.690 1.00 57.69 342 ILE A O 1
ATOM 2921 N N . TYR A 1 343 ? 7.338 26.800 -6.765 1.00 55.59 343 TYR A N 1
ATOM 2922 C CA . TYR A 1 343 ? 8.271 27.838 -7.200 1.00 55.59 343 TYR A CA 1
ATOM 2923 C C . TYR A 1 343 ? 9.131 28.305 -6.029 1.00 55.59 343 TYR A C 1
ATOM 2925 O O . TYR A 1 343 ? 8.611 28.772 -5.016 1.00 55.59 343 TYR A O 1
ATOM 2933 N N . ILE A 1 344 ? 10.451 28.207 -6.185 1.00 56.22 344 ILE A N 1
ATOM 2934 C CA . ILE A 1 344 ? 11.432 28.617 -5.181 1.00 56.22 344 ILE A CA 1
ATOM 2935 C C . ILE A 1 344 ? 12.184 29.817 -5.739 1.00 56.22 344 ILE A C 1
ATOM 2937 O O . ILE A 1 344 ? 12.725 29.778 -6.841 1.00 56.22 344 ILE A O 1
ATOM 2941 N N . THR A 1 345 ? 12.228 30.908 -4.984 1.00 54.84 345 THR A N 1
ATOM 2942 C CA . THR A 1 345 ? 13.004 32.084 -5.365 1.00 54.84 345 THR A CA 1
ATOM 2943 C C . THR A 1 345 ? 13.605 32.735 -4.137 1.00 54.84 345 THR A C 1
ATOM 2945 O O . THR A 1 345 ? 12.969 32.822 -3.091 1.00 54.84 345 THR A O 1
ATOM 2948 N N . ASN A 1 346 ? 14.836 33.215 -4.268 1.00 54.97 346 ASN A N 1
ATOM 2949 C CA . ASN A 1 346 ? 15.444 34.122 -3.302 1.00 54.97 346 ASN A CA 1
ATOM 2950 C C . ASN A 1 346 ? 15.326 35.591 -3.736 1.00 54.97 346 ASN A C 1
ATOM 2952 O O . ASN A 1 346 ? 15.965 36.455 -3.133 1.00 54.97 346 ASN A O 1
ATOM 2956 N N . GLN A 1 347 ? 14.572 35.875 -4.803 1.00 56.28 347 GLN A N 1
ATOM 2957 C CA . GLN A 1 347 ? 14.282 37.235 -5.236 1.00 56.28 347 GLN A CA 1
ATOM 2958 C C . GLN A 1 347 ? 13.085 37.800 -4.481 1.00 56.28 347 GLN A C 1
ATOM 2960 O O . GLN A 1 347 ? 12.121 37.102 -4.175 1.00 56.28 347 GLN A O 1
ATOM 2965 N N . TYR A 1 348 ? 13.118 39.113 -4.287 1.00 61.59 348 TYR A N 1
ATOM 2966 C CA . TYR A 1 348 ? 12.003 39.899 -3.779 1.00 61.59 348 TYR A CA 1
ATOM 2967 C C . TYR A 1 348 ? 11.626 40.966 -4.816 1.00 61.59 348 TYR A C 1
ATOM 2969 O O . TYR A 1 348 ? 12.457 41.399 -5.613 1.00 61.59 348 TYR A O 1
ATOM 2977 N N . GLY A 1 349 ? 10.367 41.409 -4.816 1.00 75.75 349 GLY A N 1
ATOM 2978 C CA . GLY A 1 349 ? 9.904 42.505 -5.676 1.00 75.75 349 GLY A CA 1
ATOM 2979 C C . GLY A 1 349 ? 9.415 42.086 -7.070 1.00 75.75 349 GLY A C 1
ATOM 2980 O O . GLY A 1 349 ? 8.993 40.952 -7.295 1.00 75.75 349 GLY A O 1
ATOM 2981 N N . LYS A 1 350 ? 9.398 43.042 -8.012 1.00 76.94 350 LYS A N 1
ATOM 2982 C CA . LYS A 1 350 ? 8.700 42.915 -9.311 1.00 76.94 350 LYS A CA 1
ATOM 2983 C C . LYS A 1 350 ? 9.204 41.755 -10.180 1.00 76.94 350 LYS A C 1
ATOM 2985 O O . LYS A 1 350 ? 8.397 41.148 -10.883 1.00 76.94 350 LYS A O 1
ATOM 2990 N N . GLU A 1 351 ? 10.495 41.434 -10.127 1.00 71.88 351 GLU A N 1
ATOM 2991 C CA . GLU A 1 351 ? 11.077 40.312 -10.880 1.00 71.88 351 GLU A CA 1
ATOM 2992 C C . GLU A 1 351 ? 10.565 38.960 -10.373 1.00 71.88 351 GLU A C 1
ATOM 2994 O O . GLU A 1 351 ? 10.104 38.144 -11.172 1.00 71.88 351 GLU A O 1
ATOM 2999 N N . ALA A 1 352 ? 10.532 38.769 -9.047 1.00 68.88 352 ALA A N 1
ATOM 3000 C CA . ALA A 1 352 ? 9.991 37.568 -8.414 1.00 68.88 352 ALA A CA 1
ATOM 3001 C C . ALA A 1 352 ? 8.513 37.358 -8.774 1.00 68.88 352 ALA A C 1
ATOM 3003 O O . ALA A 1 352 ? 8.117 36.253 -9.139 1.00 68.88 352 ALA A O 1
ATOM 3004 N N . VAL A 1 353 ? 7.712 38.432 -8.740 1.00 74.12 353 VAL A N 1
ATOM 3005 C CA . VAL A 1 353 ? 6.286 38.402 -9.112 1.00 74.12 353 VAL A CA 1
ATOM 3006 C C . VAL A 1 353 ? 6.098 38.082 -10.594 1.00 74.12 353 VAL A C 1
ATOM 3008 O O . VAL A 1 353 ? 5.248 37.266 -10.937 1.00 74.12 353 VAL A O 1
ATOM 3011 N N . SER A 1 354 ? 6.878 38.701 -11.483 1.00 75.25 354 SER A N 1
ATOM 3012 C CA . SER A 1 354 ? 6.776 38.462 -12.931 1.00 75.25 354 SER A CA 1
ATOM 3013 C C . SER A 1 354 ? 7.141 37.021 -13.285 1.00 75.25 354 SER A C 1
ATOM 3015 O O . SER A 1 354 ? 6.498 36.395 -14.125 1.00 75.25 354 SER A O 1
ATOM 3017 N N . ARG A 1 355 ? 8.141 36.465 -12.597 1.00 67.94 355 ARG A N 1
ATOM 3018 C CA . ARG A 1 355 ? 8.568 35.078 -12.779 1.00 67.94 355 ARG A CA 1
ATOM 3019 C C . ARG A 1 355 ? 7.572 34.079 -12.187 1.00 67.94 355 ARG A C 1
ATOM 3021 O O . ARG A 1 355 ? 7.268 33.096 -12.854 1.00 67.94 355 ARG A O 1
ATOM 3028 N N . LEU A 1 356 ? 6.999 34.370 -11.015 1.00 70.88 356 LEU A N 1
ATOM 3029 C CA . LEU A 1 356 ? 5.892 33.595 -10.445 1.00 70.88 356 LEU A CA 1
ATOM 3030 C C . LEU A 1 356 ? 4.683 33.579 -11.390 1.00 70.88 356 LEU A C 1
ATOM 3032 O O . LEU A 1 356 ? 4.142 32.511 -11.649 1.00 70.88 356 LEU A O 1
ATOM 3036 N N . LYS A 1 357 ? 4.292 34.730 -11.958 1.00 75.19 357 LYS A N 1
ATOM 3037 C CA . LYS A 1 357 ? 3.209 34.803 -12.954 1.00 75.19 357 LYS A CA 1
ATOM 3038 C C . LYS A 1 357 ? 3.478 33.905 -14.156 1.00 75.19 357 LYS A C 1
ATOM 3040 O O . LYS A 1 357 ? 2.620 33.108 -14.501 1.00 75.19 357 LYS A O 1
ATOM 3045 N N . ARG A 1 358 ? 4.687 33.962 -14.725 1.00 73.56 358 ARG A N 1
ATOM 3046 C CA . ARG A 1 358 ? 5.072 33.103 -15.855 1.00 73.56 358 ARG A CA 1
ATOM 3047 C C . ARG A 1 358 ? 4.926 31.614 -15.528 1.00 73.56 358 ARG A C 1
ATOM 3049 O O . ARG A 1 358 ? 4.498 30.855 -16.382 1.00 73.56 358 ARG A O 1
ATOM 3056 N N . ILE A 1 359 ? 5.272 31.203 -14.310 1.00 69.62 359 ILE A N 1
ATOM 3057 C CA . ILE A 1 359 ? 5.154 29.804 -13.868 1.00 69.62 359 ILE A CA 1
ATOM 3058 C C . ILE A 1 359 ? 3.693 29.413 -13.644 1.00 69.62 359 ILE A C 1
ATOM 3060 O O . ILE A 1 359 ? 3.286 28.328 -14.037 1.00 69.62 359 ILE A O 1
ATOM 3064 N N . LEU A 1 360 ? 2.883 30.303 -13.066 1.00 68.62 360 LEU A N 1
ATOM 3065 C CA . LEU A 1 360 ? 1.439 30.086 -12.932 1.00 68.62 360 LEU A CA 1
ATOM 3066 C C . LEU A 1 360 ? 0.726 30.036 -14.297 1.00 68.62 360 LEU A C 1
ATOM 3068 O O . LEU A 1 360 ? -0.296 29.370 -14.425 1.00 68.62 360 LEU A O 1
ATOM 3072 N N . GLU A 1 361 ? 1.262 30.719 -15.310 1.00 73.19 361 GLU A N 1
ATOM 3073 C CA . GLU A 1 361 ? 0.764 30.718 -16.692 1.00 73.19 361 GLU A CA 1
ATOM 3074 C C . GLU A 1 361 ? 1.285 29.530 -17.527 1.00 73.19 361 GLU A C 1
ATOM 3076 O O . GLU A 1 361 ? 0.723 29.227 -18.582 1.00 73.19 361 GLU A O 1
ATOM 3081 N N . GLN A 1 362 ? 2.338 28.833 -17.081 1.00 70.25 362 GLN A N 1
ATOM 3082 C CA . GLN A 1 362 ? 2.870 27.656 -17.770 1.00 70.25 362 GLN A CA 1
ATOM 3083 C C . GLN A 1 362 ? 1.892 26.479 -17.647 1.00 70.25 362 GLN A C 1
ATOM 3085 O O . GLN A 1 362 ? 1.788 25.820 -16.616 1.00 70.25 362 GLN A O 1
ATOM 3090 N N . SER A 1 363 ? 1.196 26.170 -18.742 1.00 72.81 363 SER A N 1
ATOM 3091 C CA . SER A 1 363 ? 0.408 24.943 -18.865 1.00 72.81 363 SER A CA 1
ATOM 3092 C C . SER A 1 363 ? 1.291 23.809 -19.387 1.00 72.81 363 SER A C 1
ATOM 3094 O O . SER A 1 363 ? 1.588 23.730 -20.581 1.00 72.81 363 SER A O 1
ATOM 3096 N N . ILE A 1 364 ? 1.733 22.931 -18.484 1.00 79.31 364 ILE A N 1
ATOM 3097 C CA . ILE A 1 364 ? 2.465 21.711 -18.838 1.00 79.31 364 ILE A CA 1
ATOM 3098 C C . ILE A 1 364 ? 1.450 20.565 -18.992 1.00 79.31 364 ILE A C 1
ATOM 3100 O O . ILE A 1 364 ? 0.718 20.269 -18.046 1.00 79.31 364 ILE A O 1
ATOM 3104 N N . PRO A 1 365 ? 1.376 19.893 -20.155 1.00 80.00 365 PRO A N 1
ATOM 3105 C CA . PRO A 1 365 ? 0.507 18.732 -20.321 1.00 80.00 365 PRO A CA 1
ATOM 3106 C C . PRO A 1 365 ? 0.888 17.590 -19.370 1.00 80.00 365 PRO A C 1
ATOM 3108 O O . PRO A 1 365 ? 2.070 17.295 -19.208 1.00 80.00 365 PRO A O 1
ATOM 3111 N N . ASN A 1 366 ? -0.100 16.855 -18.846 1.00 78.56 366 ASN A N 1
ATOM 3112 C CA . ASN A 1 366 ? 0.133 15.686 -17.977 1.00 78.56 366 ASN A CA 1
ATOM 3113 C C . ASN A 1 366 ? 1.127 14.681 -18.573 1.00 78.56 366 ASN A C 1
ATOM 3115 O O . ASN A 1 366 ? 1.934 14.112 -17.846 1.00 78.56 366 ASN A O 1
ATOM 3119 N N . LYS A 1 367 ? 1.103 14.494 -19.899 1.00 82.69 367 LYS A N 1
ATOM 3120 C CA . LYS A 1 367 ? 2.045 13.613 -20.596 1.00 82.69 367 LYS A CA 1
ATOM 3121 C C . LYS A 1 367 ? 3.507 13.998 -20.351 1.00 82.69 367 LYS A C 1
ATOM 3123 O O . LYS A 1 367 ? 4.322 13.117 -20.126 1.00 82.69 367 LYS A O 1
ATOM 3128 N N . GLU A 1 368 ? 3.826 15.288 -20.354 1.00 83.69 368 GLU A N 1
ATOM 3129 C CA . GLU A 1 368 ? 5.201 15.750 -20.144 1.00 83.69 368 GLU A CA 1
ATOM 3130 C C . GLU A 1 368 ? 5.656 15.491 -18.701 1.00 83.69 368 GLU A C 1
ATOM 3132 O O . GLU A 1 368 ? 6.795 15.091 -18.489 1.00 83.69 368 GLU A O 1
ATOM 3137 N N . TYR A 1 369 ? 4.762 15.632 -17.711 1.00 84.88 369 TYR A N 1
ATOM 3138 C CA . TYR A 1 369 ? 5.057 15.227 -16.331 1.00 84.88 369 TYR A CA 1
ATOM 3139 C C . TYR A 1 369 ? 5.276 13.720 -16.209 1.00 84.88 369 TYR A C 1
ATOM 3141 O O . TYR A 1 369 ? 6.159 13.303 -15.466 1.00 84.88 369 TYR A O 1
ATOM 3149 N N . ILE A 1 370 ? 4.501 12.903 -16.928 1.00 86.06 370 ILE A N 1
ATOM 3150 C CA . ILE A 1 370 ? 4.666 11.444 -16.942 1.00 86.06 370 ILE A CA 1
ATOM 3151 C C . ILE A 1 370 ? 6.023 11.075 -17.539 1.00 86.06 370 ILE A C 1
ATOM 3153 O O . ILE A 1 370 ? 6.786 10.362 -16.891 1.00 86.06 370 ILE A O 1
ATOM 3157 N N . ASP A 1 371 ? 6.338 11.600 -18.727 1.00 86.31 371 ASP A N 1
ATOM 3158 C CA . ASP A 1 371 ? 7.598 11.323 -19.417 1.00 86.31 371 ASP A CA 1
ATOM 3159 C C . ASP A 1 371 ? 8.802 11.778 -18.563 1.00 86.31 371 ASP A C 1
ATOM 3161 O O . ASP A 1 371 ? 9.745 11.018 -18.347 1.00 86.31 371 ASP A O 1
ATOM 3165 N N . LEU A 1 372 ? 8.755 13.000 -18.013 1.00 86.38 372 LEU A N 1
ATOM 3166 C CA . LEU A 1 372 ? 9.798 13.521 -17.124 1.00 86.38 372 LEU A CA 1
ATOM 3167 C C . LEU A 1 372 ? 9.962 12.677 -15.861 1.00 86.38 372 LEU A C 1
ATOM 3169 O O . LEU A 1 372 ? 11.093 12.413 -15.451 1.00 86.38 372 LEU A O 1
ATOM 3173 N N . SER A 1 373 ? 8.855 12.265 -15.239 1.00 88.88 373 SER A N 1
ATOM 3174 C CA . SER A 1 373 ? 8.891 11.457 -14.018 1.00 88.88 373 SER A CA 1
ATOM 3175 C C . SER A 1 373 ? 9.484 10.077 -14.290 1.00 88.88 373 SER A C 1
ATOM 3177 O O . SER A 1 373 ? 10.338 9.631 -13.531 1.00 88.88 373 SER A O 1
ATOM 3179 N N . GLU A 1 374 ? 9.103 9.422 -15.390 1.00 90.12 374 GLU A N 1
ATOM 3180 C CA . GLU A 1 374 ? 9.678 8.135 -15.801 1.00 90.12 374 GLU A CA 1
ATOM 3181 C C . GLU A 1 374 ? 11.198 8.233 -15.980 1.00 90.12 374 GLU A C 1
ATOM 3183 O O . GLU A 1 374 ? 11.944 7.489 -15.344 1.00 90.12 374 GLU A O 1
ATOM 3188 N N . ILE A 1 375 ? 11.664 9.183 -16.796 1.00 88.31 375 ILE A N 1
ATOM 3189 C CA . ILE A 1 375 ? 13.094 9.378 -17.077 1.00 88.31 375 ILE A CA 1
ATOM 3190 C C . ILE A 1 375 ? 13.857 9.695 -15.788 1.00 88.31 375 ILE A C 1
ATOM 3192 O O . ILE A 1 375 ? 14.946 9.173 -15.559 1.00 88.31 375 ILE A O 1
ATOM 3196 N N . SER A 1 376 ? 13.279 10.517 -14.914 1.00 87.62 376 SER A N 1
ATOM 3197 C CA . SER A 1 376 ? 13.869 10.861 -13.616 1.00 87.62 376 SER A CA 1
ATOM 3198 C C . SER A 1 376 ? 14.041 9.641 -12.719 1.00 87.62 376 SER A C 1
ATOM 3200 O O . SER A 1 376 ? 15.109 9.427 -12.151 1.00 87.62 376 SER A O 1
ATOM 3202 N N . LEU A 1 377 ? 13.026 8.783 -12.638 1.00 90.44 377 LEU A N 1
ATOM 3203 C CA . LEU A 1 377 ? 13.134 7.556 -11.860 1.00 90.44 377 LEU A CA 1
ATOM 3204 C C . LEU A 1 377 ? 14.144 6.579 -12.474 1.00 90.44 377 LEU A C 1
ATOM 3206 O O . LEU A 1 377 ? 14.938 6.000 -11.737 1.00 90.44 377 LEU A O 1
ATOM 3210 N N . ILE A 1 378 ? 14.162 6.416 -13.801 1.00 89.88 378 ILE A N 1
ATOM 3211 C CA . ILE A 1 378 ? 15.118 5.527 -14.480 1.00 89.88 378 ILE A CA 1
ATOM 3212 C C . ILE A 1 378 ? 16.555 6.023 -14.298 1.00 89.88 378 ILE A C 1
ATOM 3214 O O . ILE A 1 378 ? 17.436 5.230 -13.984 1.00 89.88 378 ILE A O 1
ATOM 3218 N N . THR A 1 379 ? 16.811 7.321 -14.459 1.00 86.06 379 THR A N 1
ATOM 3219 C CA . THR A 1 379 ? 18.151 7.905 -14.270 1.00 86.06 379 THR A CA 1
ATOM 3220 C C . THR A 1 379 ? 18.611 7.819 -12.813 1.00 86.06 379 THR A C 1
ATOM 3222 O O . THR A 1 379 ? 19.790 7.566 -12.554 1.00 86.06 379 THR A O 1
ATOM 3225 N N . PHE A 1 380 ? 17.692 7.983 -11.855 1.00 86.31 380 PHE A N 1
ATOM 3226 C CA . PHE A 1 380 ? 17.993 7.858 -10.431 1.00 86.31 380 PHE A CA 1
ATOM 3227 C C . PHE A 1 380 ? 18.262 6.410 -10.008 1.00 86.31 380 PHE A C 1
ATOM 3229 O O . PHE A 1 380 ? 19.299 6.133 -9.403 1.00 86.31 380 PHE A O 1
ATOM 3236 N N . PHE A 1 381 ? 17.340 5.489 -10.303 1.00 88.94 381 PHE A N 1
ATOM 3237 C CA . PHE A 1 381 ? 17.435 4.097 -9.865 1.00 88.94 381 PHE A CA 1
ATOM 3238 C C . PHE A 1 381 ? 18.384 3.278 -10.736 1.00 88.94 381 PHE A C 1
ATOM 3240 O O . PHE A 1 381 ? 19.060 2.396 -10.216 1.00 88.94 381 PHE A O 1
ATOM 3247 N N . LYS A 1 382 ? 18.474 3.565 -12.034 1.00 90.25 382 LYS A N 1
ATOM 3248 C CA . LYS A 1 382 ? 19.151 2.731 -13.040 1.00 90.25 382 LYS A CA 1
ATOM 3249 C C . LYS A 1 382 ? 18.701 1.265 -12.958 1.00 90.25 382 LYS A C 1
ATOM 3251 O O . LYS A 1 382 ? 19.477 0.414 -12.538 1.00 90.25 382 LYS A O 1
ATOM 3256 N N . PRO A 1 383 ? 17.426 0.972 -13.254 1.00 92.69 383 PRO A N 1
ATOM 3257 C CA . PRO A 1 383 ? 16.896 -0.382 -13.152 1.00 92.69 383 PRO A CA 1
ATOM 3258 C C . PRO A 1 383 ? 17.535 -1.279 -14.221 1.00 92.69 383 PRO A C 1
ATOM 3260 O O . PRO A 1 383 ? 17.630 -0.872 -15.378 1.00 92.69 383 PRO A O 1
ATOM 3263 N N . GLU A 1 384 ? 17.914 -2.504 -13.855 1.00 91.81 384 GLU A N 1
ATOM 3264 C CA . GLU A 1 384 ? 18.648 -3.458 -14.710 1.00 91.81 384 GLU A CA 1
ATOM 3265 C C . GLU A 1 384 ? 18.012 -3.667 -16.102 1.00 91.81 384 GLU A C 1
ATOM 3267 O O . GLU A 1 384 ? 18.704 -3.761 -17.118 1.00 91.81 384 GLU A O 1
ATOM 3272 N N . TYR A 1 385 ? 16.677 -3.708 -16.175 1.00 92.56 385 TYR A N 1
ATOM 3273 C CA . TYR A 1 385 ? 15.942 -4.001 -17.409 1.00 92.56 385 TYR A CA 1
ATOM 3274 C C . TYR A 1 385 ? 15.543 -2.746 -18.197 1.00 92.56 385 TYR A C 1
ATOM 3276 O O . TYR A 1 385 ? 15.052 -2.860 -19.329 1.00 92.56 385 TYR A O 1
ATOM 3284 N N . ASN A 1 386 ? 15.771 -1.544 -17.660 1.00 90.75 386 ASN A N 1
ATOM 3285 C CA . ASN A 1 386 ? 15.684 -0.317 -18.443 1.00 90.75 386 ASN A CA 1
ATOM 3286 C C . ASN A 1 386 ? 17.000 -0.126 -19.201 1.00 90.75 386 ASN A C 1
ATOM 3288 O O . ASN A 1 386 ? 18.011 0.254 -18.638 1.00 90.75 386 ASN A O 1
ATOM 3292 N N . LYS A 1 387 ? 17.005 -0.373 -20.513 1.00 82.81 387 LYS A N 1
ATOM 3293 C CA . LYS A 1 387 ? 18.183 -0.084 -21.360 1.00 82.81 387 LYS A CA 1
ATOM 3294 C C . LYS A 1 387 ? 18.185 1.352 -21.891 1.00 82.81 387 LYS A C 1
ATOM 3296 O O . LYS A 1 387 ? 19.236 1.908 -22.189 1.00 82.81 387 LYS A O 1
ATOM 3301 N N . GLN A 1 388 ? 16.995 1.930 -22.032 1.00 77.62 388 GLN A N 1
ATOM 3302 C CA . GLN A 1 388 ? 16.773 3.320 -22.433 1.00 77.62 388 GLN A CA 1
ATOM 3303 C C . GLN A 1 388 ? 16.812 4.222 -21.196 1.00 77.62 388 GLN A C 1
ATOM 3305 O O . GLN A 1 388 ? 16.519 3.757 -20.094 1.00 77.62 388 GLN A O 1
ATOM 3310 N N . HIS A 1 389 ? 17.159 5.497 -21.367 1.00 76.44 389 HIS A N 1
ATOM 3311 C CA . HIS A 1 389 ? 17.167 6.522 -20.317 1.00 76.44 389 HIS A CA 1
ATOM 3312 C C . HIS A 1 389 ? 18.195 6.367 -19.177 1.00 76.44 389 HIS A C 1
ATOM 3314 O O . HIS A 1 389 ? 18.544 7.371 -18.568 1.00 76.44 389 HIS A O 1
ATOM 3320 N N . VAL A 1 390 ? 18.767 5.183 -18.915 1.00 75.50 390 VAL A N 1
ATOM 3321 C CA . VAL A 1 390 ? 19.698 4.951 -17.779 1.00 75.50 390 VAL A CA 1
ATOM 3322 C C . VAL A 1 390 ? 20.933 5.855 -17.786 1.00 75.50 390 VAL A C 1
ATOM 3324 O O . VAL A 1 390 ? 21.365 6.320 -16.731 1.00 75.50 390 VAL A O 1
ATOM 3327 N N . ASN A 1 391 ? 21.486 6.119 -18.970 1.00 71.81 391 ASN A N 1
ATOM 3328 C CA . ASN A 1 391 ? 22.648 6.992 -19.159 1.00 71.81 391 ASN A CA 1
ATOM 3329 C C . ASN A 1 391 ? 22.286 8.304 -19.866 1.00 71.81 391 ASN A C 1
ATOM 3331 O O . ASN A 1 391 ? 23.176 9.012 -20.336 1.00 71.81 391 ASN A O 1
ATOM 3335 N N . GLU A 1 392 ? 20.996 8.610 -20.013 1.00 70.00 392 GLU A N 1
ATOM 3336 C CA . GLU A 1 392 ? 20.587 9.802 -20.745 1.00 70.00 392 GLU A CA 1
ATOM 3337 C C . GLU A 1 392 ? 20.812 11.056 -19.908 1.00 70.00 392 GLU A C 1
ATOM 3339 O O . GLU A 1 392 ? 20.434 11.147 -18.741 1.00 70.00 392 GLU A O 1
ATOM 3344 N N . GLU A 1 393 ? 21.409 12.064 -20.535 1.00 65.75 393 GLU A N 1
ATOM 3345 C CA . GLU A 1 393 ? 21.354 13.419 -20.009 1.00 65.75 393 GLU A CA 1
ATOM 3346 C C . GLU A 1 393 ? 20.006 14.024 -20.406 1.00 65.75 393 GLU A C 1
ATOM 3348 O O . GLU A 1 393 ? 19.610 13.922 -21.569 1.00 65.75 393 GLU A O 1
ATOM 3353 N N . PHE A 1 394 ? 19.307 14.704 -19.492 1.00 68.19 394 PHE A N 1
ATOM 3354 C CA . PHE A 1 394 ? 18.003 15.326 -19.783 1.00 68.19 394 PHE A CA 1
ATOM 3355 C C . PHE A 1 394 ? 18.040 16.275 -21.001 1.00 68.19 394 PHE A C 1
ATOM 3357 O O . PHE A 1 394 ? 17.055 16.425 -21.722 1.00 68.19 394 PHE A O 1
ATOM 3364 N N . ASN A 1 395 ? 19.206 16.848 -21.312 1.00 60.41 395 ASN A N 1
ATOM 3365 C CA . ASN A 1 395 ? 19.417 17.692 -22.493 1.00 60.41 395 ASN A CA 1
ATOM 3366 C C . ASN A 1 395 ? 19.493 16.917 -23.828 1.00 60.41 395 ASN A C 1
ATOM 3368 O O . ASN A 1 395 ? 19.364 17.513 -24.900 1.00 60.41 395 ASN A O 1
ATOM 3372 N N . SER A 1 396 ? 19.674 15.595 -23.783 1.00 60.34 396 SER A N 1
ATOM 3373 C CA . SER A 1 396 ? 19.815 14.707 -24.947 1.00 60.34 396 SER A CA 1
ATOM 3374 C C . SER A 1 396 ? 18.505 14.029 -25.393 1.00 60.34 396 SER A C 1
ATOM 3376 O O . SER A 1 396 ? 18.471 13.412 -26.457 1.00 60.34 396 SER A O 1
ATOM 3378 N N . LEU A 1 397 ? 17.405 14.219 -24.653 1.00 63.72 397 LEU A N 1
ATOM 3379 C CA . LEU A 1 397 ? 16.121 13.520 -24.833 1.00 63.72 397 LEU A CA 1
ATOM 3380 C C . LEU A 1 397 ? 15.488 13.686 -26.222 1.00 63.72 397 LEU A C 1
ATOM 3382 O O . LEU A 1 397 ? 15.524 14.757 -26.815 1.00 63.72 397 LEU A O 1
ATOM 3386 N N . SER A 1 398 ? 14.861 12.648 -26.774 1.00 59.22 398 SER A N 1
ATOM 3387 C CA . SER A 1 398 ? 14.337 12.679 -28.152 1.00 59.22 398 SER A CA 1
ATOM 3388 C C . SER A 1 398 ? 13.193 13.682 -28.367 1.00 59.22 398 SER A C 1
ATOM 3390 O O . SER A 1 398 ? 13.105 14.278 -29.444 1.00 59.22 398 SER A O 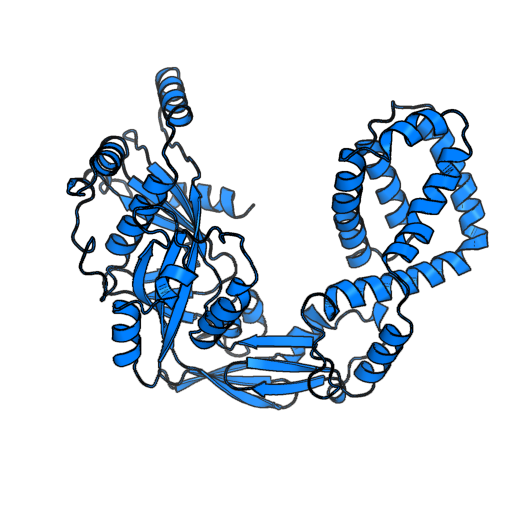1
ATOM 3392 N N . SER A 1 399 ? 12.349 13.927 -27.359 1.00 66.06 399 SER A N 1
ATOM 3393 C CA . SER A 1 399 ? 11.214 14.842 -27.495 1.00 66.06 399 SER A CA 1
ATOM 3394 C C . SER A 1 399 ? 11.643 16.312 -27.356 1.00 66.06 399 SER A C 1
ATOM 3396 O O . SER A 1 399 ? 12.383 16.705 -26.452 1.00 66.06 399 SER A O 1
ATOM 3398 N N . SER A 1 400 ? 11.171 17.160 -28.273 1.00 66.75 400 SER A N 1
ATOM 3399 C CA . SER A 1 400 ? 11.490 18.594 -28.272 1.00 66.75 400 SER A CA 1
ATOM 3400 C C . SER A 1 400 ? 10.908 19.333 -27.062 1.00 66.75 400 SER A C 1
ATOM 3402 O O . SER A 1 400 ? 11.524 20.276 -26.571 1.00 66.75 400 SER A O 1
ATOM 3404 N N . LYS A 1 401 ? 9.746 18.900 -26.556 1.00 67.00 401 LYS A N 1
ATOM 3405 C CA . LYS A 1 401 ? 9.073 19.531 -25.413 1.00 67.00 401 LYS A CA 1
ATOM 3406 C C . LYS A 1 401 ? 9.743 19.215 -24.080 1.00 67.00 401 LYS A C 1
ATOM 3408 O O . LYS A 1 401 ? 9.983 20.151 -23.322 1.00 67.00 401 LYS A O 1
ATOM 3413 N N . ILE A 1 402 ? 10.149 17.966 -23.835 1.00 74.62 402 ILE A N 1
ATOM 3414 C CA . ILE A 1 402 ? 10.906 17.636 -22.620 1.00 74.62 402 ILE A CA 1
ATOM 3415 C C . ILE A 1 402 ? 12.261 18.349 -22.634 1.00 74.62 402 ILE A C 1
ATOM 3417 O O . ILE A 1 402 ? 12.662 18.915 -21.623 1.00 74.62 402 ILE A O 1
ATOM 3421 N N . LYS A 1 403 ? 12.927 18.424 -23.796 1.00 77.31 403 LYS A N 1
ATOM 3422 C CA . LYS A 1 403 ? 14.144 19.234 -23.968 1.00 77.31 403 LYS A CA 1
ATOM 3423 C C . LYS A 1 403 ? 13.940 20.701 -23.588 1.00 77.31 403 LYS A C 1
ATOM 3425 O O . LYS A 1 403 ? 14.820 21.290 -22.971 1.00 77.31 403 LYS A O 1
ATOM 3430 N N . ASN A 1 404 ? 12.813 21.306 -23.964 1.00 79.44 404 ASN A N 1
ATOM 3431 C CA . ASN A 1 404 ? 12.518 22.692 -23.596 1.00 79.44 404 ASN A CA 1
ATOM 3432 C C . ASN A 1 404 ? 12.265 22.825 -22.092 1.00 79.44 404 ASN A C 1
ATOM 3434 O O . ASN A 1 404 ? 12.831 23.718 -21.470 1.00 79.44 404 ASN A O 1
ATOM 3438 N N . LEU A 1 405 ? 11.513 21.901 -21.486 1.00 80.69 405 LEU A N 1
ATOM 3439 C CA . LEU A 1 405 ? 11.317 21.882 -20.034 1.00 80.69 405 LEU A CA 1
ATOM 3440 C C . LEU A 1 405 ? 12.644 21.717 -19.284 1.00 80.69 405 LEU A C 1
ATOM 3442 O O . LEU A 1 405 ? 12.886 22.456 -18.337 1.00 80.69 405 LEU A O 1
ATOM 3446 N N . ALA A 1 406 ? 13.531 20.832 -19.738 1.00 78.31 406 ALA A N 1
ATOM 3447 C CA . ALA A 1 406 ? 14.856 20.634 -19.150 1.00 78.31 406 ALA A CA 1
ATOM 3448 C C . ALA A 1 406 ? 15.793 21.847 -19.311 1.00 78.31 406 ALA A C 1
ATOM 3450 O O . ALA A 1 406 ? 16.720 22.008 -18.527 1.00 78.31 406 ALA A O 1
ATOM 3451 N N . LYS A 1 407 ? 15.553 22.709 -20.310 1.00 77.19 407 LYS A N 1
ATOM 3452 C CA . LYS A 1 407 ? 16.283 23.976 -20.502 1.00 77.19 407 LYS A CA 1
ATOM 3453 C C . LYS A 1 407 ? 15.706 25.135 -19.691 1.00 77.19 407 LYS A C 1
ATOM 3455 O O . LYS A 1 407 ? 16.445 26.028 -19.293 1.00 77.19 407 LYS A O 1
ATOM 3460 N N . GLU A 1 408 ? 14.387 25.172 -19.517 1.00 78.62 408 GLU A N 1
ATOM 3461 C CA . GLU A 1 408 ? 13.678 26.243 -18.801 1.00 78.62 408 GLU A CA 1
ATOM 3462 C C . GLU A 1 408 ? 13.629 26.030 -17.282 1.00 78.62 408 GLU A C 1
ATOM 3464 O O . GLU A 1 408 ? 13.314 26.959 -16.528 1.00 78.62 408 GLU A O 1
ATOM 3469 N N . ASN A 1 409 ? 13.922 24.809 -16.836 1.00 79.31 409 ASN A N 1
ATOM 3470 C CA . ASN A 1 409 ? 13.910 24.399 -15.443 1.00 79.31 409 ASN A CA 1
ATOM 3471 C C . ASN A 1 409 ? 15.270 23.819 -15.059 1.00 79.31 409 ASN A C 1
ATOM 3473 O O . ASN A 1 409 ? 15.977 23.221 -15.860 1.00 79.31 409 ASN A O 1
ATOM 3477 N N . ASP A 1 410 ? 15.600 23.973 -13.792 1.00 77.12 410 ASP A N 1
ATOM 3478 C CA . ASP A 1 410 ? 16.856 23.567 -13.184 1.00 77.12 410 ASP A CA 1
ATOM 3479 C C . ASP A 1 410 ? 16.841 22.090 -12.749 1.00 77.12 410 ASP A C 1
ATOM 3481 O O . ASP A 1 410 ? 17.880 21.428 -12.663 1.00 77.12 410 ASP A O 1
ATOM 3485 N N . GLY A 1 411 ? 15.646 21.536 -12.546 1.00 79.44 411 GLY A N 1
ATOM 3486 C CA . GLY A 1 411 ? 15.429 20.132 -12.230 1.00 79.44 411 GLY A CA 1
ATOM 3487 C C . GLY A 1 411 ? 13.960 19.804 -11.995 1.00 79.44 411 GLY A C 1
ATOM 3488 O O . GLY A 1 411 ? 13.071 20.643 -12.165 1.00 79.44 411 GLY A O 1
ATOM 3489 N N . ILE A 1 412 ? 13.724 18.579 -11.541 1.00 82.31 412 ILE A N 1
ATOM 3490 C CA . ILE A 1 412 ? 12.444 18.097 -11.032 1.00 82.31 412 ILE A CA 1
ATOM 3491 C C . ILE A 1 412 ? 12.628 17.483 -9.643 1.00 82.31 412 ILE A C 1
ATOM 3493 O O . ILE A 1 412 ? 13.584 16.750 -9.372 1.00 82.31 412 ILE A O 1
ATOM 3497 N N . ILE A 1 413 ? 11.693 17.803 -8.757 1.00 80.31 413 ILE A N 1
ATOM 3498 C CA . ILE A 1 413 ? 11.525 17.194 -7.445 1.00 80.31 413 ILE A CA 1
ATOM 3499 C C . ILE A 1 413 ? 10.374 16.201 -7.558 1.00 80.31 413 ILE A C 1
ATOM 3501 O O . ILE A 1 413 ? 9.275 16.547 -7.986 1.00 80.31 413 ILE A O 1
ATOM 3505 N N . ILE A 1 414 ? 10.639 14.959 -7.178 1.00 84.50 414 ILE A N 1
ATOM 3506 C CA . ILE A 1 414 ? 9.636 13.906 -7.113 1.00 84.50 414 ILE A CA 1
ATOM 3507 C C . ILE A 1 414 ? 9.409 13.576 -5.645 1.00 84.50 414 ILE A C 1
ATOM 3509 O O . ILE A 1 414 ? 10.283 13.011 -4.992 1.00 84.50 414 ILE A O 1
ATOM 3513 N N . TYR A 1 415 ? 8.233 13.904 -5.124 1.00 82.50 415 TYR A N 1
ATOM 3514 C CA . TYR A 1 415 ? 7.780 13.412 -3.833 1.00 82.50 415 TYR A CA 1
ATOM 3515 C C . TYR A 1 415 ? 7.183 12.014 -4.019 1.00 82.50 415 TYR A C 1
ATOM 3517 O O . TYR A 1 415 ? 6.076 11.862 -4.525 1.00 82.50 415 TYR A O 1
ATOM 3525 N N . LEU A 1 416 ? 7.931 10.983 -3.642 1.00 83.19 416 LEU A N 1
ATOM 3526 C CA . LEU A 1 416 ? 7.443 9.613 -3.544 1.00 83.19 416 LEU A CA 1
ATOM 3527 C C . LEU A 1 416 ? 6.615 9.478 -2.259 1.00 83.19 416 LEU A C 1
ATOM 3529 O O . LEU A 1 416 ? 7.154 9.232 -1.175 1.00 83.19 416 LEU A O 1
ATOM 3533 N N . ASN A 1 417 ? 5.296 9.630 -2.378 1.00 79.44 417 ASN A N 1
ATOM 3534 C CA . ASN A 1 417 ? 4.388 9.482 -1.251 1.00 79.44 417 ASN A CA 1
ATOM 3535 C C . ASN A 1 417 ? 4.260 8.006 -0.858 1.00 79.44 417 ASN A C 1
ATOM 3537 O O . ASN A 1 417 ? 3.500 7.229 -1.436 1.00 79.44 417 ASN A O 1
ATOM 3541 N N . PHE A 1 418 ? 5.034 7.660 0.163 1.00 74.31 418 PHE A N 1
ATOM 3542 C CA . PHE A 1 418 ? 5.081 6.368 0.830 1.00 74.31 418 PHE A CA 1
ATOM 3543 C C . PHE A 1 418 ? 4.857 6.543 2.342 1.00 74.31 418 PHE A C 1
ATOM 3545 O O . PHE A 1 418 ? 5.475 5.844 3.149 1.00 74.31 418 PHE A O 1
ATOM 3552 N N . LYS A 1 419 ? 4.023 7.519 2.747 1.00 66.94 419 LYS A N 1
ATOM 3553 C CA . LYS A 1 419 ? 3.878 7.964 4.150 1.00 66.94 419 LYS A CA 1
ATOM 3554 C C . LYS A 1 419 ? 3.698 6.795 5.122 1.00 66.94 419 LYS A C 1
ATOM 3556 O O . LYS A 1 419 ? 4.390 6.741 6.143 1.00 66.94 419 LYS A O 1
ATOM 3561 N N . ASP A 1 420 ? 2.897 5.812 4.730 1.00 81.69 420 ASP A N 1
ATOM 3562 C CA . ASP A 1 420 ? 2.492 4.708 5.598 1.00 81.69 420 ASP A CA 1
ATOM 3563 C C . ASP A 1 420 ? 3.346 3.444 5.457 1.00 81.69 420 ASP A C 1
ATOM 3565 O O . ASP A 1 420 ? 3.159 2.502 6.225 1.00 81.69 420 ASP A O 1
ATOM 3569 N N . VAL A 1 421 ? 4.314 3.409 4.534 1.00 86.69 421 VAL A N 1
ATOM 3570 C CA . VAL A 1 421 ? 5.144 2.218 4.280 1.00 86.69 421 VAL A CA 1
ATOM 3571 C C . VAL A 1 421 ? 6.592 2.395 4.733 1.00 86.69 421 VAL A C 1
ATOM 3573 O O . VAL A 1 421 ? 7.136 3.501 4.763 1.00 86.69 421 VAL A O 1
ATOM 3576 N N . ASN A 1 422 ? 7.245 1.292 5.079 1.00 87.12 422 ASN A N 1
ATOM 3577 C CA . ASN A 1 422 ? 8.643 1.178 5.470 1.00 87.12 422 ASN A CA 1
ATOM 3578 C C . ASN A 1 422 ? 9.436 0.428 4.387 1.00 87.12 422 ASN A C 1
ATOM 3580 O O . ASN A 1 422 ? 9.862 -0.712 4.573 1.00 87.12 422 ASN A O 1
ATOM 3584 N N . TYR A 1 423 ? 9.580 1.059 3.220 1.00 90.56 423 TYR A N 1
ATOM 3585 C CA . TYR A 1 423 ? 10.228 0.461 2.055 1.00 90.56 423 TYR A CA 1
ATOM 3586 C C . TYR A 1 423 ? 11.658 0.959 1.884 1.00 90.56 423 TYR A C 1
ATOM 3588 O O . TYR A 1 423 ? 11.949 2.153 2.011 1.00 90.56 423 TYR A O 1
ATOM 3596 N N . GLN A 1 424 ? 12.527 0.030 1.501 1.00 91.75 424 GLN A N 1
ATOM 3597 C CA . GLN A 1 424 ? 13.841 0.306 0.946 1.00 91.75 424 GLN A CA 1
ATOM 3598 C C . GLN A 1 424 ? 13.849 -0.149 -0.518 1.00 91.75 424 GLN A C 1
ATOM 3600 O O . GLN A 1 424 ? 13.934 -1.346 -0.794 1.00 91.75 424 GLN A O 1
ATOM 3605 N N . LEU A 1 425 ? 13.756 0.803 -1.451 1.00 91.75 425 LEU A N 1
ATOM 3606 C CA . LEU A 1 425 ? 13.849 0.530 -2.886 1.00 91.75 425 LEU A CA 1
ATOM 3607 C C . LEU A 1 425 ? 15.326 0.516 -3.287 1.00 91.75 425 LEU A C 1
ATOM 3609 O O . LEU A 1 425 ? 16.008 1.534 -3.193 1.00 91.75 425 LEU A O 1
ATOM 3613 N N . ILE A 1 426 ? 15.827 -0.637 -3.705 1.00 93.00 426 ILE A N 1
ATOM 3614 C CA . ILE A 1 426 ? 17.224 -0.895 -4.050 1.00 93.00 426 ILE A CA 1
ATOM 3615 C C . ILE A 1 426 ? 17.317 -1.046 -5.562 1.00 93.00 426 ILE A C 1
ATOM 3617 O O . ILE A 1 426 ? 16.541 -1.785 -6.153 1.00 93.00 426 ILE A O 1
ATOM 3621 N N . SER A 1 427 ? 18.282 -0.398 -6.190 1.00 90.00 427 SER A N 1
ATOM 3622 C CA . SER A 1 427 ? 18.588 -0.592 -7.606 1.00 90.00 427 SER A CA 1
ATOM 3623 C C . SER A 1 427 ? 20.091 -0.421 -7.832 1.00 90.00 427 SER A C 1
ATOM 3625 O O . SER A 1 427 ? 20.811 -0.065 -6.896 1.00 90.00 427 SER A O 1
ATOM 3627 N N . GLU A 1 428 ? 20.575 -0.684 -9.046 1.00 85.12 428 GLU A N 1
ATOM 3628 C CA . GLU A 1 428 ? 21.999 -0.579 -9.397 1.00 85.12 428 GLU A CA 1
ATOM 3629 C C . GLU A 1 428 ? 22.552 0.837 -9.168 1.00 85.12 428 GLU A C 1
ATOM 3631 O O . GLU A 1 428 ? 23.674 1.008 -8.699 1.00 85.12 428 GLU A O 1
ATOM 3636 N N . GLY A 1 429 ? 21.753 1.861 -9.478 1.00 80.75 429 GLY A N 1
ATOM 3637 C CA . GLY A 1 429 ? 22.154 3.260 -9.374 1.00 80.75 429 GLY A CA 1
ATOM 3638 C C . GLY A 1 429 ? 22.122 3.793 -7.949 1.00 80.75 429 GLY A C 1
ATOM 3639 O O . GLY A 1 429 ? 23.144 4.242 -7.435 1.00 80.75 429 GLY A O 1
ATOM 3640 N N . ASN A 1 430 ? 20.944 3.789 -7.323 1.00 84.19 430 ASN A N 1
ATOM 3641 C CA . ASN A 1 430 ? 20.736 4.355 -5.992 1.00 84.19 430 ASN A CA 1
ATOM 3642 C C . ASN A 1 430 ? 19.724 3.551 -5.177 1.00 84.19 430 ASN A C 1
ATOM 3644 O O . ASN A 1 430 ? 18.864 2.848 -5.707 1.00 84.19 430 ASN A O 1
ATOM 3648 N N . THR A 1 431 ? 19.812 3.714 -3.856 1.00 87.50 431 THR A N 1
ATOM 3649 C CA . THR A 1 431 ? 18.830 3.198 -2.902 1.00 87.50 431 THR A CA 1
ATOM 3650 C C . THR A 1 431 ? 17.974 4.337 -2.358 1.00 87.50 431 THR A C 1
ATOM 3652 O O . THR A 1 431 ? 18.498 5.365 -1.929 1.00 87.50 431 THR A O 1
ATOM 3655 N N . PHE A 1 432 ? 16.662 4.132 -2.330 1.00 87.19 432 PHE A N 1
ATOM 3656 C CA . PHE A 1 432 ? 15.681 5.042 -1.752 1.00 87.19 432 PHE A CA 1
ATOM 3657 C C . PHE A 1 432 ? 15.071 4.443 -0.480 1.00 87.19 432 PHE A C 1
ATOM 3659 O O . PHE A 1 432 ? 14.810 3.243 -0.409 1.00 87.19 432 PHE A O 1
ATOM 3666 N N . PHE A 1 433 ? 14.812 5.293 0.514 1.00 86.31 433 PHE A N 1
ATOM 3667 C CA . PHE A 1 433 ? 14.176 4.921 1.778 1.00 86.31 433 PHE A CA 1
ATOM 3668 C C . PHE A 1 433 ? 12.906 5.748 1.955 1.00 86.31 433 PHE A C 1
ATOM 3670 O O . PHE A 1 433 ? 12.978 6.972 1.885 1.00 86.31 433 PHE A O 1
ATOM 3677 N N . SER A 1 434 ? 11.770 5.121 2.268 1.00 82.12 434 SER A N 1
ATOM 3678 C CA . SER A 1 434 ? 10.492 5.837 2.441 1.00 82.12 434 SER A CA 1
ATOM 3679 C C . SER A 1 434 ? 10.499 6.874 3.575 1.00 82.12 434 SER A C 1
ATOM 3681 O O . SER A 1 434 ? 9.671 7.780 3.589 1.00 82.12 434 SER A O 1
ATOM 3683 N N . ALA A 1 435 ? 11.451 6.787 4.511 1.00 73.81 435 ALA A N 1
ATOM 3684 C CA . ALA A 1 435 ? 11.699 7.812 5.528 1.00 73.81 435 ALA A CA 1
ATOM 3685 C C . ALA A 1 435 ? 12.243 9.139 4.953 1.00 73.81 435 ALA A C 1
ATOM 3687 O O . ALA A 1 435 ? 12.196 10.159 5.631 1.00 73.81 435 ALA A O 1
ATOM 3688 N N . LYS A 1 436 ? 12.757 9.135 3.717 1.00 70.62 436 LYS A N 1
ATOM 3689 C CA . LYS A 1 436 ? 13.142 10.323 2.945 1.00 70.62 436 LYS A CA 1
ATOM 3690 C C . LYS A 1 436 ? 12.285 10.361 1.679 1.00 70.62 436 LYS A C 1
ATOM 3692 O O . LYS A 1 436 ? 12.748 9.910 0.638 1.00 70.62 436 LYS A O 1
ATOM 3697 N N . PRO A 1 437 ? 11.040 10.858 1.742 1.00 71.62 437 PRO A N 1
ATOM 3698 C CA . PRO A 1 437 ? 10.027 10.635 0.708 1.00 71.62 437 PRO A CA 1
ATOM 3699 C C . PRO A 1 437 ? 10.257 11.429 -0.586 1.00 71.62 437 PRO A C 1
ATOM 3701 O O . PRO A 1 437 ? 9.354 11.549 -1.398 1.00 71.62 437 PRO A O 1
ATOM 3704 N N . TYR A 1 438 ? 11.431 12.014 -0.800 1.00 74.25 438 TYR A N 1
ATOM 3705 C CA . TYR A 1 438 ? 11.694 12.873 -1.944 1.00 74.25 438 TYR A CA 1
ATOM 3706 C C . TYR A 1 438 ? 12.931 12.411 -2.714 1.00 74.25 438 TYR A C 1
ATOM 3708 O O . TYR A 1 438 ? 13.918 11.937 -2.150 1.00 74.25 438 TYR A O 1
ATOM 3716 N N . LEU A 1 439 ? 12.860 12.570 -4.028 1.00 74.50 439 LEU A N 1
ATOM 3717 C CA . LEU A 1 439 ? 13.896 12.274 -5.001 1.00 74.50 439 LEU A CA 1
ATOM 3718 C C . LEU A 1 439 ? 14.150 13.536 -5.821 1.00 74.50 439 LEU A C 1
ATOM 3720 O O . LEU A 1 439 ? 13.219 14.259 -6.181 1.00 74.50 439 LEU A O 1
ATOM 3724 N N . HIS A 1 440 ? 15.419 13.809 -6.108 1.00 73.50 440 HIS A N 1
ATOM 3725 C CA . HIS A 1 440 ? 15.817 14.970 -6.896 1.00 73.50 440 HIS A CA 1
ATOM 3726 C C . HIS A 1 440 ? 16.506 14.523 -8.172 1.00 73.50 440 HIS A C 1
ATOM 3728 O O . HIS A 1 440 ? 17.511 13.812 -8.119 1.00 73.50 440 HIS A O 1
ATOM 3734 N N . CYS A 1 441 ? 16.005 15.010 -9.302 1.00 74.69 441 CYS A N 1
ATOM 3735 C CA . CYS A 1 441 ? 16.678 14.889 -10.583 1.00 74.69 441 CYS A CA 1
ATOM 3736 C C . CYS A 1 441 ? 17.012 16.285 -11.088 1.00 74.69 441 CYS A C 1
ATOM 3738 O O . CYS A 1 441 ? 16.137 17.068 -11.452 1.00 74.69 441 CYS A O 1
ATOM 3740 N N . VAL A 1 442 ? 18.300 16.609 -11.071 1.00 74.31 442 VAL A N 1
ATOM 3741 C CA . VAL A 1 442 ? 18.804 17.897 -11.543 1.00 74.31 442 VAL A CA 1
ATOM 3742 C C . VAL A 1 442 ? 19.026 17.811 -13.053 1.00 74.31 442 VAL A C 1
ATOM 3744 O O . VAL A 1 442 ? 19.688 16.888 -13.530 1.00 74.31 442 VAL A O 1
ATOM 3747 N N . PHE A 1 443 ? 18.486 18.772 -13.804 1.00 73.06 443 PHE A N 1
ATOM 3748 C CA . PHE A 1 443 ? 18.684 18.857 -15.254 1.00 73.06 443 PHE A CA 1
ATOM 3749 C C . PHE A 1 443 ? 19.989 19.586 -15.589 1.00 73.06 443 PHE A C 1
ATOM 3751 O O . PHE A 1 443 ? 20.697 19.198 -16.520 1.00 73.06 443 PHE A O 1
ATOM 3758 N N . ASN A 1 444 ? 20.336 20.604 -14.792 1.00 66.50 444 ASN A N 1
ATOM 3759 C CA . ASN A 1 444 ? 21.558 21.387 -14.938 1.00 66.50 444 ASN A CA 1
ATOM 3760 C C . ASN A 1 444 ? 22.616 21.031 -13.874 1.00 66.50 444 ASN A C 1
ATOM 3762 O O . ASN A 1 444 ? 22.490 21.391 -12.703 1.00 66.50 444 ASN A O 1
ATOM 3766 N N . LYS A 1 445 ? 23.701 20.364 -14.289 1.00 61.31 445 LYS A N 1
ATOM 3767 C CA . LYS A 1 445 ? 24.786 19.918 -13.394 1.00 61.31 445 LYS A CA 1
ATOM 3768 C C . LYS A 1 445 ? 25.472 21.063 -12.633 1.00 61.31 445 LYS A C 1
ATOM 3770 O O . LYS A 1 445 ? 25.971 20.816 -11.539 1.00 61.31 445 LYS A O 1
ATOM 3775 N N . ASP A 1 446 ? 25.436 22.298 -13.138 1.00 59.72 446 ASP A N 1
ATOM 3776 C CA . ASP A 1 446 ? 26.092 23.458 -12.507 1.00 59.72 446 ASP A CA 1
ATOM 3777 C C . ASP A 1 446 ? 25.479 23.850 -11.145 1.00 59.72 446 ASP A C 1
ATOM 3779 O O . ASP A 1 446 ? 26.069 24.613 -10.379 1.00 59.72 446 ASP A O 1
ATOM 3783 N N . ILE A 1 447 ? 24.312 23.294 -10.805 1.00 57.25 447 ILE A N 1
ATOM 3784 C CA . ILE A 1 447 ? 23.592 23.535 -9.544 1.00 57.25 447 ILE A CA 1
ATOM 3785 C C . ILE A 1 447 ? 24.117 22.659 -8.401 1.00 57.25 447 ILE A C 1
ATOM 3787 O O . ILE A 1 447 ? 23.930 22.992 -7.232 1.00 57.25 447 ILE A O 1
ATOM 3791 N N . LEU A 1 448 ? 24.842 21.576 -8.709 1.00 50.44 448 LEU A N 1
ATOM 3792 C CA . LEU A 1 448 ? 25.398 20.652 -7.709 1.00 50.44 448 LEU A CA 1
ATOM 3793 C C . LEU A 1 448 ? 26.464 21.288 -6.792 1.00 50.44 448 LEU A C 1
ATOM 3795 O O . LEU A 1 448 ? 26.895 20.647 -5.840 1.00 50.44 448 LEU A O 1
ATOM 3799 N N . ASN A 1 449 ? 26.848 22.547 -7.029 1.00 47.38 449 ASN A N 1
ATOM 3800 C CA . ASN A 1 449 ? 27.754 23.325 -6.177 1.00 47.38 449 ASN A CA 1
ATOM 3801 C C . ASN A 1 449 ? 27.055 24.062 -5.011 1.00 47.38 449 ASN A C 1
ATOM 3803 O O . ASN A 1 449 ? 27.671 24.914 -4.373 1.00 47.38 449 ASN A O 1
ATOM 3807 N N . MET A 1 450 ? 25.777 23.787 -4.733 1.00 53.09 450 MET A N 1
ATOM 3808 C CA . MET A 1 450 ? 25.091 24.308 -3.543 1.00 53.09 450 MET A CA 1
ATOM 3809 C C . MET A 1 450 ? 25.483 23.530 -2.277 1.00 53.09 450 MET A C 1
ATOM 3811 O O . MET A 1 450 ? 25.615 22.306 -2.312 1.00 53.09 450 MET A O 1
ATOM 3815 N N . ASP A 1 451 ? 25.613 24.226 -1.142 1.00 52.22 451 ASP A N 1
ATOM 3816 C CA . ASP A 1 451 ? 25.857 23.582 0.150 1.00 52.22 451 ASP A CA 1
ATOM 3817 C C . ASP A 1 451 ? 24.725 22.596 0.471 1.00 52.22 451 ASP A C 1
ATOM 3819 O O . ASP A 1 451 ? 23.546 22.952 0.539 1.00 52.22 451 ASP A O 1
ATOM 3823 N N . LYS A 1 452 ? 25.093 21.333 0.710 1.00 51.56 452 LYS A N 1
ATOM 3824 C CA . LYS A 1 452 ? 24.172 20.224 1.021 1.00 51.56 452 LYS A CA 1
ATOM 3825 C C . LYS A 1 452 ? 23.186 20.560 2.155 1.00 51.56 452 LYS A C 1
ATOM 3827 O O . LYS A 1 452 ? 22.063 20.064 2.162 1.00 51.56 452 LYS A O 1
ATOM 3832 N N . VAL A 1 453 ? 23.596 21.428 3.082 1.00 54.06 453 VAL A N 1
ATOM 3833 C CA . VAL A 1 453 ? 22.807 21.890 4.234 1.00 54.06 453 VAL A CA 1
ATOM 3834 C C . VAL A 1 453 ? 21.641 22.799 3.827 1.00 54.06 453 VAL A C 1
ATOM 3836 O O . VAL A 1 453 ? 20.549 22.654 4.377 1.00 54.06 453 VAL A O 1
ATOM 3839 N N . ASP A 1 454 ? 21.829 23.703 2.862 1.00 59.06 454 ASP A N 1
ATOM 3840 C CA . ASP A 1 454 ? 20.766 24.610 2.397 1.00 59.06 454 ASP A CA 1
ATOM 3841 C C . ASP A 1 454 ? 19.664 23.834 1.673 1.00 59.06 454 ASP A C 1
ATOM 3843 O O . ASP A 1 454 ? 18.475 24.054 1.903 1.00 59.06 454 ASP A O 1
ATOM 3847 N N . ILE A 1 455 ? 20.086 22.866 0.861 1.00 54.12 455 ILE A N 1
ATOM 3848 C CA . ILE A 1 455 ? 19.247 21.858 0.212 1.00 54.12 455 ILE A CA 1
ATOM 3849 C C . ILE A 1 455 ? 18.433 21.091 1.271 1.00 54.12 455 ILE A C 1
ATOM 3851 O O . ILE A 1 455 ? 17.205 21.080 1.217 1.00 54.12 455 ILE A O 1
ATOM 3855 N N . GLU A 1 456 ? 19.077 20.503 2.284 1.00 60.44 456 GLU A N 1
ATOM 3856 C CA . GLU A 1 456 ? 18.386 19.730 3.329 1.00 60.44 456 GLU A CA 1
ATOM 3857 C C . GLU A 1 456 ? 17.409 20.571 4.175 1.00 60.44 456 GLU A C 1
ATOM 3859 O O . GLU A 1 456 ? 16.288 20.130 4.440 1.00 60.44 456 GLU A O 1
ATOM 3864 N N . ASN A 1 457 ? 17.793 21.786 4.586 1.00 63.56 457 ASN A N 1
ATOM 3865 C CA . ASN A 1 457 ? 16.921 22.692 5.347 1.00 63.56 457 ASN A CA 1
ATOM 3866 C C . ASN A 1 457 ? 15.705 23.138 4.532 1.00 63.56 457 ASN A C 1
ATOM 3868 O O . ASN A 1 457 ? 14.591 23.205 5.057 1.00 63.56 457 ASN A O 1
ATOM 3872 N N . PHE A 1 458 ? 15.905 23.407 3.243 1.00 58.00 458 PHE A N 1
ATOM 3873 C CA . PHE A 1 458 ? 14.822 23.699 2.321 1.00 58.00 458 PHE A CA 1
ATOM 3874 C C . PHE A 1 458 ? 13.862 22.505 2.188 1.00 58.00 458 PHE A C 1
ATOM 3876 O O . PHE A 1 458 ? 12.648 22.677 2.295 1.00 58.00 458 PHE A O 1
ATOM 3883 N N . PHE A 1 459 ? 14.368 21.278 2.050 1.00 56.81 459 PHE A N 1
ATOM 3884 C CA . PHE A 1 459 ? 13.510 20.100 1.884 1.00 56.81 459 PHE A CA 1
ATOM 3885 C C . PHE A 1 459 ? 12.722 19.717 3.136 1.00 56.81 459 PHE A C 1
ATOM 3887 O O . PHE A 1 459 ? 11.563 19.318 3.010 1.00 56.81 459 PHE A O 1
ATOM 3894 N N . LYS A 1 460 ? 13.260 19.964 4.338 1.00 61.81 460 LYS A N 1
ATOM 3895 C CA . LYS A 1 460 ? 12.467 19.885 5.579 1.00 61.81 460 LYS A CA 1
ATOM 3896 C C . LYS A 1 460 ? 11.225 20.785 5.535 1.00 61.81 460 LYS A C 1
ATOM 3898 O O . LYS A 1 460 ? 10.197 20.430 6.099 1.00 61.81 460 LYS A O 1
ATOM 3903 N N . SER A 1 461 ? 11.273 21.929 4.842 1.00 62.12 461 SER A N 1
ATOM 3904 C CA . SER A 1 461 ? 10.097 22.805 4.698 1.00 62.12 461 SER A CA 1
ATOM 3905 C C . SER A 1 461 ? 9.018 22.228 3.769 1.00 62.12 461 SER A C 1
ATOM 3907 O O . SER A 1 461 ? 7.830 22.433 4.017 1.00 62.12 461 SER A O 1
ATOM 3909 N N . ILE A 1 462 ? 9.407 21.453 2.747 1.00 56.19 462 ILE A N 1
ATOM 3910 C CA . ILE A 1 462 ? 8.472 20.733 1.867 1.00 56.19 462 ILE A CA 1
ATOM 3911 C C . ILE A 1 462 ? 7.845 19.544 2.607 1.00 56.19 462 ILE A C 1
ATOM 3913 O O . ILE A 1 462 ? 6.645 19.312 2.480 1.00 56.19 462 ILE A O 1
ATOM 3917 N N . GLU A 1 463 ? 8.612 18.832 3.436 1.00 54.88 463 GLU A N 1
ATOM 3918 C CA . GLU A 1 463 ? 8.085 17.766 4.300 1.00 54.88 463 GLU A CA 1
ATOM 3919 C C . GLU A 1 463 ? 6.943 18.274 5.198 1.00 54.88 463 GLU A C 1
ATOM 3921 O O . GLU A 1 463 ? 5.919 17.606 5.342 1.00 54.88 463 GLU A O 1
ATOM 3926 N N . VAL A 1 464 ? 7.050 19.501 5.724 1.00 56.25 464 VAL A N 1
ATOM 3927 C CA . VAL A 1 464 ? 5.976 20.157 6.497 1.00 56.25 464 VAL A CA 1
ATOM 3928 C C . VAL A 1 464 ? 4.700 20.390 5.667 1.00 56.25 464 VAL A C 1
ATOM 3930 O O . VAL A 1 464 ? 3.605 20.385 6.229 1.00 56.25 464 VAL A O 1
ATOM 3933 N N . LYS A 1 465 ? 4.802 20.568 4.340 1.00 58.28 465 LYS A N 1
ATOM 3934 C CA . LYS A 1 465 ? 3.640 20.746 3.446 1.00 58.28 465 LYS A CA 1
ATOM 3935 C C . LYS A 1 465 ? 2.868 19.439 3.243 1.00 58.28 465 LYS A C 1
ATOM 3937 O O . LYS A 1 465 ? 1.649 19.480 3.277 1.00 58.28 465 LYS A O 1
ATOM 3942 N N . TYR A 1 466 ? 3.566 18.316 3.055 1.00 52.88 466 TYR A N 1
ATOM 3943 C CA . TYR A 1 466 ? 2.949 16.998 2.813 1.00 52.88 466 TYR A CA 1
ATOM 3944 C C . TYR A 1 466 ? 2.651 16.201 4.099 1.00 52.88 466 TYR A C 1
ATOM 3946 O O . TYR A 1 466 ? 2.007 15.151 4.064 1.00 52.88 466 TYR A O 1
ATOM 3954 N N . SER A 1 467 ? 3.145 16.654 5.255 1.00 50.62 467 SER A N 1
ATOM 3955 C CA . SER A 1 467 ? 2.819 16.038 6.549 1.00 50.62 467 SER A CA 1
ATOM 3956 C C . SER A 1 467 ? 1.490 16.525 7.135 1.00 50.62 467 SER A C 1
ATOM 3958 O O . SER A 1 467 ? 0.880 15.756 7.884 1.00 50.62 467 SER A O 1
ATOM 3960 N N . LYS A 1 468 ? 1.048 17.739 6.774 1.00 39.50 468 LYS A N 1
ATOM 3961 C CA . LYS A 1 468 ? -0.295 18.282 7.038 1.00 39.50 468 LYS A CA 1
ATOM 3962 C C . LYS A 1 468 ? -1.303 17.738 6.039 1.00 39.50 468 LYS A C 1
ATOM 3964 O O . LYS A 1 468 ? -2.450 17.517 6.479 1.00 39.50 468 LYS A O 1
#

Radius of gyration: 27.93 Å; chains: 1; bounding box: 73×65×58 Å

Sequence (468 aa):
MNNSNFLNVELIGTKIITMEDFYKMKEEEFFLKSKLPLYLYSFNYVDEYTMKLLDRGRISILNTKTNKDCIFDISKYIHENIIFRRDIFELNDIRDDDLKYKINGYNIEVYLSGELEKIVKHLFENKFDVEYGFYILFIKPIFEIVFSSNYVKEEFNTKIESSEYRESLDSFNEILMKYLENEINFKEVWKKYIDELFKKLNVQKLLIHKKIESLISSYDKKISDDCSMYSKVFEQYKKNVVLDKVYYSEVYKYSDNLIKVFSEDVWNIMGYKKYNEYFTNRDDTTLKITNLYIGQSFGTEGNRNVIDRIGKGHEKLQEIMTYQPENRKTVLIFYKIQPDNIYITNQYGKEAVSRLKRILEQSIPNKEYIDLSEISLITFFKPEYNKQHVNEEFNSLSSSKIKNLAKENDGIIIYLNFKDVNYQLISEGNTFFSAKPYLHCVFNKDILNMDKVDIENFFKSIEVKYSK

Organism: Staphylococcus aureus (strain NCTC 8325 / PS 47) (NCBI:txid93061)

Secondary structure (DSSP, 8-state):
-----EEEEEEEEPPPEEHHHHHHHHHHHTT--S-----EEEEEEEE-EEEEE-STTEEEEEETTTTEEEEEEHHHHHIIIII--HHHH--SS--GGGEEEEEETTEEEEEE-HHHHHHHHHHHHTPPPHHHHHIIIIIHHHHHHHHTSHHHHHHHHHHHTSHHHHHHHHHHHHHHHHHHTT---HHHHHHHHHHHHHHHTT--SSHHHHHHHHHHHHHHHHHHHHHHHHHHHHHHHHHHHHIIIIIITTT--EETTEEEEEEEEHHHHHHBGGGGGGBS--TT-SEEEEEEEEEES--TTS---HHHHHHTT-HHHHHHHHT--TTEEEEEEEEEEEE---------SHHHHHHHHHHHH----HHHHHHHHHHHHHHHH--TT--SSTT--GGG-S-HHHHHHHHH-SEEEEEEE-TTB-EEEE-SS-EEETTS-EEEEES-GGGGGS-HHHHHHHHHHHHHHHH-